Protein AF-0000000071215437 (afdb_homodimer)

pLDDT: mean 91.75, std 15.8, range [29.66, 98.94]

Radius of gyration: 30.82 Å; Cα contacts (8 Å, |Δi|>4): 1295; chains: 2; bounding box: 96×105×102 Å

Nearest PDB structures (foldseek):
  1rpt-assembly1_A-2  TM=9.192E-01  e=3.215E-30  Rattus norvegicus
  8xj4-assembly1_A  TM=9.158E-01  e=3.520E-28  Homo sapiens
  4e3w-assembly1_B  TM=8.543E-01  e=1.535E-22  Francisella tularensis subsp. holarctica LVS
  3it3-assembly1_A  TM=8.111E-01  e=3.400E-23  Francisella tularensis subsp. holarctica LVS
  3it0-assembly1_A  TM=8.070E-01  e=7.223E-23  Francisella tularensis subsp. holarctica LVS

InterPro domains:
  IPR000560 Histidine phosphatase superfamily, clade-2 [PF00328] (28-314)
  IPR000560 Histidine phosphatase superfamily, clade-2 [cd07061] (28-320)
  IPR029033 Histidine phosphatase superfamily [G3DSA:3.40.50.1240] (28-362)
  IPR029033 Histidine phosphatase superfamily [SSF53254] (28-362)
  IPR050645 Histidine Acid Phosphatase [PTHR11567] (21-362)

Sequence (730 aa):
MSVRVSIFILILTLSISFILLAPQNSARQVIFVFRHGDRTPTESYPNDPYRDYKWQGGWGALTKEGMIRMYNIGQWIRNEYGSIIGNKYESGLSLTQSTYADRCIMSAQVLLAALYPPNSEEIFVPGLMWHPVPVHSTPRHLDKTIVVKAPCPRLEEALKEAYANESKRPESPSAEYFQELSNYTAKNISTITDVEFLYNTLEIEERNGLKLPEWTNKYYNQHMREIAARSLAIFTSNTLQQRLRGGPLLKEILERLHAFNDGQDTRRTYLYSAHDITLVNLLRTMGFTNEYFKPDYGSTLIFELHVASNSADTELKLMYLNDTEKMTLYHMNIPKCGIPCRLKTLTKLWKDVLPENWDDECLLLMSVRVSIFILILTLSISFILLAPQNSARQVIFVFRHGDRTPTESYPNDPYRDYKWQGGWGALTKEGMIRMYNIGQWIRNEYGSIIGNKYESGLSLTQSTYADRCIMSAQVLLAALYPPNSEEIFVPGLMWHPVPVHSTPRHLDKTIVVKAPCPRLEEALKEAYANESKRPESPSAEYFQELSNYTAKNISTITDVEFLYNTLEIEERNGLKLPEWTNKYYNQHMREIAARSLAIFTSNTLQQRLRGGPLLKEILERLHAFNDGQDTRRTYLYSAHDITLVNLLRTMGFTNEYFKPDYGSTLIFELHVASNSADTELKLMYLNDTEKMTLYHMNIPKCGIPCRLKTLTKLWKDVLPENWDDECLLL

Secondary structure (DSSP, 8-state):
--------------------------EEEEEEEEE---B--S---TT-TTTT---TT-TTPBPHHHHHHHHHHHHHHHHHHHHHH-SS--TTTEEEEE-S-HHHHHHHHHHHHHHS---TTT--STT--------EE--GGG-SSSS--S--HHHHHHHHHHHHHHHTSTTSPPHHHHHHHHHHHTS---SHHHHHHHHHHHHHHHHTTPPPPTTHHHHSSHHHHHHHHHHHHGGGSSHHHIIIIIHHHHHHHHHHHHHHHTTS---SEEEEEE-HHHHHHHHHHTT--SS---PPTT-EEEEEEEE-SSSSPEEEEEEEEEETTTTEEEEEPPTTT-SS-BHHHHHHHTGGGS-S-HHHHHH--/--------------------------EEEEEEEEE---B--S---TT-TTTT---TT-TTPBPHHHHHHHHHHHHHHHHHHHHHH-SS--TTTEEEEE-S-HHHHHHHHHHHHHHS---TTT--STT--------EE--GGG-SSSS--S--HHHHHHHHHHHHHHHHSTTSPPHHHHHHHHHHHTS---SHHHHHHHHHHHHHHHHTTPPPPTTHHHHSSHHHHHHHHHHHHGGGSSHHHIIIIIHHHHHHHHHHHHHHHTTS---SEEEEEE-HHHHHHHHHHTT--SS---PPTT-EEEEEEEE-SSSS-EEEEEEEEEETTTTEEEEEPPTTT-SS-BHHHHHHHTGGGS-S-HHHHHH--

Structure (mmCIF, N/CA/C/O backbone):
data_AF-0000000071215437-model_v1
#
loop_
_entity.id
_entity.type
_entity.pdbx_description
1 polymer 'Lysosomal acid phosphatase isoform X3'
#
loop_
_atom_site.group_PDB
_atom_site.id
_atom_site.type_symbol
_atom_site.label_atom_id
_atom_site.label_alt_id
_atom_site.label_comp_id
_atom_site.label_asym_id
_atom_site.label_entity_id
_atom_site.label_seq_id
_atom_site.pdbx_PDB_ins_code
_atom_site.Cartn_x
_atom_site.Cartn_y
_atom_site.Cartn_z
_atom_site.occupancy
_atom_site.B_iso_or_equiv
_atom_site.auth_seq_id
_atom_site.auth_comp_id
_atom_site.auth_asym_id
_atom_site.auth_atom_id
_atom_site.pdbx_PDB_model_num
ATOM 1 N N . MET A 1 1 ? -61.312 -9.242 -69.625 1 29.66 1 MET A N 1
ATOM 2 C CA . MET A 1 1 ? -59.906 -9.023 -69.25 1 29.66 1 MET A CA 1
ATOM 3 C C . MET A 1 1 ? -59.781 -8.641 -67.812 1 29.66 1 MET A C 1
ATOM 5 O O . MET A 1 1 ? -60.094 -7.504 -67.438 1 29.66 1 MET A O 1
ATOM 9 N N . SER A 1 2 ? -60.188 -9.602 -66.875 1 34.72 2 SER A N 1
ATOM 10 C CA . SER A 1 2 ? -60.344 -9.602 -65.438 1 34.72 2 SER A CA 1
ATOM 11 C C . SER A 1 2 ? -58.969 -9.422 -64.75 1 34.72 2 SER A C 1
ATOM 13 O O . SER A 1 2 ? -58.062 -10.211 -64.938 1 34.72 2 SER A O 1
ATOM 15 N N . VAL A 1 3 ? -58.531 -8.156 -64.5 1 31.31 3 VAL A N 1
ATOM 16 C CA . VAL A 1 3 ? -57.312 -7.754 -63.812 1 31.31 3 VAL A CA 1
ATOM 17 C C . VAL A 1 3 ? -57.312 -8.242 -62.375 1 31.31 3 VAL A C 1
ATOM 19 O O . VAL A 1 3 ? -58.156 -7.832 -61.562 1 31.31 3 VAL A O 1
ATOM 22 N N . ARG A 1 4 ? -56.969 -9.523 -62.125 1 37.16 4 ARG A N 1
ATOM 23 C CA . ARG A 1 4 ? -56.781 -10.078 -60.781 1 37.16 4 ARG A CA 1
ATOM 24 C C . ARG A 1 4 ? -55.719 -9.328 -60.031 1 37.16 4 ARG A C 1
ATOM 26 O O . ARG A 1 4 ? -54.531 -9.32 -60.438 1 37.16 4 ARG A O 1
ATOM 33 N N . VAL A 1 5 ? -56.031 -8.148 -59.344 1 36.03 5 VAL A N 1
ATOM 34 C CA . VAL A 1 5 ? -55.125 -7.457 -58.438 1 36.03 5 VAL A CA 1
ATOM 35 C C . VAL A 1 5 ? -54.625 -8.414 -57.344 1 36.03 5 VAL A C 1
ATOM 37 O O . VAL A 1 5 ? -55.438 -8.992 -56.625 1 36.03 5 VAL A O 1
ATOM 40 N N . SER A 1 6 ? -53.5 -9.07 -57.531 1 35.22 6 SER A N 1
ATOM 41 C CA . SER A 1 6 ? -52.781 -9.875 -56.562 1 35.22 6 SER A CA 1
ATOM 42 C C . SER A 1 6 ? -52.375 -9.039 -55.344 1 35.22 6 SER A C 1
ATOM 44 O O . SER A 1 6 ? -51.656 -8.047 -55.5 1 35.22 6 SER A O 1
ATOM 46 N N . ILE A 1 7 ? -53.219 -8.898 -54.344 1 35.78 7 ILE A N 1
ATOM 47 C CA . ILE A 1 7 ? -52.906 -8.281 -53.031 1 35.78 7 ILE A CA 1
ATOM 48 C C . ILE A 1 7 ? -51.719 -9.023 -52.406 1 35.78 7 ILE A C 1
ATOM 50 O O . ILE A 1 7 ? -51.812 -10.219 -52.125 1 35.78 7 ILE A O 1
ATOM 54 N N . PHE A 1 8 ? -50.5 -8.594 -52.688 1 36 8 PHE A N 1
ATOM 55 C CA . PHE A 1 8 ? -49.312 -9.016 -51.938 1 36 8 PHE A CA 1
ATOM 56 C C . PHE A 1 8 ? -49.438 -8.664 -50.469 1 36 8 PHE A C 1
ATOM 58 O O . PHE A 1 8 ? -49.5 -7.488 -50.094 1 36 8 PHE A O 1
ATOM 65 N N . ILE A 1 9 ? -50.031 -9.508 -49.656 1 35.53 9 ILE A N 1
ATOM 66 C CA . ILE A 1 9 ? -49.969 -9.406 -48.219 1 35.53 9 ILE A CA 1
ATOM 67 C C . ILE A 1 9 ? -48.531 -9.453 -47.75 1 35.53 9 ILE A C 1
ATOM 69 O O . ILE A 1 9 ? -47.844 -10.445 -47.969 1 35.53 9 ILE A O 1
ATOM 73 N N . LEU A 1 10 ? -47.875 -8.297 -47.625 1 34.75 10 LEU A N 1
ATOM 74 C CA . LEU A 1 10 ? -46.625 -8.148 -46.938 1 34.75 10 LEU A CA 1
ATOM 75 C C . LEU A 1 10 ? -46.719 -8.625 -45.5 1 34.75 10 LEU A C 1
ATOM 77 O O . LEU A 1 10 ? -47.469 -8.031 -44.688 1 34.75 10 LEU A O 1
ATOM 81 N N . ILE A 1 11 ? -46.625 -9.914 -45.25 1 38.34 11 ILE A N 1
ATOM 82 C CA . ILE A 1 11 ? -46.438 -10.43 -43.906 1 38.34 11 ILE A CA 1
ATOM 83 C C . ILE A 1 11 ? -45.219 -9.797 -43.25 1 38.34 11 ILE A C 1
ATOM 85 O O . ILE A 1 11 ? -44.094 -10.031 -43.688 1 38.34 11 ILE A O 1
ATOM 89 N N . LEU A 1 12 ? -45.375 -8.633 -42.688 1 36.75 12 LEU A N 1
ATOM 90 C CA . LEU A 1 12 ? -44.375 -8.094 -41.75 1 36.75 12 LEU A CA 1
ATOM 91 C C . LEU A 1 12 ? -44.062 -9.094 -40.625 1 36.75 12 LEU A C 1
ATOM 93 O O . LEU A 1 12 ? -44.938 -9.367 -39.812 1 36.75 12 LEU A O 1
ATOM 97 N N . THR A 1 13 ? -43.281 -10.078 -40.938 1 36.59 13 THR A N 1
ATOM 98 C CA . THR A 1 13 ? -42.75 -10.875 -39.844 1 36.59 13 THR A CA 1
ATOM 99 C C . THR A 1 13 ? -42.062 -9.977 -38.812 1 36.59 13 THR A C 1
ATOM 101 O O . THR A 1 13 ? -41.031 -9.352 -39.125 1 36.59 13 THR A O 1
ATOM 104 N N . LEU A 1 14 ? -42.781 -9.336 -37.906 1 38.84 14 LEU A N 1
ATOM 105 C CA . LEU A 1 14 ? -42.188 -8.789 -36.688 1 38.84 14 LEU A CA 1
ATOM 106 C C . LEU A 1 14 ? -41.25 -9.805 -36.031 1 38.84 14 LEU A C 1
ATOM 108 O O . LEU A 1 14 ? -41.688 -10.828 -35.5 1 38.84 14 LEU A O 1
ATOM 112 N N . SER A 1 15 ? -40.125 -9.984 -36.625 1 38.03 15 SER A N 1
ATOM 113 C CA . SER A 1 15 ? -39.094 -10.695 -35.875 1 38.03 15 SER A CA 1
ATOM 114 C C . SER A 1 15 ? -38.906 -10.086 -34.469 1 38.03 15 SER A C 1
ATOM 116 O O . SER A 1 15 ? -38.469 -8.945 -34.344 1 38.03 15 SER A O 1
ATOM 118 N N . ILE A 1 16 ? -39.812 -10.359 -33.531 1 39 16 ILE A N 1
ATOM 119 C CA . ILE A 1 16 ? -39.5 -10.125 -32.156 1 39 16 ILE A CA 1
ATOM 120 C C . ILE A 1 16 ? -38.094 -10.648 -31.844 1 39 16 ILE A C 1
ATOM 122 O O . ILE A 1 16 ? -37.844 -11.859 -31.875 1 39 16 ILE A O 1
ATOM 126 N N . SER A 1 17 ? -37.125 -9.945 -32.219 1 37.5 17 SER A N 1
ATOM 127 C CA . SER A 1 17 ? -35.812 -10.211 -31.672 1 37.5 17 SER A CA 1
ATOM 128 C C . SER A 1 17 ? -35.875 -10.375 -30.156 1 37.5 17 SER A C 1
ATOM 130 O O . SER A 1 17 ? -36.125 -9.414 -29.438 1 37.5 17 SER A O 1
ATOM 132 N N . PHE A 1 18 ? -36.219 -11.516 -29.688 1 36.12 18 PHE A N 1
ATOM 133 C CA . PHE A 1 18 ? -35.906 -11.844 -28.297 1 36.12 18 PHE A CA 1
ATOM 134 C C . PHE A 1 18 ? -34.469 -11.469 -27.984 1 36.12 18 PHE A C 1
ATOM 136 O O . PHE A 1 18 ? -33.531 -12.109 -28.453 1 36.12 18 PHE A O 1
ATOM 143 N N . ILE A 1 19 ? -34.281 -10.242 -27.812 1 37.06 19 ILE A N 1
ATOM 144 C CA . ILE A 1 19 ? -33.031 -9.953 -27.109 1 37.06 19 ILE A CA 1
ATOM 145 C C . ILE A 1 19 ? -32.906 -10.883 -25.906 1 37.06 19 ILE A C 1
ATOM 147 O O . ILE A 1 19 ? -33.719 -10.836 -24.984 1 37.06 19 ILE A O 1
ATOM 151 N N . LEU A 1 20 ? -32.531 -12.102 -26.078 1 33.34 20 LEU A N 1
ATOM 152 C CA . LEU A 1 20 ? -32 -12.844 -24.922 1 33.34 20 LEU A CA 1
ATOM 153 C C . LEU A 1 20 ? -31.344 -11.906 -23.922 1 33.34 20 LEU A C 1
ATOM 155 O O . LEU A 1 20 ? -30.312 -11.297 -24.234 1 33.34 20 LEU A O 1
ATOM 159 N N . LEU A 1 21 ? -32.062 -11.195 -23.172 1 34.34 21 LEU A N 1
ATOM 160 C CA . LEU A 1 21 ? -31.422 -10.609 -22 1 34.34 21 LEU A CA 1
ATOM 161 C C . LEU A 1 21 ? -30.375 -11.562 -21.422 1 34.34 21 LEU A C 1
ATOM 163 O O . LEU A 1 21 ? -30.672 -12.719 -21.125 1 34.34 21 LEU A O 1
ATOM 167 N N . ALA A 1 22 ? -29.203 -11.484 -21.859 1 37.78 22 ALA A N 1
ATOM 168 C CA . ALA A 1 22 ? -28.125 -12.234 -21.219 1 37.78 22 ALA A CA 1
ATOM 169 C C . ALA A 1 22 ? -28.453 -12.5 -19.75 1 37.78 22 ALA A C 1
ATOM 171 O O . ALA A 1 22 ? -28.922 -11.609 -19.031 1 37.78 22 ALA A O 1
ATOM 172 N N . PRO A 1 23 ? -28.688 -13.734 -19.297 1 47.47 23 PRO A N 1
ATOM 173 C CA . PRO A 1 23 ? -28.938 -13.984 -17.875 1 47.47 23 PRO A CA 1
ATOM 174 C C . PRO A 1 23 ? -28.188 -13.031 -16.969 1 47.47 23 PRO A C 1
ATOM 176 O O . PRO A 1 23 ? -26.984 -12.797 -17.156 1 47.47 23 PRO A O 1
ATOM 179 N N . GLN A 1 24 ? -28.75 -11.945 -16.5 1 53.34 24 GLN A N 1
ATOM 180 C CA . GLN A 1 24 ? -28.219 -10.969 -15.555 1 53.34 24 GLN A CA 1
ATOM 181 C C . GLN A 1 24 ? -27.422 -11.648 -14.445 1 53.34 24 GLN A C 1
ATOM 183 O 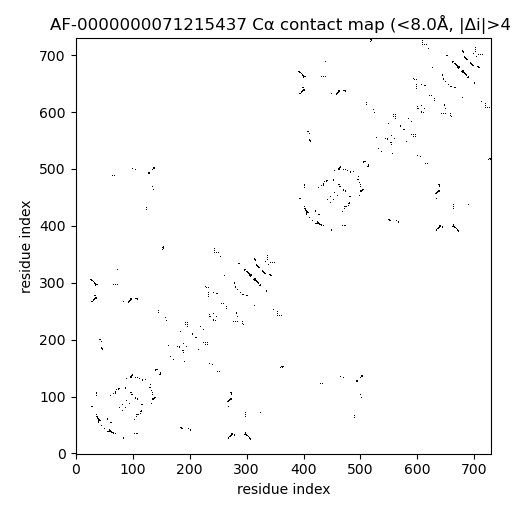O . GLN A 1 24 ? -27.906 -12.594 -13.82 1 53.34 24 GLN A O 1
ATOM 188 N N . ASN A 1 25 ? -26.047 -11.633 -14.414 1 63.69 25 ASN A N 1
ATOM 189 C CA . ASN A 1 25 ? -25.219 -12.086 -13.297 1 63.69 25 ASN A CA 1
ATOM 190 C C . ASN A 1 25 ? -25.891 -11.766 -11.953 1 63.69 25 ASN A C 1
ATOM 192 O O . ASN A 1 25 ? -26.156 -10.602 -11.656 1 63.69 25 ASN A O 1
ATOM 196 N N . SER A 1 26 ? -26.531 -12.742 -11.359 1 82.38 26 SER A N 1
ATOM 197 C CA . SER A 1 26 ? -27.25 -12.609 -10.094 1 82.38 26 SER A CA 1
ATOM 198 C C . SER A 1 26 ? -26.266 -12.469 -8.922 1 82.38 26 SER A C 1
ATOM 200 O O . SER A 1 26 ? -26.688 -12.453 -7.762 1 82.38 26 SER A O 1
ATOM 202 N N . ALA A 1 27 ? -24.969 -12.328 -9.297 1 91.94 27 ALA A N 1
ATOM 203 C CA . ALA A 1 27 ? -24 -12.156 -8.227 1 91.94 27 ALA A CA 1
ATOM 204 C C . ALA A 1 27 ? -24.203 -10.82 -7.512 1 91.94 27 ALA A C 1
ATOM 206 O O . ALA A 1 27 ? -24.469 -9.805 -8.156 1 91.94 27 ALA A O 1
ATOM 207 N N . ARG A 1 28 ? -24.031 -10.875 -6.203 1 94.56 28 ARG A N 1
ATOM 208 C CA . ARG A 1 28 ? -24.203 -9.656 -5.422 1 94.56 28 ARG A CA 1
ATOM 209 C C . ARG A 1 28 ? -22.859 -9.148 -4.902 1 94.56 28 ARG A C 1
ATOM 211 O O . ARG A 1 28 ? -22.703 -7.949 -4.66 1 94.56 28 ARG A O 1
ATOM 218 N N . GLN A 1 29 ? -21.938 -10.039 -4.691 1 97.19 29 GLN A N 1
ATOM 219 C CA . GLN A 1 29 ? -20.547 -9.719 -4.352 1 97.19 29 GLN A CA 1
ATOM 220 C C . GLN A 1 29 ? -19.578 -10.594 -5.133 1 97.19 29 GLN A C 1
ATOM 222 O O . GLN A 1 29 ? -19.828 -11.781 -5.355 1 97.19 29 GLN A O 1
ATOM 227 N N . VAL A 1 30 ? -18.547 -9.984 -5.52 1 98.44 30 VAL A N 1
ATOM 228 C CA . VAL A 1 30 ? -17.516 -10.727 -6.246 1 98.44 30 VAL A CA 1
ATOM 229 C C . VAL A 1 30 ? -16.141 -10.414 -5.664 1 98.44 30 VAL A C 1
ATOM 231 O O . VAL A 1 30 ? -15.797 -9.242 -5.465 1 98.44 30 VAL A O 1
ATOM 234 N N . ILE A 1 31 ? -15.367 -11.469 -5.348 1 98.81 31 ILE A N 1
ATOM 235 C CA . ILE A 1 31 ? -14.016 -11.336 -4.82 1 98.81 31 ILE A CA 1
ATOM 236 C C . ILE A 1 31 ? -13.016 -11.93 -5.809 1 98.81 31 ILE A C 1
ATOM 238 O O . ILE A 1 31 ? -13.18 -13.07 -6.258 1 98.81 31 ILE A O 1
ATOM 242 N N . PHE A 1 32 ? -12.039 -11.148 -6.188 1 98.88 32 PHE A N 1
ATOM 243 C CA . PHE A 1 32 ? -11.016 -11.57 -7.133 1 98.88 32 PHE A CA 1
ATOM 244 C C . PHE A 1 32 ? -9.672 -11.75 -6.43 1 98.88 32 PHE A C 1
ATOM 246 O O . PHE A 1 32 ? -9.227 -10.859 -5.707 1 98.88 32 PHE A O 1
ATOM 253 N N . VAL A 1 33 ? -9.031 -12.867 -6.594 1 98.88 33 VAL A N 1
ATOM 254 C CA . VAL A 1 33 ? -7.637 -13.086 -6.23 1 98.88 33 VAL A CA 1
ATOM 255 C C . VAL A 1 33 ? -6.82 -13.391 -7.484 1 98.88 33 VAL A C 1
ATOM 257 O O . VAL A 1 33 ? -7.059 -14.398 -8.156 1 98.88 33 VAL A O 1
ATOM 260 N N . PHE A 1 34 ? -5.871 -12.531 -7.801 1 98.75 34 PHE A N 1
ATOM 261 C CA . PHE A 1 34 ? -5.223 -12.727 -9.094 1 98.75 34 PHE A CA 1
ATOM 262 C C . PHE A 1 34 ? -3.709 -12.648 -8.953 1 98.75 34 PHE A C 1
ATOM 264 O O . PHE A 1 34 ? -3.191 -11.961 -8.07 1 98.75 34 PHE A O 1
ATOM 271 N N . ARG A 1 35 ? -3.039 -13.406 -9.82 1 98.62 35 ARG A N 1
ATOM 272 C CA . ARG A 1 35 ? -1.59 -13.344 -9.977 1 98.62 35 ARG A CA 1
ATOM 273 C C . ARG A 1 35 ? -1.177 -12.094 -10.75 1 98.62 35 ARG A C 1
ATOM 275 O O . ARG A 1 35 ? -1.888 -11.656 -11.656 1 98.62 35 ARG A O 1
ATOM 282 N N . HIS A 1 36 ? -0.108 -11.547 -10.422 1 98.69 36 HIS A N 1
ATOM 283 C CA . HIS A 1 36 ? 0.454 -10.414 -11.156 1 98.69 36 HIS A CA 1
ATOM 284 C C . HIS A 1 36 ? 0.682 -10.773 -12.625 1 98.69 36 HIS A C 1
ATOM 286 O O . HIS A 1 36 ? 0.617 -11.945 -13 1 98.69 36 HIS A O 1
ATOM 292 N N . GLY A 1 37 ? 0.949 -9.742 -13.438 1 98.19 37 GLY A N 1
ATOM 293 C CA . GLY A 1 37 ? 1.23 -9.914 -14.859 1 98.19 37 GLY A CA 1
ATOM 294 C C . GLY A 1 37 ? 2.65 -10.375 -15.133 1 98.19 37 GLY A C 1
ATOM 295 O O . GLY A 1 37 ? 3.41 -10.648 -14.203 1 98.19 37 GLY A O 1
ATOM 296 N N . ASP A 1 38 ? 2.949 -10.414 -16.422 1 97.81 38 ASP A N 1
ATOM 297 C CA . ASP A 1 38 ? 4.277 -10.828 -16.859 1 97.81 38 ASP A CA 1
ATOM 298 C C . ASP A 1 38 ? 5.367 -10.016 -16.156 1 97.81 38 ASP A C 1
ATOM 300 O O . ASP A 1 38 ? 5.23 -8.797 -16 1 97.81 38 ASP A O 1
ATOM 304 N N . ARG A 1 39 ? 6.41 -10.695 -15.82 1 98.19 39 ARG A N 1
ATOM 305 C CA . ARG A 1 39 ? 7.531 -10.039 -15.156 1 98.19 39 ARG A CA 1
ATOM 306 C C . ARG A 1 39 ? 8.859 -10.516 -15.727 1 98.19 39 ARG A C 1
ATOM 308 O O . ARG A 1 39 ? 8.914 -11.531 -16.422 1 98.19 39 ARG A O 1
ATOM 315 N N . THR A 1 40 ? 9.906 -9.789 -15.484 1 98 40 THR A N 1
ATOM 316 C CA . THR A 1 40 ? 11.273 -10.242 -15.742 1 98 40 THR A CA 1
ATOM 317 C C . THR A 1 40 ? 11.695 -11.281 -14.711 1 98 40 THR A C 1
ATOM 319 O O . THR A 1 40 ? 11.016 -11.484 -13.703 1 98 40 THR A O 1
ATOM 322 N N . PRO A 1 41 ? 12.789 -12.031 -15.008 1 98.06 41 PRO A N 1
ATOM 323 C CA . PRO A 1 41 ? 13.227 -13.031 -14.031 1 98.06 41 PRO A CA 1
ATOM 324 C C . PRO A 1 41 ? 13.594 -12.406 -12.688 1 98.06 41 PRO A C 1
ATOM 326 O O . PRO A 1 41 ? 14.055 -11.258 -12.633 1 98.06 41 PRO A O 1
ATOM 329 N N . THR A 1 42 ? 13.367 -13.172 -11.656 1 96.88 42 THR A N 1
ATOM 330 C CA . THR A 1 42 ? 13.742 -12.695 -10.328 1 96.88 42 THR A CA 1
ATOM 331 C C . THR A 1 42 ? 15.195 -13.047 -10.023 1 96.88 42 THR A C 1
ATOM 333 O O . THR A 1 42 ? 15.789 -12.5 -9.094 1 96.88 42 THR A O 1
ATOM 336 N N . GLU A 1 43 ? 15.719 -13.992 -10.758 1 95.81 43 GLU A N 1
ATOM 337 C CA . GLU A 1 43 ? 17.094 -14.438 -10.586 1 95.81 43 GLU A CA 1
ATOM 338 C C . GLU A 1 43 ? 17.625 -15.086 -11.859 1 95.81 43 GLU A C 1
ATOM 340 O O . GLU A 1 43 ? 16.875 -15.312 -12.812 1 95.81 43 GLU A O 1
ATOM 345 N N . SER A 1 44 ? 18.922 -15.25 -11.836 1 96.94 44 SER A N 1
ATOM 346 C CA . SER A 1 44 ? 19.641 -15.984 -12.883 1 96.94 44 SER A CA 1
ATOM 347 C C . SER A 1 44 ? 20.484 -17.094 -12.289 1 96.94 44 SER A C 1
ATOM 349 O O . SER A 1 44 ? 20.297 -17.484 -11.133 1 96.94 44 SER A O 1
ATOM 351 N N . TYR A 1 45 ? 21.172 -17.75 -13.141 1 98.25 45 TYR A N 1
ATOM 352 C CA . TYR A 1 45 ? 22.125 -18.766 -12.703 1 98.25 45 TYR A CA 1
ATOM 353 C C . TYR A 1 45 ? 23.516 -18.484 -13.266 1 98.25 45 TYR A C 1
ATOM 355 O O . TYR A 1 45 ? 23.656 -17.781 -14.273 1 98.25 45 TYR A O 1
ATOM 363 N N . PRO A 1 46 ? 24.516 -18.969 -12.672 1 98.38 46 PRO A N 1
ATOM 364 C CA . PRO A 1 46 ? 25.891 -18.562 -13 1 98.38 46 PRO A CA 1
ATOM 365 C C . PRO A 1 46 ? 26.25 -18.797 -14.469 1 98.38 46 PRO A C 1
ATOM 367 O O . PRO A 1 46 ? 26.875 -17.938 -15.094 1 98.38 46 PRO A O 1
ATOM 370 N N . ASN A 1 47 ? 25.875 -19.844 -15.133 1 98.5 47 ASN A N 1
ATOM 371 C CA . ASN A 1 47 ? 26.219 -20.141 -16.516 1 98.5 47 ASN A CA 1
ATOM 372 C C . ASN A 1 47 ? 25.172 -19.594 -17.484 1 98.5 47 ASN A C 1
ATOM 374 O O . ASN A 1 47 ? 25.188 -19.922 -18.672 1 98.5 47 ASN A O 1
ATOM 378 N N . ASP A 1 48 ? 24.297 -18.812 -16.969 1 98.5 48 ASP A N 1
ATOM 379 C CA . ASP A 1 48 ? 23.266 -18.203 -17.812 1 98.5 48 ASP A CA 1
ATOM 380 C C . ASP A 1 48 ? 23.875 -17.25 -18.828 1 98.5 48 ASP A C 1
ATOM 382 O O . ASP A 1 48 ? 24.516 -16.266 -18.453 1 98.5 48 ASP A O 1
ATOM 386 N N . PRO A 1 49 ? 23.719 -17.5 -20.125 1 98.38 49 PRO A N 1
ATOM 387 C CA . PRO A 1 49 ? 24.234 -16.547 -21.109 1 98.38 49 PRO A CA 1
ATOM 388 C C . PRO A 1 49 ? 23.641 -15.148 -20.953 1 98.38 49 PRO A C 1
ATOM 390 O O . PRO A 1 49 ? 24.188 -14.188 -21.5 1 98.38 49 PRO A O 1
ATOM 393 N N . TYR A 1 50 ? 22.594 -15.039 -20.25 1 98 50 TYR A N 1
ATOM 394 C CA . TYR A 1 50 ? 21.891 -13.766 -20.109 1 98 50 TYR A CA 1
ATOM 395 C C . TYR A 1 50 ? 22 -13.234 -18.688 1 98 50 TYR A C 1
ATOM 397 O O . TYR A 1 50 ? 21.156 -12.469 -18.234 1 98 50 TYR A O 1
ATOM 405 N N . ARG A 1 51 ? 22.922 -13.664 -17.891 1 96.81 51 ARG A N 1
ATOM 406 C CA . ARG A 1 51 ? 23.109 -13.25 -16.516 1 96.81 51 ARG A CA 1
ATOM 407 C C . ARG A 1 51 ? 23.281 -11.734 -16.406 1 96.81 51 ARG A C 1
ATOM 409 O O . ARG A 1 51 ? 22.891 -11.125 -15.414 1 96.81 51 ARG A O 1
ATOM 416 N N . ASP A 1 52 ? 23.812 -11.125 -17.516 1 95.62 52 ASP A N 1
ATOM 417 C CA . ASP A 1 52 ? 24.062 -9.688 -17.5 1 95.62 52 ASP A CA 1
ATOM 418 C C . ASP A 1 52 ? 23.109 -8.961 -18.453 1 95.62 52 ASP A C 1
ATOM 420 O O . ASP A 1 52 ? 23.359 -7.805 -18.828 1 95.62 52 ASP A O 1
ATOM 424 N N . TYR A 1 53 ? 22.125 -9.75 -18.875 1 95.88 53 TYR A N 1
ATOM 425 C CA . TYR A 1 53 ? 21.125 -9.133 -19.75 1 95.88 53 TYR A CA 1
ATOM 426 C C . TYR A 1 53 ? 20.453 -7.957 -19.047 1 95.88 53 TYR A C 1
ATOM 428 O O . TYR A 1 53 ? 20.125 -8.031 -17.859 1 95.88 53 TYR A O 1
ATOM 436 N N . LYS A 1 54 ? 20.25 -6.863 -19.703 1 94.12 54 LYS A N 1
ATOM 437 C CA . LYS A 1 54 ? 19.625 -5.68 -19.141 1 94.12 54 LYS A CA 1
ATOM 438 C C . LYS A 1 54 ? 18.109 -5.723 -19.297 1 94.12 54 LYS A C 1
ATOM 440 O O . LYS A 1 54 ? 17.562 -5.141 -20.25 1 94.12 54 LYS A O 1
ATOM 445 N N . TRP A 1 55 ? 17.516 -6.281 -18.344 1 94.94 55 TRP A N 1
ATOM 446 C CA . TRP A 1 55 ? 16.062 -6.363 -18.359 1 94.94 55 TRP A CA 1
ATOM 447 C C . TRP A 1 55 ? 15.43 -4.996 -18.094 1 94.94 55 TRP A C 1
ATOM 449 O O . TRP A 1 55 ? 15.828 -4.289 -17.172 1 94.94 55 TRP A O 1
ATOM 459 N N . GLN A 1 56 ? 14.469 -4.648 -18.906 1 90.19 56 GLN A N 1
ATOM 460 C CA . GLN A 1 56 ? 13.766 -3.396 -18.672 1 90.19 56 GLN A CA 1
ATOM 461 C C . GLN A 1 56 ? 13.062 -3.406 -17.312 1 90.19 56 GLN A C 1
ATOM 463 O O . GLN A 1 56 ? 12.32 -4.336 -17 1 90.19 56 GLN A O 1
ATOM 468 N N . GLY A 1 57 ? 13.375 -2.406 -16.516 1 90.38 57 GLY A N 1
ATOM 469 C CA . GLY A 1 57 ? 12.789 -2.303 -15.188 1 90.38 57 GLY A CA 1
ATOM 470 C C . GLY A 1 57 ? 13.562 -3.068 -14.125 1 90.38 57 GLY A C 1
ATOM 471 O O . GLY A 1 57 ? 13.297 -2.92 -12.93 1 90.38 57 GLY A O 1
ATOM 472 N N . GLY A 1 58 ? 14.453 -3.891 -14.586 1 93.12 58 GLY A N 1
ATOM 473 C CA . GLY A 1 58 ? 15.258 -4.641 -13.641 1 93.12 58 GLY A CA 1
ATOM 474 C C . GLY A 1 58 ? 14.734 -6.035 -13.375 1 93.12 58 GLY A C 1
ATOM 475 O O . GLY A 1 58 ? 13.812 -6.5 -14.055 1 93.12 58 GLY A O 1
ATOM 476 N N . TRP A 1 59 ? 15.297 -6.715 -12.367 1 94.62 59 TRP A N 1
ATOM 477 C CA . TRP A 1 59 ? 14.961 -8.086 -12.023 1 94.62 59 TRP A CA 1
ATOM 478 C C . TRP A 1 59 ? 13.609 -8.156 -11.32 1 94.62 59 TRP A C 1
ATOM 480 O O . TRP A 1 59 ? 13.367 -7.434 -10.352 1 94.62 59 TRP A O 1
ATOM 490 N N . GLY A 1 60 ? 12.727 -9.016 -11.789 1 96.69 60 GLY A N 1
ATOM 491 C CA . GLY A 1 60 ? 11.43 -9.242 -11.18 1 96.69 60 GLY A CA 1
ATOM 492 C C . GLY A 1 60 ? 10.43 -8.148 -11.484 1 96.69 60 GLY A C 1
ATOM 493 O O . GLY A 1 60 ? 9.359 -8.086 -10.875 1 96.69 60 GLY A O 1
ATOM 494 N N . ALA A 1 61 ? 10.711 -7.312 -12.453 1 97.44 61 ALA A N 1
ATOM 495 C CA . ALA A 1 61 ? 9.898 -6.137 -12.742 1 97.44 61 ALA A CA 1
ATOM 496 C C . ALA A 1 61 ? 8.703 -6.5 -13.625 1 97.44 61 ALA A C 1
ATOM 498 O O . ALA A 1 61 ? 8.828 -7.32 -14.531 1 97.44 61 ALA A O 1
ATOM 499 N N . LEU A 1 62 ? 7.559 -5.871 -13.305 1 98.19 62 LEU A N 1
ATOM 500 C CA . LEU A 1 62 ? 6.418 -5.992 -14.203 1 98.19 62 LEU A CA 1
ATOM 501 C C . LEU A 1 62 ? 6.758 -5.461 -15.594 1 98.19 62 LEU A C 1
ATOM 503 O O . LEU A 1 62 ? 7.27 -4.348 -15.727 1 98.19 62 LEU A O 1
ATOM 507 N N . THR A 1 63 ? 6.543 -6.219 -16.641 1 97.25 63 THR A N 1
ATOM 508 C CA . THR A 1 63 ? 6.859 -5.816 -18.016 1 97.25 63 THR A CA 1
ATOM 509 C C . THR A 1 63 ? 5.688 -5.066 -18.641 1 97.25 63 THR A C 1
ATOM 511 O O . THR A 1 63 ? 4.59 -5.039 -18.078 1 97.25 63 THR A O 1
ATOM 514 N N . LYS A 1 64 ? 5.945 -4.496 -19.781 1 96.62 64 LYS A N 1
ATOM 515 C CA . LYS A 1 64 ? 4.879 -3.855 -20.547 1 96.62 64 LYS A CA 1
ATOM 516 C C . LYS A 1 64 ? 3.793 -4.859 -20.922 1 96.62 64 LYS A C 1
ATOM 518 O O . LYS A 1 64 ? 2.602 -4.559 -20.828 1 96.62 64 LYS A O 1
ATOM 523 N N . GLU A 1 65 ? 4.234 -6.031 -21.312 1 96.38 65 GLU A N 1
ATOM 524 C CA . GLU A 1 65 ? 3.293 -7.102 -21.625 1 96.38 65 GLU A CA 1
ATOM 525 C C . GLU A 1 65 ? 2.438 -7.457 -20.422 1 96.38 65 GLU A C 1
ATOM 527 O O . GLU A 1 65 ? 1.248 -7.746 -20.547 1 96.38 65 GLU A O 1
ATOM 532 N N . GLY A 1 66 ? 3.094 -7.465 -19.25 1 97.69 66 GLY A N 1
ATOM 533 C CA . GLY A 1 66 ? 2.35 -7.703 -18.016 1 97.69 66 GLY A CA 1
ATOM 534 C C . GLY A 1 66 ? 1.31 -6.633 -17.734 1 97.69 66 GLY A C 1
ATOM 535 O O . GLY A 1 66 ? 0.204 -6.941 -17.281 1 97.69 66 GLY A O 1
ATOM 536 N N . MET A 1 67 ? 1.667 -5.402 -17.969 1 98.44 67 MET A N 1
ATOM 537 C CA . MET A 1 67 ? 0.725 -4.301 -17.797 1 98.44 67 MET A CA 1
ATOM 538 C C . MET A 1 67 ? -0.462 -4.438 -18.734 1 98.44 67 MET A C 1
ATOM 540 O O . MET A 1 67 ? -1.612 -4.281 -18.328 1 98.44 67 MET A O 1
ATOM 544 N N . ILE A 1 68 ? -0.171 -4.766 -19.984 1 97.88 68 ILE A N 1
ATOM 545 C CA . ILE A 1 68 ? -1.226 -4.938 -20.984 1 97.88 68 ILE A CA 1
ATOM 546 C C . ILE A 1 68 ? -2.154 -6.07 -20.562 1 97.88 68 ILE A C 1
ATOM 548 O O . ILE A 1 68 ? -3.379 -5.93 -20.609 1 97.88 68 ILE A O 1
ATOM 552 N N . ARG A 1 69 ? -1.573 -7.156 -20.141 1 97.44 69 ARG A N 1
ATOM 553 C CA . ARG A 1 69 ? -2.355 -8.305 -19.703 1 97.44 69 ARG A CA 1
ATOM 554 C C . ARG A 1 69 ? -3.293 -7.93 -18.562 1 97.44 69 ARG A C 1
ATOM 556 O O . ARG A 1 69 ? -4.484 -8.25 -18.594 1 97.44 69 ARG A O 1
ATOM 563 N N . MET A 1 70 ? -2.756 -7.254 -17.578 1 98.5 70 MET A N 1
ATOM 564 C CA . MET A 1 70 ? -3.559 -6.895 -16.422 1 98.5 70 MET A CA 1
ATOM 565 C C . MET A 1 70 ? -4.629 -5.871 -16.797 1 98.5 70 MET A C 1
ATOM 567 O O . MET A 1 70 ? -5.73 -5.895 -16.234 1 98.5 70 MET A O 1
ATOM 571 N N . TYR A 1 71 ? -4.305 -4.957 -17.672 1 98.25 71 TYR A N 1
ATOM 572 C CA . TYR A 1 71 ? -5.297 -4.016 -18.188 1 98.25 71 TYR A CA 1
ATOM 573 C C . TYR A 1 71 ? -6.449 -4.742 -18.859 1 98.25 71 TYR A C 1
ATOM 575 O O . TYR A 1 71 ? -7.617 -4.422 -18.625 1 98.25 71 TYR A O 1
ATOM 583 N N . ASN A 1 72 ? -6.109 -5.719 -19.656 1 97.5 72 ASN A N 1
ATOM 584 C CA . ASN A 1 72 ? -7.121 -6.516 -20.344 1 97.5 72 ASN A CA 1
ATOM 585 C C . ASN A 1 72 ? -8 -7.27 -19.359 1 97.5 72 ASN A C 1
ATOM 587 O O . ASN A 1 72 ? -9.211 -7.387 -19.562 1 97.5 72 ASN A O 1
ATOM 591 N N . ILE A 1 73 ? -7.41 -7.75 -18.344 1 97.94 73 ILE A N 1
ATOM 592 C CA . ILE A 1 73 ? -8.188 -8.438 -17.328 1 97.94 73 ILE A CA 1
ATOM 593 C C . ILE A 1 73 ? -9.117 -7.445 -16.641 1 97.94 73 ILE A C 1
ATOM 595 O O . ILE A 1 73 ? -10.281 -7.762 -16.375 1 97.94 73 ILE A O 1
ATOM 599 N N . GLY A 1 74 ? -8.602 -6.258 -16.344 1 97.88 74 GLY A N 1
ATOM 600 C CA . GLY A 1 74 ? -9.461 -5.223 -15.789 1 97.88 74 GLY A CA 1
ATOM 601 C C . GLY A 1 74 ? -10.641 -4.898 -16.688 1 97.88 74 GLY A C 1
ATOM 602 O O . GLY A 1 74 ? -11.766 -4.746 -16.203 1 97.88 74 GLY A O 1
ATOM 603 N N . GLN A 1 75 ? -10.414 -4.816 -17.953 1 96.88 75 GLN A N 1
ATOM 604 C CA . GLN A 1 75 ? -11.484 -4.566 -18.906 1 96.88 75 GLN A CA 1
ATOM 605 C C . GLN A 1 75 ? -12.492 -5.711 -18.922 1 96.88 75 GLN A C 1
ATOM 607 O O . GLN A 1 75 ? -13.703 -5.477 -18.984 1 96.88 75 GLN A O 1
ATOM 612 N N . TRP A 1 76 ? -11.969 -6.883 -18.922 1 96.69 76 TRP A N 1
ATOM 613 C CA . TRP A 1 76 ? -12.836 -8.055 -18.891 1 96.69 76 TRP A CA 1
ATOM 614 C C . TRP A 1 76 ? -13.734 -8.039 -17.656 1 96.69 76 TRP A C 1
ATOM 616 O O . TRP A 1 76 ? -14.938 -8.289 -17.766 1 96.69 76 TRP A O 1
ATOM 626 N N . ILE A 1 77 ? -13.156 -7.75 -16.5 1 97.12 77 ILE A N 1
ATOM 627 C CA . ILE A 1 77 ? -13.93 -7.664 -15.273 1 97.12 77 ILE A CA 1
ATOM 628 C C . ILE A 1 77 ? -15.016 -6.598 -15.414 1 97.12 77 ILE A C 1
ATOM 630 O O . ILE A 1 77 ? -16.156 -6.805 -15.016 1 97.12 77 ILE A O 1
ATOM 634 N N . ARG A 1 78 ? -14.656 -5.465 -15.938 1 96.75 78 ARG A N 1
ATOM 635 C CA . ARG A 1 78 ? -15.625 -4.398 -16.172 1 96.75 78 ARG A CA 1
ATOM 636 C C . ARG A 1 78 ? -16.781 -4.887 -17.031 1 96.75 78 ARG A C 1
ATOM 638 O O . ARG A 1 78 ? -17.953 -4.629 -16.719 1 96.75 78 ARG A O 1
ATOM 645 N N . ASN A 1 79 ? -16.5 -5.551 -18.031 1 94.94 79 ASN A N 1
ATOM 646 C CA . ASN A 1 79 ? -17.516 -6.027 -18.953 1 94.94 79 ASN A CA 1
ATOM 647 C C . ASN A 1 79 ? -18.422 -7.078 -18.312 1 94.94 79 ASN A C 1
ATOM 649 O O . ASN A 1 79 ? -19.641 -7.051 -18.484 1 94.94 79 ASN A O 1
ATOM 653 N N . GLU A 1 80 ? -17.828 -7.953 -17.562 1 94.19 80 GLU A N 1
ATOM 654 C CA . GLU A 1 80 ? -18.547 -9.102 -17.031 1 94.19 80 GLU A CA 1
ATOM 655 C C . GLU A 1 80 ? -19.266 -8.758 -15.727 1 94.19 80 GLU A C 1
ATOM 657 O O . GLU A 1 80 ? -20.328 -9.289 -15.438 1 94.19 80 GLU A O 1
ATOM 662 N N . TYR A 1 81 ? -18.641 -7.82 -14.953 1 95.75 81 TYR A N 1
ATOM 663 C CA . TYR A 1 81 ? -19.125 -7.629 -13.594 1 95.75 81 TYR A CA 1
ATOM 664 C C . TYR A 1 81 ? -19.422 -6.16 -13.32 1 95.75 81 TYR A C 1
ATOM 666 O O . TYR A 1 81 ? -19.734 -5.781 -12.188 1 95.75 81 TYR A O 1
ATOM 674 N N . GLY A 1 82 ? -19.312 -5.309 -14.273 1 94.44 82 GLY A N 1
ATOM 675 C CA . GLY A 1 82 ? -19.484 -3.875 -14.086 1 94.44 82 GLY A CA 1
ATOM 676 C C . GLY A 1 82 ? -20.797 -3.514 -13.438 1 94.44 82 GLY A C 1
ATOM 677 O O . GLY A 1 82 ? -20.859 -2.584 -12.633 1 94.44 82 GLY A O 1
ATOM 678 N N . SER A 1 83 ? -21.844 -4.227 -13.75 1 92.75 83 SER A N 1
ATOM 679 C CA . SER A 1 83 ? -23.172 -3.938 -13.219 1 92.75 83 SER A CA 1
ATOM 680 C C . SER A 1 83 ? -23.219 -4.164 -11.711 1 92.75 83 SER A C 1
ATOM 682 O O . SER A 1 83 ? -24 -3.518 -11.008 1 92.75 83 SER A O 1
ATOM 684 N N . ILE A 1 84 ? -22.359 -5.02 -11.227 1 93.12 84 ILE A N 1
ATOM 685 C CA . ILE A 1 84 ? -22.312 -5.34 -9.805 1 93.12 84 ILE A CA 1
ATOM 686 C C . ILE A 1 84 ? -21.359 -4.379 -9.094 1 93.12 84 ILE A C 1
ATOM 688 O O . ILE A 1 84 ? -21.703 -3.809 -8.055 1 93.12 84 ILE A O 1
ATOM 692 N N . ILE A 1 85 ? -20.281 -4.145 -9.711 1 95.12 85 ILE A N 1
ATOM 693 C CA . ILE A 1 85 ? -19.172 -3.422 -9.078 1 95.12 85 ILE A CA 1
ATOM 694 C C . ILE A 1 85 ? -19.469 -1.923 -9.102 1 95.12 85 ILE A C 1
ATOM 696 O O . ILE A 1 85 ? -19.141 -1.21 -8.148 1 95.12 85 ILE A O 1
ATOM 700 N N . GLY A 1 86 ? -20.125 -1.463 -10.086 1 91.12 86 GLY A N 1
ATOM 701 C CA . GLY A 1 86 ? -20.328 -0.037 -10.289 1 91.12 86 GLY A CA 1
ATOM 702 C C . GLY A 1 86 ? -19.281 0.587 -11.195 1 91.12 86 GLY A C 1
ATOM 703 O O . GLY A 1 86 ? -18.219 -0.01 -11.438 1 91.12 86 GLY A O 1
ATOM 704 N N . ASN A 1 87 ? -19.531 1.789 -11.586 1 88.94 87 ASN A N 1
ATOM 705 C CA . ASN A 1 87 ? -18.656 2.43 -12.57 1 88.94 87 ASN A CA 1
ATOM 706 C C . ASN A 1 87 ? -17.672 3.385 -11.906 1 88.94 87 ASN A C 1
ATOM 708 O O . ASN A 1 87 ? -16.641 3.732 -12.5 1 88.94 87 ASN A O 1
ATOM 712 N N . LYS A 1 88 ? -18.047 3.781 -10.742 1 92.5 88 LYS A N 1
ATOM 713 C CA . LYS A 1 88 ? -17.203 4.723 -10.016 1 92.5 88 LYS A CA 1
ATOM 714 C C . LYS A 1 88 ? -16.594 4.066 -8.773 1 92.5 88 LYS A C 1
ATOM 716 O O . LYS A 1 88 ? -17.266 3.316 -8.07 1 92.5 88 LYS A O 1
ATOM 721 N N . TYR A 1 89 ? -15.367 4.379 -8.625 1 94.81 89 TYR A N 1
ATOM 722 C CA . TYR A 1 89 ? -14.758 3.871 -7.398 1 94.81 89 TYR A CA 1
ATOM 723 C C . TYR A 1 89 ? -15.328 4.574 -6.172 1 94.81 89 TYR A C 1
ATOM 725 O O . TYR A 1 89 ? -15.406 5.805 -6.137 1 94.81 89 TYR A O 1
ATOM 733 N N . GLU A 1 90 ? -15.664 3.779 -5.281 1 92.88 90 GLU A N 1
ATOM 734 C CA . GLU A 1 90 ? -16.047 4.203 -3.932 1 92.88 90 GLU A CA 1
ATOM 735 C C . GLU A 1 90 ? -15.453 3.27 -2.879 1 92.88 90 GLU A C 1
ATOM 737 O O . GLU A 1 90 ? -15.562 2.047 -2.988 1 92.88 90 GLU A O 1
ATOM 742 N N . SER A 1 91 ? -14.891 3.895 -1.89 1 92.81 91 SER A N 1
ATOM 743 C CA . SER A 1 91 ? -14.227 3.096 -0.864 1 92.81 91 SER A CA 1
ATOM 744 C C . SER A 1 91 ? -15.219 2.182 -0.15 1 92.81 91 SER A C 1
ATOM 746 O O . SER A 1 91 ? -14.852 1.099 0.31 1 92.81 91 SER A O 1
ATOM 748 N N . GLY A 1 92 ? -16.453 2.557 -0.049 1 93.5 92 GLY A N 1
ATOM 749 C CA . GLY A 1 92 ? -17.469 1.76 0.616 1 93.5 92 GLY A CA 1
ATOM 750 C C . GLY A 1 92 ? -17.984 0.62 -0.24 1 93.5 92 GLY A C 1
ATOM 751 O O . GLY A 1 92 ? -18.734 -0.229 0.239 1 93.5 92 GLY A O 1
ATOM 752 N N . LEU A 1 93 ? -17.516 0.534 -1.493 1 95.38 93 LEU A N 1
ATOM 753 C CA . LEU A 1 93 ? -18.047 -0.465 -2.41 1 95.38 93 LEU A CA 1
ATOM 754 C C . LEU A 1 93 ? -16.953 -1.411 -2.887 1 95.38 93 LEU A C 1
ATOM 756 O O . LEU A 1 93 ? -17.234 -2.488 -3.41 1 95.38 93 LEU A O 1
ATOM 760 N N . SER A 1 94 ? -15.727 -0.989 -2.73 1 97 94 SER A N 1
ATOM 761 C CA . SER A 1 94 ? -14.625 -1.786 -3.252 1 97 94 SER A CA 1
ATOM 762 C C . SER A 1 94 ? -13.367 -1.607 -2.404 1 97 94 SER A C 1
ATOM 764 O O . SER A 1 94 ? -13.125 -0.525 -1.867 1 97 94 SER A O 1
ATOM 766 N N . LEU A 1 95 ? -12.609 -2.645 -2.234 1 98.12 95 LEU A N 1
ATOM 767 C CA . LEU A 1 95 ? -11.328 -2.617 -1.537 1 98.12 95 LEU A CA 1
ATOM 768 C C . LEU A 1 95 ? -10.305 -3.49 -2.252 1 98.12 95 LEU A C 1
ATOM 770 O O . LEU A 1 95 ? -10.609 -4.613 -2.654 1 98.12 95 LEU A O 1
ATOM 774 N N . THR A 1 96 ? -9.133 -2.943 -2.457 1 98.81 96 THR A N 1
ATOM 775 C CA . THR A 1 96 ? -8.055 -3.676 -3.117 1 98.81 96 THR A CA 1
ATOM 776 C C . THR A 1 96 ? -6.852 -3.82 -2.189 1 98.81 96 THR A C 1
ATOM 778 O O . THR A 1 96 ? -6.383 -2.836 -1.613 1 98.81 96 THR A O 1
ATOM 781 N N . GLN A 1 97 ? -6.391 -5.012 -2.064 1 98.75 97 GLN A N 1
ATOM 782 C CA . GLN A 1 97 ? -5.188 -5.32 -1.304 1 98.75 97 GLN A CA 1
ATOM 783 C C . GLN A 1 97 ? -4.168 -6.066 -2.162 1 98.75 97 GLN A C 1
ATOM 785 O O . GLN A 1 97 ? -4.543 -6.879 -3.012 1 98.75 97 GLN A O 1
ATOM 790 N N . SER A 1 98 ? -2.922 -5.77 -1.946 1 98.81 98 SER A N 1
ATOM 791 C CA . SER A 1 98 ? -1.833 -6.402 -2.688 1 98.81 98 SER A CA 1
ATOM 792 C C . SER A 1 98 ? -0.733 -6.887 -1.749 1 98.81 98 SER A C 1
ATOM 794 O O . SER A 1 98 ? -0.65 -6.445 -0.601 1 98.81 98 SER A O 1
ATOM 796 N N . THR A 1 99 ? -0.033 -7.875 -2.24 1 98.69 99 THR A N 1
ATOM 797 C CA . THR A 1 99 ? 1.245 -8.102 -1.576 1 98.69 99 THR A CA 1
ATOM 798 C C . THR A 1 99 ? 2.158 -6.891 -1.727 1 98.69 99 THR A C 1
ATOM 800 O O . THR A 1 99 ? 1.872 -5.988 -2.516 1 98.69 99 THR A O 1
ATOM 803 N N . TYR A 1 100 ? 3.232 -6.898 -1.034 1 98.19 100 TYR A N 1
ATOM 804 C CA . TYR A 1 100 ? 4.109 -5.738 -0.946 1 98.19 100 TYR A CA 1
ATOM 805 C C . TYR A 1 100 ? 5.035 -5.66 -2.156 1 98.19 100 TYR A C 1
ATOM 807 O O . TYR A 1 100 ? 5.789 -4.699 -2.309 1 98.19 100 TYR A O 1
ATOM 815 N N . ALA A 1 101 ? 5.012 -6.629 -3.074 1 98.19 101 ALA A N 1
ATOM 816 C CA . ALA A 1 101 ? 5.883 -6.645 -4.246 1 98.19 101 ALA A CA 1
ATOM 817 C C . ALA A 1 101 ? 5.453 -5.59 -5.262 1 98.19 101 ALA A C 1
ATOM 819 O O . ALA A 1 101 ? 4.262 -5.461 -5.566 1 98.19 101 ALA A O 1
ATOM 820 N N . ASP A 1 102 ? 6.402 -4.926 -5.879 1 98.25 102 ASP A N 1
ATOM 821 C CA . ASP A 1 102 ? 6.125 -3.867 -6.844 1 98.25 102 ASP A CA 1
ATOM 822 C C . ASP A 1 102 ? 5.246 -4.379 -7.984 1 98.25 102 ASP A C 1
ATOM 824 O O . ASP A 1 102 ? 4.262 -3.738 -8.352 1 98.25 102 ASP A O 1
ATOM 828 N N . ARG A 1 103 ? 5.645 -5.504 -8.484 1 98.5 103 ARG A N 1
ATOM 829 C CA . ARG A 1 103 ? 4.941 -6.027 -9.648 1 98.5 103 ARG A CA 1
ATOM 830 C C . ARG A 1 103 ? 3.486 -6.344 -9.312 1 98.5 103 ARG A C 1
ATOM 832 O O . ARG A 1 103 ? 2.607 -6.23 -10.172 1 98.5 103 ARG A O 1
ATOM 839 N N . CYS A 1 104 ? 3.197 -6.734 -8.086 1 98.88 104 CYS A N 1
ATOM 840 C CA . CYS A 1 104 ? 1.822 -7.008 -7.684 1 98.88 104 CYS A CA 1
ATOM 841 C C . CYS A 1 104 ? 1.04 -5.715 -7.5 1 98.88 104 CYS A C 1
ATOM 843 O O . CYS A 1 104 ? -0.097 -5.602 -7.961 1 98.88 104 CYS A O 1
ATOM 845 N N . ILE A 1 105 ? 1.628 -4.727 -6.836 1 98.94 105 ILE A N 1
ATOM 846 C CA . ILE A 1 105 ? 0.981 -3.43 -6.652 1 98.94 105 ILE A CA 1
ATOM 847 C C . ILE A 1 105 ? 0.69 -2.803 -8.016 1 98.94 105 ILE A C 1
ATOM 849 O O . ILE A 1 105 ? -0.431 -2.359 -8.273 1 98.94 105 ILE A O 1
ATOM 853 N N . MET A 1 106 ? 1.637 -2.83 -8.875 1 98.88 106 MET A N 1
ATOM 854 C CA . MET A 1 106 ? 1.495 -2.252 -10.203 1 98.88 106 MET A CA 1
ATOM 855 C C . MET A 1 106 ? 0.432 -2.992 -11.008 1 98.88 106 MET A C 1
ATOM 857 O O . MET A 1 106 ? -0.339 -2.373 -11.742 1 98.88 106 MET A O 1
ATOM 861 N N . SER A 1 107 ? 0.45 -4.305 -10.891 1 98.88 107 SER A N 1
ATOM 862 C CA . SER A 1 107 ? -0.569 -5.094 -11.57 1 98.88 107 SER A CA 1
ATOM 863 C C . SER A 1 107 ? -1.971 -4.695 -11.125 1 98.88 107 SER A C 1
ATOM 865 O O . SER A 1 107 ? -2.875 -4.555 -11.953 1 98.88 107 SER A O 1
ATOM 867 N N . ALA A 1 108 ? -2.123 -4.535 -9.836 1 98.94 108 ALA A N 1
ATOM 868 C CA . ALA A 1 108 ? -3.412 -4.082 -9.312 1 98.94 108 ALA A CA 1
ATOM 869 C C . ALA A 1 108 ? -3.76 -2.693 -9.844 1 98.94 108 ALA A C 1
ATOM 871 O O . ALA A 1 108 ? -4.898 -2.441 -10.242 1 98.94 108 ALA A O 1
ATOM 872 N N . GLN A 1 109 ? -2.801 -1.807 -9.812 1 98.94 109 GLN A N 1
ATOM 873 C CA . GLN A 1 109 ? -3.027 -0.442 -10.273 1 98.94 109 GLN A CA 1
ATOM 874 C C . GLN A 1 109 ? -3.486 -0.424 -11.727 1 98.94 109 GLN A C 1
ATOM 876 O O . GLN A 1 109 ? -4.422 0.3 -12.078 1 98.94 109 GLN A O 1
ATOM 881 N N . VAL A 1 110 ? -2.867 -1.239 -12.523 1 98.81 110 VAL A N 1
ATOM 882 C CA . VAL A 1 110 ? -3.184 -1.291 -13.945 1 98.81 110 VAL A CA 1
ATOM 883 C C . VAL A 1 110 ? -4.574 -1.889 -14.148 1 98.81 110 VAL A C 1
ATOM 885 O O . VAL A 1 110 ? -5.379 -1.362 -14.922 1 98.81 110 VAL A O 1
ATOM 888 N N . LEU A 1 111 ? -4.805 -2.961 -13.492 1 98.75 111 LEU A N 1
ATOM 889 C CA . LEU A 1 111 ? -6.129 -3.574 -13.562 1 98.75 111 LEU A CA 1
ATOM 890 C C . LEU A 1 111 ? -7.211 -2.574 -13.18 1 98.75 111 LEU A C 1
ATOM 892 O O . LEU A 1 111 ? -8.234 -2.461 -13.859 1 98.75 111 LEU A O 1
ATOM 896 N N . LEU A 1 112 ? -7.016 -1.822 -12.125 1 98.81 112 LEU A N 1
ATOM 897 C CA . LEU A 1 112 ? -7.988 -0.869 -11.609 1 98.81 112 LEU A CA 1
ATOM 898 C C . LEU A 1 112 ? -8.18 0.298 -12.57 1 98.81 112 LEU A C 1
ATOM 900 O O . LEU A 1 112 ? -9.273 0.857 -12.672 1 98.81 112 LEU A O 1
ATOM 904 N N . ALA A 1 113 ? -7.105 0.667 -13.25 1 98.38 113 ALA A N 1
ATOM 905 C CA . ALA A 1 113 ? -7.223 1.718 -14.266 1 98.38 113 ALA A CA 1
ATOM 906 C C . ALA A 1 113 ? -8.227 1.331 -15.344 1 98.38 113 ALA A C 1
ATOM 908 O O . ALA A 1 113 ? -8.945 2.186 -15.859 1 98.38 113 ALA A O 1
ATOM 909 N N . ALA A 1 114 ? -8.234 0.099 -15.664 1 98 114 ALA A N 1
ATOM 910 C CA . ALA A 1 114 ? -9.164 -0.398 -16.672 1 98 114 ALA A CA 1
ATOM 911 C C . ALA A 1 114 ? -10.555 -0.616 -16.078 1 98 114 ALA A C 1
ATOM 913 O O . ALA A 1 114 ? -11.562 -0.438 -16.766 1 98 114 ALA A O 1
ATOM 914 N N . LEU A 1 115 ? -10.602 -0.994 -14.852 1 98.12 115 LEU A N 1
ATOM 915 C CA . LEU A 1 115 ? -11.852 -1.303 -14.18 1 98.12 115 LEU A CA 1
ATOM 916 C C . LEU A 1 115 ? -12.648 -0.032 -13.898 1 98.12 115 LEU A C 1
ATOM 918 O O . LEU A 1 115 ? -13.883 -0.047 -13.93 1 98.12 115 LEU A O 1
ATOM 922 N N . TYR A 1 116 ? -11.914 1.066 -13.562 1 97.5 116 TYR A N 1
ATOM 923 C CA . TYR A 1 116 ? -12.562 2.311 -13.172 1 97.5 116 TYR A CA 1
ATOM 924 C C . TYR A 1 116 ? -12.102 3.469 -14.047 1 97.5 116 TYR A C 1
ATOM 926 O O . TYR A 1 116 ? -11.562 4.461 -13.547 1 97.5 116 TYR A O 1
ATOM 934 N N . PRO A 1 117 ? -12.359 3.422 -15.344 1 94.81 117 PRO A N 1
ATOM 935 C CA . PRO A 1 117 ? -12.086 4.621 -16.141 1 94.81 117 PRO A CA 1
ATOM 936 C C . PRO A 1 117 ? -12.914 5.824 -15.695 1 94.81 117 PRO A C 1
ATOM 938 O O . PRO A 1 117 ? -14.086 5.676 -15.328 1 94.81 117 PRO A O 1
ATOM 941 N N . PRO A 1 118 ? -12.25 6.98 -15.664 1 95.62 118 PRO A N 1
ATOM 942 C CA . PRO A 1 118 ? -12.992 8.148 -15.188 1 95.62 118 PRO A CA 1
ATOM 943 C C . PRO A 1 118 ? -14.078 8.594 -16.156 1 95.62 118 PRO A C 1
ATOM 945 O O . PRO A 1 118 ? -13.891 8.531 -17.375 1 95.62 118 PRO A O 1
ATOM 948 N N . ASN A 1 119 ? -15.234 8.953 -15.602 1 93.19 119 ASN A N 1
ATOM 949 C CA . ASN A 1 119 ? -16.219 9.664 -16.406 1 93.19 119 ASN A CA 1
ATOM 950 C C . ASN A 1 119 ? -15.891 11.141 -16.531 1 93.19 119 ASN A C 1
ATOM 952 O O . ASN A 1 119 ? -14.867 11.602 -16.016 1 93.19 119 ASN A O 1
ATOM 956 N N . SER A 1 120 ? -16.719 11.859 -17.203 1 92.62 120 SER A N 1
ATOM 957 C CA . SER A 1 120 ? -16.438 13.266 -17.5 1 92.62 120 SER A CA 1
ATOM 958 C C . SER A 1 120 ? -16.297 14.086 -16.219 1 92.62 120 SER A C 1
ATOM 960 O O . SER A 1 120 ? -15.469 14.992 -16.141 1 92.62 120 SER A O 1
ATOM 962 N N . GLU A 1 121 ? -17.016 13.719 -15.188 1 91.5 121 GLU A N 1
ATOM 963 C CA . GLU A 1 121 ? -16.984 14.469 -13.93 1 91.5 121 GLU A CA 1
ATOM 964 C C . GLU A 1 121 ? -15.758 14.117 -13.109 1 91.5 121 GLU A C 1
ATOM 966 O O . GLU A 1 121 ? -15.328 14.898 -12.258 1 91.5 121 GLU A O 1
ATOM 971 N N . GLU A 1 122 ? -15.164 13 -13.391 1 94.06 122 GLU A N 1
ATOM 972 C CA . GLU A 1 122 ? -14.062 12.492 -12.578 1 94.06 122 GLU A CA 1
ATOM 973 C C . GLU A 1 122 ? -12.711 12.898 -13.172 1 94.06 122 GLU A C 1
ATOM 975 O O . GLU A 1 122 ? -11.68 12.805 -12.5 1 94.06 122 GLU A O 1
ATOM 980 N N . ILE A 1 123 ? -12.758 13.32 -14.43 1 96.25 123 ILE A N 1
ATOM 981 C CA . ILE A 1 123 ? -11.523 13.773 -15.055 1 96.25 123 ILE A CA 1
ATOM 982 C C . ILE A 1 123 ? -11.016 15.031 -14.359 1 96.25 123 ILE A C 1
ATOM 984 O O . ILE A 1 123 ? -11.719 16.031 -14.297 1 96.25 123 ILE A O 1
ATOM 988 N N . PHE A 1 124 ? -9.805 15.039 -13.805 1 96.12 124 PHE A N 1
ATOM 989 C CA . PHE A 1 124 ? -9.32 16.172 -13.023 1 96.12 124 PHE A CA 1
ATOM 990 C C . PHE A 1 124 ? -8.164 16.859 -13.742 1 96.12 124 PHE A C 1
ATOM 992 O O . PHE A 1 124 ? -7.785 17.984 -13.383 1 96.12 124 PHE A O 1
ATOM 999 N N . VAL A 1 125 ? -7.566 16.219 -14.656 1 95.88 125 VAL A N 1
ATOM 1000 C CA . VAL A 1 125 ? -6.598 16.781 -15.586 1 95.88 125 VAL A CA 1
ATOM 1001 C C . VAL A 1 125 ? -7.031 16.484 -17.016 1 95.88 125 VAL A C 1
ATOM 1003 O O . VAL A 1 125 ? -7.215 15.32 -17.391 1 95.88 125 VAL A O 1
ATOM 1006 N N . PRO A 1 126 ? -7.176 17.531 -17.828 1 93.69 126 PRO A N 1
ATOM 1007 C CA . PRO A 1 126 ? -7.617 17.281 -19.203 1 93.69 126 PRO A CA 1
ATOM 1008 C C . PRO A 1 126 ? -6.719 16.297 -19.938 1 93.69 126 PRO A C 1
ATOM 1010 O O . PRO A 1 126 ? -5.492 16.422 -19.891 1 93.69 126 PRO A O 1
ATOM 1013 N N . GLY A 1 127 ? -7.363 15.305 -20.531 1 91.69 127 GLY A N 1
ATOM 1014 C CA . GLY A 1 127 ? -6.633 14.352 -21.344 1 91.69 127 GLY A CA 1
ATOM 1015 C C . GLY A 1 127 ? -6.152 13.141 -20.562 1 91.69 127 GLY A C 1
ATOM 1016 O O . GLY A 1 127 ? -5.777 12.125 -21.141 1 91.69 127 GLY A O 1
ATOM 1017 N N . LEU A 1 128 ? -6.18 13.219 -19.281 1 96.19 128 LEU A N 1
ATOM 1018 C CA . LEU A 1 128 ? -5.75 12.094 -18.469 1 96.19 128 LEU A CA 1
ATOM 1019 C C . LEU A 1 128 ? -6.926 11.172 -18.141 1 96.19 128 LEU A C 1
ATOM 1021 O O . LEU A 1 128 ? -7.707 11.453 -17.234 1 96.19 128 LEU A O 1
ATOM 1025 N N . MET A 1 129 ? -6.992 10.078 -18.859 1 95.75 129 MET A N 1
ATOM 1026 C CA . MET A 1 129 ? -8.086 9.125 -18.688 1 95.75 129 MET A CA 1
ATOM 1027 C C . MET A 1 129 ? -7.746 8.094 -17.609 1 95.75 129 MET A C 1
ATOM 1029 O O . MET A 1 129 ? -7.812 6.887 -17.859 1 95.75 129 MET A O 1
ATOM 1033 N N . TRP A 1 130 ? -7.43 8.578 -16.484 1 97.81 130 TRP A N 1
ATOM 1034 C CA . TRP A 1 130 ? -7.055 7.766 -15.328 1 97.81 130 TRP A CA 1
ATOM 1035 C C . TRP A 1 130 ? -7.523 8.406 -14.031 1 97.81 130 TRP A C 1
ATOM 1037 O O . TRP A 1 130 ? -7.496 9.633 -13.891 1 97.81 130 TRP A O 1
ATOM 1047 N N . HIS A 1 131 ? -7.992 7.621 -13.109 1 97.31 131 HIS A N 1
ATOM 1048 C CA . HIS A 1 131 ? -8.414 8 -11.766 1 97.31 131 HIS A CA 1
ATOM 1049 C C . HIS A 1 131 ? -7.727 7.137 -10.703 1 97.31 131 HIS A C 1
ATOM 1051 O O . HIS A 1 131 ? -7.609 5.922 -10.875 1 97.31 131 HIS A O 1
ATOM 1057 N N . PRO A 1 132 ? -7.195 7.797 -9.656 1 98.31 132 PRO A N 1
ATOM 1058 C CA . PRO A 1 132 ? -6.512 6.992 -8.641 1 98.31 132 PRO A CA 1
ATOM 1059 C C . PRO A 1 132 ? -7.465 6.09 -7.863 1 98.31 132 PRO A C 1
ATOM 1061 O O . PRO A 1 132 ? -8.555 6.523 -7.469 1 98.31 132 PRO A O 1
ATOM 1064 N N . VAL A 1 133 ? -7.129 4.859 -7.699 1 98.5 133 VAL A N 1
ATOM 1065 C CA . VAL A 1 133 ? -7.777 3.885 -6.828 1 98.5 133 VAL A CA 1
ATOM 1066 C C . VAL A 1 133 ? -6.75 3.285 -5.871 1 98.5 133 VAL A C 1
ATOM 1068 O O . VAL A 1 133 ? -5.719 2.762 -6.301 1 98.5 133 VAL A O 1
ATOM 1071 N N . PRO A 1 134 ? -7.012 3.416 -4.602 1 98.56 134 PRO A N 1
ATOM 1072 C CA . PRO A 1 134 ? -5.984 2.988 -3.65 1 98.56 134 PRO A CA 1
ATOM 1073 C C . PRO A 1 134 ? -5.746 1.479 -3.674 1 98.56 134 PRO A C 1
ATOM 1075 O O . PRO A 1 134 ? -6.699 0.703 -3.787 1 98.56 134 PRO A O 1
ATOM 1078 N N . VAL A 1 135 ? -4.523 1.077 -3.643 1 98.88 135 VAL A N 1
ATOM 1079 C CA . VAL A 1 135 ? -4.07 -0.297 -3.451 1 98.88 135 VAL A CA 1
ATOM 1080 C C . VAL A 1 135 ? -3.305 -0.409 -2.135 1 98.88 135 VAL A C 1
ATOM 1082 O O . VAL A 1 135 ? -2.205 0.132 -2 1 98.88 135 VAL A O 1
ATOM 1085 N N . HIS A 1 136 ? -3.875 -1.139 -1.2 1 98.69 136 HIS A N 1
ATOM 1086 C CA . HIS A 1 136 ? -3.256 -1.291 0.111 1 98.69 136 HIS A CA 1
ATOM 1087 C C . HIS A 1 136 ? -2.312 -2.488 0.138 1 98.69 136 HIS A C 1
ATOM 1089 O O . HIS A 1 136 ? -2.557 -3.492 -0.534 1 98.69 136 HIS A O 1
ATOM 1095 N N . SER A 1 137 ? -1.234 -2.346 0.855 1 98.38 137 SER A N 1
ATOM 1096 C CA . SER A 1 137 ? -0.317 -3.469 1.007 1 98.38 137 SER A CA 1
ATOM 1097 C C . SER A 1 137 ? 0.175 -3.592 2.445 1 98.38 137 SER A C 1
ATOM 1099 O O . SER A 1 137 ? -0.077 -2.711 3.27 1 98.38 137 SER A O 1
ATOM 1101 N N . THR A 1 138 ? 0.766 -4.688 2.742 1 98.06 138 THR A N 1
ATOM 1102 C CA . THR A 1 138 ? 1.406 -4.977 4.02 1 98.06 138 THR A CA 1
ATOM 1103 C C . THR A 1 138 ? 2.838 -5.457 3.812 1 98.06 138 THR A C 1
ATOM 1105 O O . THR A 1 138 ? 3.088 -6.344 2.992 1 98.06 138 THR A O 1
ATOM 1108 N N . PRO A 1 139 ? 3.768 -4.828 4.574 1 97.81 139 PRO A N 1
ATOM 1109 C CA . PRO A 1 139 ? 5.141 -5.324 4.441 1 97.81 139 PRO A CA 1
ATOM 1110 C C . PRO A 1 139 ? 5.234 -6.84 4.594 1 97.81 139 PRO A C 1
ATOM 1112 O O . PRO A 1 139 ? 4.555 -7.426 5.441 1 97.81 139 PRO A O 1
ATOM 1115 N N . ARG A 1 140 ? 6.098 -7.391 3.779 1 97.12 140 ARG A N 1
ATOM 1116 C CA . ARG A 1 140 ? 6.18 -8.836 3.617 1 97.12 140 ARG A CA 1
ATOM 1117 C C . ARG A 1 140 ? 6.379 -9.531 4.961 1 97.12 140 ARG A C 1
ATOM 1119 O O . ARG A 1 140 ? 5.699 -10.508 5.266 1 97.12 140 ARG A O 1
ATOM 1126 N N . HIS A 1 141 ? 7.23 -9.031 5.828 1 96.69 141 HIS A N 1
ATOM 1127 C CA . HIS A 1 141 ? 7.594 -9.68 7.086 1 96.69 141 HIS A CA 1
ATOM 1128 C C . HIS A 1 141 ? 6.488 -9.531 8.125 1 96.69 141 HIS A C 1
ATOM 1130 O O . HIS A 1 141 ? 6.535 -10.156 9.188 1 96.69 141 HIS A O 1
ATOM 1136 N N . LEU A 1 142 ? 5.488 -8.719 7.805 1 96.88 142 LEU A N 1
ATOM 1137 C CA . LEU A 1 142 ? 4.367 -8.5 8.711 1 96.88 142 LEU A CA 1
ATOM 1138 C C . LEU A 1 142 ? 3.102 -9.164 8.172 1 96.88 142 LEU A C 1
ATOM 1140 O O . LEU A 1 142 ? 2.072 -9.188 8.852 1 96.88 142 LEU A O 1
ATOM 1144 N N . ASP A 1 143 ? 3.117 -9.68 7.023 1 97.88 143 ASP A N 1
ATOM 1145 C CA . ASP A 1 143 ? 1.922 -10.156 6.336 1 97.88 143 ASP A CA 1
ATOM 1146 C C . ASP A 1 143 ? 1.562 -11.57 6.785 1 97.88 143 ASP A C 1
ATOM 1148 O O . ASP A 1 143 ? 2.299 -12.523 6.508 1 97.88 143 ASP A O 1
ATOM 1152 N N . LYS A 1 144 ? 0.401 -11.766 7.352 1 97.75 144 LYS A N 1
ATOM 1153 C CA . LYS A 1 144 ? -0.111 -13.055 7.809 1 97.75 144 LYS A CA 1
ATOM 1154 C C . LYS A 1 144 ? -1.255 -13.531 6.918 1 97.75 144 LYS A C 1
ATOM 1156 O O . LYS A 1 144 ? -1.886 -14.555 7.207 1 97.75 144 LYS A O 1
ATOM 1161 N N . THR A 1 145 ? -1.525 -12.773 5.887 1 98.19 145 THR A N 1
ATOM 1162 C CA . THR A 1 145 ? -2.785 -13.039 5.195 1 98.19 145 THR A CA 1
ATOM 1163 C C . THR A 1 145 ? -2.533 -13.438 3.746 1 98.19 145 THR A C 1
ATOM 1165 O O . THR A 1 145 ? -2.906 -14.539 3.33 1 98.19 145 THR A O 1
ATOM 1168 N N . ILE A 1 146 ? -1.818 -12.602 2.986 1 98.38 146 ILE A N 1
ATOM 1169 C CA . ILE A 1 146 ? -1.729 -12.875 1.555 1 98.38 146 ILE A CA 1
ATOM 1170 C C . ILE A 1 146 ? -0.479 -13.695 1.262 1 98.38 146 ILE A C 1
ATOM 1172 O O . ILE A 1 146 ? -0.575 -14.836 0.8 1 98.38 146 ILE A O 1
ATOM 1176 N N . VAL A 1 147 ? 0.706 -13.188 1.69 1 97.31 147 VAL A N 1
ATOM 1177 C CA . VAL A 1 147 ? 1.935 -13.914 1.389 1 97.31 147 VAL A CA 1
ATOM 1178 C C . VAL A 1 147 ? 2.307 -14.812 2.566 1 97.31 147 VAL A C 1
ATOM 1180 O O . VAL A 1 147 ? 3.064 -15.766 2.408 1 97.31 147 VAL A O 1
ATOM 1183 N N . VAL A 1 148 ? 1.846 -14.469 3.781 1 96.94 148 VAL A N 1
ATOM 1184 C CA . VAL A 1 148 ? 2.064 -15.219 5.016 1 96.94 148 VAL A CA 1
ATOM 1185 C C . VAL A 1 148 ? 3.561 -15.422 5.234 1 96.94 148 VAL A C 1
ATOM 1187 O O . VAL A 1 148 ? 4.02 -16.562 5.402 1 96.94 148 VAL A O 1
ATOM 1190 N N . LYS A 1 149 ? 4.266 -14.32 5.328 1 96.75 149 LYS A N 1
ATOM 1191 C CA . LYS A 1 149 ? 5.707 -14.383 5.559 1 96.75 149 LYS A CA 1
ATOM 1192 C C . LYS A 1 149 ? 6.062 -13.859 6.949 1 96.75 149 LYS A C 1
ATOM 1194 O O . LYS A 1 149 ? 7.242 -13.734 7.285 1 96.75 149 LYS A O 1
ATOM 1199 N N . ALA A 1 150 ? 5.043 -13.484 7.715 1 96.5 150 ALA A N 1
ATOM 1200 C CA . ALA A 1 150 ? 5.305 -13.297 9.141 1 96.5 150 ALA A CA 1
ATOM 1201 C C . ALA A 1 150 ? 5.914 -14.547 9.758 1 96.5 150 ALA A C 1
ATOM 1203 O O . ALA A 1 150 ? 5.559 -15.672 9.383 1 96.5 150 ALA A O 1
ATOM 1204 N N . PRO A 1 151 ? 6.793 -14.391 10.711 1 95.69 151 PRO A N 1
ATOM 1205 C CA . PRO A 1 151 ? 7.461 -15.562 11.289 1 95.69 151 PRO A CA 1
ATOM 1206 C C . PRO A 1 151 ? 6.477 -16.547 11.906 1 95.69 151 PRO A C 1
ATOM 1208 O O . PRO A 1 151 ? 5.578 -16.156 12.648 1 95.69 151 PRO A O 1
ATOM 1211 N N . CYS A 1 152 ? 6.695 -17.812 11.531 1 97.81 152 CYS A N 1
ATOM 1212 C CA . CYS A 1 152 ? 5.902 -18.922 12.055 1 97.81 152 CYS A CA 1
ATOM 1213 C C . CYS A 1 152 ? 6.73 -20.203 12.141 1 97.81 152 CYS A C 1
ATOM 1215 O O . CYS A 1 152 ? 6.836 -20.938 11.156 1 97.81 152 CYS A O 1
ATOM 1217 N N . PRO A 1 153 ? 7.25 -20.453 13.336 1 96.75 153 PRO A N 1
ATOM 1218 C CA . PRO A 1 153 ? 8.117 -21.625 13.508 1 96.75 153 PRO A CA 1
ATOM 1219 C C . PRO A 1 153 ? 7.426 -22.938 13.109 1 96.75 153 PRO A C 1
ATOM 1221 O O . PRO A 1 153 ? 8.062 -23.828 12.547 1 96.75 153 PRO A O 1
ATOM 1224 N N . ARG A 1 154 ? 6.215 -23.047 13.391 1 97.06 154 ARG A N 1
ATOM 1225 C CA . ARG A 1 154 ? 5.492 -24.281 13.07 1 97.06 154 ARG A CA 1
ATOM 1226 C C . ARG A 1 154 ? 5.426 -24.5 11.562 1 97.06 154 ARG A C 1
ATOM 1228 O O . ARG A 1 154 ? 5.547 -25.641 11.094 1 97.06 154 ARG A O 1
ATOM 1235 N N . LEU A 1 155 ? 5.238 -23.453 10.82 1 97.5 155 LEU A N 1
ATOM 1236 C CA . LEU A 1 155 ? 5.234 -23.562 9.367 1 97.5 155 LEU A CA 1
ATOM 1237 C C . LEU A 1 155 ? 6.621 -23.922 8.844 1 97.5 155 LEU A C 1
ATOM 1239 O O . LEU A 1 155 ? 6.742 -24.672 7.867 1 97.5 155 LEU A O 1
ATOM 1243 N N . GLU A 1 156 ? 7.609 -23.375 9.469 1 96.56 156 GLU A N 1
ATOM 1244 C CA . GLU A 1 156 ? 8.977 -23.688 9.055 1 96.56 156 GLU A CA 1
ATOM 1245 C C . GLU A 1 156 ? 9.281 -25.172 9.242 1 96.56 156 GLU A C 1
ATOM 1247 O O . GLU A 1 156 ? 9.859 -25.812 8.352 1 96.56 156 GLU A O 1
ATOM 1252 N N . GLU A 1 157 ? 8.859 -25.656 10.352 1 96.88 157 GLU A N 1
ATOM 1253 C CA . GLU A 1 157 ? 9.062 -27.078 10.633 1 96.88 157 GLU A CA 1
ATOM 1254 C C . GLU A 1 157 ? 8.258 -27.953 9.672 1 96.88 157 GLU A C 1
ATOM 1256 O O . GLU A 1 157 ? 8.766 -28.953 9.156 1 96.88 157 GLU A O 1
ATOM 1261 N N . ALA A 1 158 ? 7.047 -27.578 9.477 1 97.56 158 ALA A N 1
ATOM 1262 C CA . ALA A 1 158 ? 6.184 -28.344 8.57 1 97.56 158 ALA A CA 1
ATOM 1263 C C . ALA A 1 158 ? 6.758 -28.359 7.152 1 97.56 158 ALA A C 1
ATOM 1265 O O . ALA A 1 158 ? 6.629 -29.344 6.434 1 97.56 158 ALA A O 1
ATOM 1266 N N . LEU A 1 159 ? 7.336 -27.266 6.77 1 97.38 159 LEU A N 1
ATOM 1267 C CA . LEU A 1 159 ? 7.906 -27.188 5.43 1 97.38 159 LEU A CA 1
ATOM 1268 C C . LEU A 1 159 ? 9.117 -28.109 5.297 1 97.38 159 LEU A C 1
ATOM 1270 O O . LEU A 1 159 ? 9.297 -28.766 4.27 1 97.38 159 LEU A O 1
ATOM 1274 N N . LYS A 1 160 ? 9.914 -28.125 6.32 1 96.88 160 LYS A N 1
ATOM 1275 C CA . LYS A 1 160 ? 11.047 -29.047 6.32 1 96.88 160 LYS A CA 1
ATOM 1276 C C . LYS A 1 160 ? 10.586 -30.484 6.148 1 96.88 160 LYS A C 1
ATOM 1278 O O . LYS A 1 160 ? 11.172 -31.25 5.371 1 96.88 160 LYS A O 1
ATOM 1283 N N . GLU A 1 161 ? 9.602 -30.781 6.855 1 97.19 161 GLU A N 1
ATOM 1284 C CA . GLU A 1 161 ? 9.03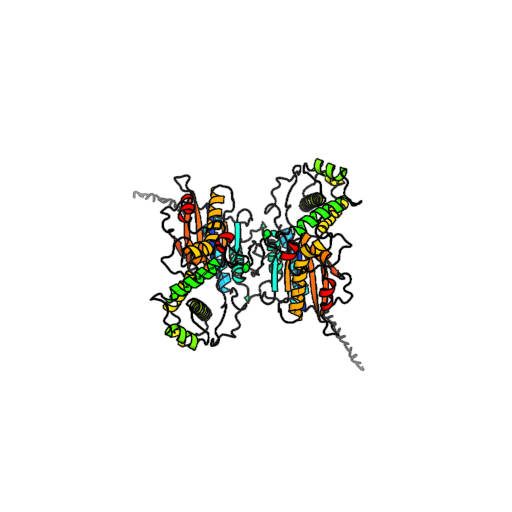9 -32.125 6.758 1 97.19 161 GLU A CA 1
ATOM 1285 C C . GLU A 1 161 ? 8.477 -32.375 5.359 1 97.19 161 GLU A C 1
ATOM 1287 O O . GLU A 1 161 ? 8.625 -33.5 4.824 1 97.19 161 GLU A O 1
ATOM 1292 N N . ALA A 1 162 ? 7.867 -31.438 4.82 1 97.38 162 ALA A N 1
ATOM 1293 C CA . ALA A 1 162 ? 7.293 -31.562 3.484 1 97.38 162 ALA A CA 1
ATOM 1294 C C . ALA A 1 162 ? 8.383 -31.844 2.447 1 97.38 162 ALA A C 1
ATOM 1296 O O . ALA A 1 162 ? 8.195 -32.656 1.556 1 97.38 162 ALA A O 1
ATOM 1297 N N . TYR A 1 163 ? 9.453 -31.188 2.582 1 96.69 163 TYR A N 1
ATOM 1298 C CA . TYR A 1 163 ? 10.562 -31.422 1.669 1 96.69 163 TYR A CA 1
ATOM 1299 C C . TYR A 1 163 ? 11.117 -32.812 1.837 1 96.69 163 TYR A C 1
ATOM 1301 O O . TYR A 1 163 ? 11.445 -33.5 0.852 1 96.69 163 TYR A O 1
ATOM 1309 N N . ALA A 1 164 ? 11.25 -33.219 3.09 1 96.06 164 ALA A N 1
ATOM 1310 C CA . ALA A 1 164 ? 11.727 -34.562 3.363 1 96.06 164 ALA A CA 1
ATOM 1311 C C . ALA A 1 164 ? 10.805 -35.594 2.74 1 96.06 164 ALA A C 1
ATOM 1313 O O . ALA A 1 164 ? 11.273 -36.562 2.125 1 96.06 164 ALA A O 1
ATOM 1314 N N . ASN A 1 165 ? 9.539 -35.406 2.889 1 96.12 165 ASN A N 1
ATOM 1315 C CA . ASN A 1 165 ? 8.562 -36.312 2.314 1 96.12 165 ASN A CA 1
ATOM 1316 C C . ASN A 1 165 ? 8.602 -36.281 0.79 1 96.12 165 ASN A C 1
ATOM 1318 O O . ASN A 1 165 ? 8.484 -37.344 0.147 1 96.12 165 ASN A O 1
ATOM 1322 N N . GLU A 1 166 ? 8.727 -35.094 0.259 1 93.88 166 GLU A N 1
ATOM 1323 C CA . GLU A 1 166 ? 8.789 -34.938 -1.19 1 93.88 166 GLU A CA 1
ATOM 1324 C C . GLU A 1 166 ? 9.984 -35.688 -1.774 1 93.88 166 GLU A C 1
ATOM 1326 O O . GLU A 1 166 ? 9.891 -36.281 -2.846 1 93.88 166 GLU A O 1
ATOM 1331 N N . SER A 1 167 ? 11.062 -35.688 -1.108 1 92.25 167 SER A N 1
ATOM 1332 C CA . SER A 1 167 ? 12.289 -36.312 -1.594 1 92.25 167 SER A CA 1
ATOM 1333 C C . SER A 1 167 ? 12.156 -37.812 -1.631 1 92.25 167 SER A C 1
ATOM 1335 O O . SER A 1 167 ? 12.914 -38.5 -2.336 1 92.25 167 SER A O 1
ATOM 1337 N N . LYS A 1 168 ? 11.227 -38.344 -0.904 1 93.38 168 LYS A N 1
ATOM 1338 C CA . LYS A 1 168 ? 11.047 -39.781 -0.812 1 93.38 168 LYS A CA 1
ATOM 1339 C C . LYS A 1 168 ? 10.008 -40.281 -1.811 1 93.38 168 LYS A C 1
ATOM 1341 O O . LYS A 1 168 ? 9.828 -41.5 -1.99 1 93.38 168 LYS A O 1
ATOM 1346 N N . ARG A 1 169 ? 9.391 -39.375 -2.445 1 92.06 169 ARG A N 1
ATOM 1347 C CA . ARG A 1 169 ? 8.367 -39.75 -3.41 1 92.06 169 ARG A CA 1
ATOM 1348 C C . ARG A 1 169 ? 8.992 -40.438 -4.629 1 92.06 169 ARG A C 1
ATOM 1350 O O . ARG A 1 169 ? 10.055 -40 -5.098 1 92.06 169 ARG A O 1
ATOM 1357 N N . PRO A 1 170 ? 8.297 -41.375 -5.207 1 90.44 170 PRO A N 1
ATOM 1358 C CA . PRO A 1 170 ? 8.828 -42.062 -6.383 1 90.44 170 PRO A CA 1
ATOM 1359 C C . PRO A 1 170 ? 8.992 -41.156 -7.59 1 90.44 170 PRO A C 1
ATOM 1361 O O . PRO A 1 170 ? 9.898 -41.344 -8.406 1 90.44 170 PRO A O 1
ATOM 1364 N N . GLU A 1 171 ? 8.133 -40.188 -7.691 1 89.44 171 GLU A N 1
ATOM 1365 C CA . GLU A 1 171 ? 8.133 -39.281 -8.852 1 89.44 171 GLU A CA 1
ATOM 1366 C C . GLU A 1 171 ? 9.133 -38.156 -8.672 1 89.44 171 GLU A C 1
ATOM 1368 O O . GLU A 1 171 ? 9.281 -37.312 -9.555 1 89.44 171 GLU A O 1
ATOM 1373 N N . SER A 1 172 ? 9.789 -38.188 -7.492 1 92.25 172 SER A N 1
ATOM 1374 C CA . SER A 1 172 ? 10.773 -37.156 -7.258 1 92.25 172 SER A CA 1
ATOM 1375 C C . SER A 1 172 ? 11.938 -37.25 -8.242 1 92.25 172 SER A C 1
ATOM 1377 O O . SER A 1 172 ? 12.352 -38.344 -8.617 1 92.25 172 SER A O 1
ATOM 1379 N N . PRO A 1 173 ? 12.453 -36.094 -8.648 1 95.06 173 PRO A N 1
ATOM 1380 C CA . PRO A 1 173 ? 13.609 -36.125 -9.547 1 95.06 173 PRO A CA 1
ATOM 1381 C C . PRO A 1 173 ? 14.781 -36.906 -8.945 1 95.06 173 PRO A C 1
ATOM 1383 O O . PRO A 1 173 ? 15.016 -36.844 -7.734 1 95.06 173 PRO A O 1
ATOM 1386 N N . SER A 1 174 ? 15.508 -37.625 -9.828 1 94.31 174 SER A N 1
ATOM 1387 C CA . SER A 1 174 ? 16.641 -38.406 -9.383 1 94.31 174 SER A CA 1
ATOM 1388 C C . SER A 1 174 ? 17.812 -37.531 -8.984 1 94.31 174 SER A C 1
ATOM 1390 O O . SER A 1 174 ? 17.891 -36.375 -9.375 1 94.31 174 SER A O 1
ATOM 1392 N N . ALA A 1 175 ? 18.703 -38.125 -8.227 1 95.38 175 ALA A N 1
ATOM 1393 C CA . ALA A 1 175 ? 19.938 -37.438 -7.883 1 95.38 175 ALA A CA 1
ATOM 1394 C C . ALA A 1 175 ? 20.703 -37.031 -9.141 1 95.38 175 ALA A C 1
ATOM 1396 O O . ALA A 1 175 ? 21.312 -35.969 -9.18 1 95.38 175 ALA A O 1
ATOM 1397 N N . GLU A 1 176 ? 20.641 -37.844 -10.102 1 97 176 GLU A N 1
ATOM 1398 C CA . GLU A 1 176 ? 21.312 -37.531 -11.375 1 97 176 GLU A CA 1
ATOM 1399 C C . GLU A 1 176 ? 20.688 -36.344 -12.055 1 97 176 GLU A C 1
ATOM 1401 O O . GLU A 1 176 ? 21.391 -35.5 -12.641 1 97 176 GLU A O 1
ATOM 1406 N N . TYR A 1 177 ? 19.375 -36.25 -12.016 1 97.75 177 TYR A N 1
ATOM 1407 C CA . TYR A 1 177 ? 18.656 -35.094 -12.594 1 97.75 177 TYR A CA 1
ATOM 1408 C C . TYR A 1 177 ? 19.125 -33.781 -11.961 1 97.75 177 TYR A C 1
ATOM 1410 O O . TYR A 1 177 ? 19.469 -32.844 -12.672 1 97.75 177 TYR A O 1
ATOM 1418 N N . PHE A 1 178 ? 19.234 -33.75 -10.648 1 98.12 178 PHE A N 1
ATOM 1419 C CA . PHE A 1 178 ? 19.672 -32.562 -9.914 1 98.12 178 PHE A CA 1
ATOM 1420 C C . PHE A 1 178 ? 21.125 -32.25 -10.227 1 98.12 178 PHE A C 1
ATOM 1422 O O . PHE A 1 178 ? 21.484 -31.094 -10.445 1 98.12 178 PHE A O 1
ATOM 1429 N N . GLN A 1 179 ? 21.938 -33.281 -10.242 1 98.25 179 GLN A N 1
ATOM 1430 C CA . GLN A 1 179 ? 23.375 -33.094 -10.5 1 98.25 179 GLN A CA 1
ATOM 1431 C C . GLN A 1 179 ? 23.609 -32.531 -11.898 1 98.25 179 GLN A C 1
ATOM 1433 O O . GLN A 1 179 ? 24.453 -31.656 -12.07 1 98.25 179 GLN A O 1
ATOM 1438 N N . GLU A 1 180 ? 22.938 -33.062 -12.859 1 98.25 180 GLU A N 1
ATOM 1439 C CA . GLU A 1 180 ? 23.094 -32.562 -14.227 1 98.25 180 GLU A CA 1
ATOM 1440 C C . GLU A 1 180 ? 22.688 -31.109 -14.352 1 98.25 180 GLU A C 1
ATOM 1442 O O . GLU A 1 180 ? 23.406 -30.297 -14.945 1 98.25 180 GLU A O 1
ATOM 1447 N N . LEU A 1 181 ? 21.516 -30.781 -13.797 1 98.69 181 LEU A N 1
ATOM 1448 C CA . LEU A 1 181 ? 21.078 -29.375 -13.828 1 98.69 181 LEU A CA 1
ATOM 1449 C C . LEU A 1 181 ? 22.094 -28.484 -13.125 1 98.69 181 LEU A C 1
ATOM 1451 O O . LEU A 1 181 ? 22.359 -27.375 -13.578 1 98.69 181 LEU A O 1
ATOM 1455 N N . SER A 1 182 ? 22.594 -28.953 -11.969 1 98.81 182 SER A N 1
ATOM 1456 C CA . SER A 1 182 ? 23.609 -28.203 -11.25 1 98.81 182 SER A CA 1
ATOM 1457 C C . SER A 1 182 ? 24.844 -27.969 -12.117 1 98.81 182 SER A C 1
ATOM 1459 O O . SER A 1 182 ? 25.391 -26.875 -12.133 1 98.81 182 SER A O 1
ATOM 1461 N N . ASN A 1 183 ? 25.25 -28.984 -12.82 1 98.62 183 ASN A N 1
ATOM 1462 C CA . ASN A 1 183 ? 26.422 -28.891 -13.688 1 98.62 183 ASN A CA 1
ATOM 1463 C C . ASN A 1 183 ? 26.203 -27.891 -14.82 1 98.62 183 ASN A C 1
ATOM 1465 O O . ASN A 1 183 ? 27.062 -27.062 -15.094 1 98.62 183 ASN A O 1
ATOM 1469 N N . TYR A 1 184 ? 25.062 -27.984 -15.469 1 98.62 184 TYR A N 1
ATOM 1470 C CA . TYR A 1 184 ? 24.781 -27.125 -16.609 1 98.62 184 TYR A CA 1
ATOM 1471 C C . TYR A 1 184 ? 24.656 -25.672 -16.172 1 98.62 184 TYR A C 1
ATOM 1473 O O . TYR A 1 184 ? 25.047 -24.766 -16.906 1 98.62 184 TYR A O 1
ATOM 1481 N N . THR A 1 185 ? 24.109 -25.438 -14.977 1 98.69 185 THR A N 1
ATOM 1482 C CA . THR A 1 185 ? 23.781 -24.078 -14.531 1 98.69 185 THR A CA 1
ATOM 1483 C C . THR A 1 185 ? 24.906 -23.516 -13.656 1 98.69 185 THR A C 1
ATOM 1485 O O . THR A 1 185 ? 24.969 -22.312 -13.414 1 98.69 185 THR A O 1
ATOM 1488 N N . ALA A 1 186 ? 25.75 -24.344 -13.133 1 98.69 186 ALA A N 1
ATOM 1489 C CA . ALA A 1 186 ? 26.766 -24.031 -12.133 1 98.69 186 ALA A CA 1
ATOM 1490 C C . ALA A 1 186 ? 26.141 -23.484 -10.852 1 98.69 186 ALA A C 1
ATOM 1492 O O . ALA A 1 186 ? 26.766 -22.75 -10.102 1 98.69 186 ALA A O 1
ATOM 1493 N N . LYS A 1 187 ? 24.906 -23.719 -10.711 1 98.19 187 LYS A N 1
ATOM 1494 C CA . LYS A 1 187 ? 24.141 -23.438 -9.492 1 98.19 187 LYS A CA 1
ATOM 1495 C C . LYS A 1 187 ? 23.797 -24.719 -8.75 1 98.19 187 LYS A C 1
ATOM 1497 O O . LYS A 1 187 ? 23.5 -25.734 -9.375 1 98.19 187 LYS A O 1
ATOM 1502 N N . ASN A 1 188 ? 23.844 -24.656 -7.438 1 98 188 ASN A N 1
ATOM 1503 C CA . ASN A 1 188 ? 23.438 -25.828 -6.672 1 98 188 ASN A CA 1
ATOM 1504 C C . ASN A 1 188 ? 21.938 -26.062 -6.766 1 98 188 ASN A C 1
ATOM 1506 O O . ASN A 1 188 ? 21.141 -25.328 -6.152 1 98 188 ASN A O 1
ATOM 1510 N N . ILE A 1 189 ? 21.531 -27 -7.559 1 98.25 189 ILE A N 1
ATOM 1511 C CA . ILE A 1 189 ? 20.141 -27.422 -7.688 1 98.25 189 ILE A CA 1
ATOM 1512 C C . ILE A 1 189 ? 19.922 -28.719 -6.902 1 98.25 189 ILE A C 1
ATOM 1514 O O . ILE A 1 189 ? 20.422 -29.766 -7.289 1 98.25 189 ILE A O 1
ATOM 1518 N N . SER A 1 190 ? 19.109 -28.609 -5.773 1 96.5 190 SER A N 1
ATOM 1519 C CA . SER A 1 190 ? 19.016 -29.781 -4.914 1 96.5 190 SER A CA 1
ATOM 1520 C C . SER A 1 190 ? 17.594 -30.031 -4.465 1 96.5 190 SER A C 1
ATOM 1522 O O . SER A 1 190 ? 17.281 -31.078 -3.885 1 96.5 190 SER A O 1
ATOM 1524 N N . THR A 1 191 ? 16.656 -29.125 -4.711 1 96.81 191 THR A N 1
ATOM 1525 C CA . THR A 1 191 ? 15.25 -29.266 -4.348 1 96.81 191 THR A CA 1
ATOM 1526 C C . THR A 1 191 ? 14.352 -29 -5.551 1 96.81 191 THR A C 1
ATOM 1528 O O . THR A 1 191 ? 14.797 -28.422 -6.547 1 96.81 191 THR A O 1
ATOM 1531 N N . ILE A 1 192 ? 13.141 -29.359 -5.441 1 97.62 192 ILE A N 1
ATOM 1532 C CA . ILE A 1 192 ? 12.195 -29.094 -6.52 1 97.62 192 ILE A CA 1
ATOM 1533 C C . ILE A 1 192 ? 11.938 -27.594 -6.629 1 97.62 192 ILE A C 1
ATOM 1535 O O . ILE A 1 192 ? 11.609 -27.094 -7.707 1 97.62 192 ILE A O 1
ATOM 1539 N N . THR A 1 193 ? 12.109 -26.844 -5.562 1 98.06 193 THR A N 1
ATOM 1540 C CA . THR A 1 193 ? 11.969 -25.406 -5.598 1 98.06 193 THR A CA 1
ATOM 1541 C C . THR A 1 193 ? 13.07 -24.766 -6.445 1 98.06 193 THR A C 1
ATOM 1543 O O . THR A 1 193 ? 12.812 -23.828 -7.203 1 98.06 193 THR A O 1
ATOM 1546 N N . ASP A 1 194 ? 14.258 -25.328 -6.301 1 98.12 194 ASP A N 1
ATOM 1547 C CA . ASP A 1 194 ? 15.336 -24.875 -7.172 1 98.12 194 ASP A CA 1
ATOM 1548 C C . ASP A 1 194 ? 14.984 -25.078 -8.641 1 98.12 194 ASP A C 1
ATOM 1550 O O . ASP A 1 194 ? 15.289 -24.234 -9.484 1 98.12 194 ASP A O 1
ATOM 1554 N N . VAL A 1 195 ? 14.398 -26.219 -8.891 1 98.44 195 VAL A N 1
ATOM 1555 C CA . VAL A 1 195 ? 14.008 -26.547 -10.258 1 98.44 195 VAL A CA 1
ATOM 1556 C C . VAL A 1 195 ? 12.922 -25.578 -10.734 1 98.44 195 VAL A C 1
ATOM 1558 O O . VAL A 1 195 ? 12.953 -25.125 -11.875 1 98.44 195 VAL A O 1
ATOM 1561 N N . GLU A 1 196 ? 11.992 -25.266 -9.891 1 98.38 196 GLU A N 1
ATOM 1562 C CA . GLU A 1 196 ? 10.961 -24.297 -10.234 1 98.38 196 GLU A CA 1
ATOM 1563 C C . GLU A 1 196 ? 11.57 -22.953 -10.641 1 98.38 196 GLU A C 1
ATOM 1565 O O . GLU A 1 196 ? 11.172 -22.359 -11.641 1 98.38 196 GLU A O 1
ATOM 1570 N N . PHE A 1 197 ? 12.492 -22.469 -9.844 1 98.25 197 PHE A N 1
ATOM 1571 C CA . PHE A 1 197 ? 13.109 -21.172 -10.117 1 98.25 197 PHE A CA 1
ATOM 1572 C C . PHE A 1 197 ? 13.828 -21.188 -11.461 1 98.25 197 PHE A C 1
ATOM 1574 O O . PHE A 1 197 ? 13.758 -20.219 -12.219 1 98.25 197 PHE A O 1
ATOM 1581 N N . LEU A 1 198 ? 14.492 -22.297 -11.695 1 98.69 198 LEU A N 1
ATOM 1582 C CA . LEU A 1 198 ? 15.164 -22.438 -12.984 1 98.69 198 LEU A CA 1
ATOM 1583 C C . LEU A 1 198 ? 14.148 -22.469 -14.117 1 98.69 198 LEU A C 1
ATOM 1585 O O . LEU A 1 198 ? 14.336 -21.781 -15.133 1 98.69 198 LEU A O 1
ATOM 1589 N N . TYR A 1 199 ? 13.125 -23.234 -13.945 1 98.56 199 TYR A N 1
ATOM 1590 C CA . TYR A 1 199 ? 12.07 -23.297 -14.953 1 98.56 199 TYR A CA 1
ATOM 1591 C C . TYR A 1 199 ? 11.531 -21.906 -15.266 1 98.56 199 TYR A C 1
ATOM 1593 O O . TYR A 1 199 ? 11.383 -21.547 -16.438 1 98.56 199 TYR A O 1
ATOM 1601 N N . ASN A 1 200 ? 11.219 -21.188 -14.234 1 98.25 200 ASN A N 1
ATOM 1602 C CA . ASN A 1 200 ? 10.68 -19.844 -14.398 1 98.25 200 ASN A CA 1
ATOM 1603 C C . ASN A 1 200 ? 11.633 -18.953 -15.188 1 98.25 200 ASN A C 1
ATOM 1605 O O . ASN A 1 200 ? 11.203 -18.203 -16.062 1 98.25 200 ASN A O 1
ATOM 1609 N N . THR A 1 201 ? 12.891 -19.016 -14.844 1 98.56 201 THR A N 1
ATOM 1610 C CA . THR A 1 201 ? 13.891 -18.203 -15.539 1 98.56 201 THR A CA 1
ATOM 1611 C C . THR A 1 201 ? 13.938 -18.562 -17.016 1 98.56 201 THR A C 1
ATOM 1613 O O . THR A 1 201 ? 13.875 -17.672 -17.875 1 98.56 201 THR A O 1
ATOM 1616 N N . LEU A 1 202 ? 13.992 -19.859 -17.312 1 98.69 202 LEU A N 1
ATOM 1617 C CA . LEU A 1 202 ? 14.047 -20.312 -18.703 1 98.69 202 LEU A CA 1
ATOM 1618 C C . LEU A 1 202 ? 12.789 -19.922 -19.453 1 98.69 202 LEU A C 1
ATOM 1620 O O . LEU A 1 202 ? 12.859 -19.469 -20.609 1 98.69 202 LEU A O 1
ATOM 1624 N N . GLU A 1 203 ? 11.656 -20.062 -18.828 1 98.06 203 GLU A N 1
ATOM 1625 C CA . GLU A 1 203 ? 10.383 -19.734 -19.453 1 98.06 203 GLU A CA 1
ATOM 1626 C C . GLU A 1 203 ? 10.336 -18.25 -19.828 1 98.06 203 GLU A C 1
ATOM 1628 O O . GLU A 1 203 ? 9.906 -17.906 -20.938 1 98.06 203 GLU A O 1
ATOM 1633 N N . ILE A 1 204 ? 10.727 -17.391 -18.953 1 98.31 204 ILE A N 1
ATOM 1634 C CA . ILE A 1 204 ? 10.695 -15.945 -19.188 1 98.31 204 ILE A CA 1
ATOM 1635 C C . ILE A 1 204 ? 11.68 -15.586 -20.297 1 98.31 204 ILE A C 1
ATOM 1637 O O . ILE A 1 204 ? 11.352 -14.781 -21.172 1 98.31 204 ILE A O 1
ATOM 1641 N N . GLU A 1 205 ? 12.898 -16.172 -20.25 1 98.44 205 GLU A N 1
ATOM 1642 C CA . GLU A 1 205 ? 13.883 -15.922 -21.297 1 98.44 205 GLU A CA 1
ATOM 1643 C C . GLU A 1 205 ? 13.344 -16.328 -22.672 1 98.44 205 GLU A C 1
ATOM 1645 O O . GLU A 1 205 ? 13.43 -15.562 -23.625 1 98.44 205 GLU A O 1
ATOM 1650 N N . GLU A 1 206 ? 12.766 -17.484 -22.703 1 97.75 206 GLU A N 1
ATOM 1651 C CA . GLU A 1 206 ? 12.188 -17.953 -23.953 1 97.75 206 GLU A CA 1
ATOM 1652 C C . GLU A 1 206 ? 11.078 -17.031 -24.438 1 97.75 206 GLU A C 1
ATOM 1654 O O . GLU A 1 206 ? 11.031 -16.656 -25.609 1 97.75 206 GLU A O 1
ATOM 1659 N N . ARG A 1 207 ? 10.203 -16.672 -23.547 1 95.38 207 ARG A N 1
ATOM 1660 C CA . ARG A 1 207 ? 9.062 -15.82 -23.891 1 95.38 207 ARG A CA 1
ATOM 1661 C C . ARG A 1 207 ? 9.516 -14.445 -24.359 1 95.38 207 ARG A C 1
ATOM 1663 O O . ARG A 1 207 ? 8.781 -13.758 -25.078 1 95.38 207 ARG A O 1
ATOM 1670 N N . ASN A 1 208 ? 10.68 -14.086 -23.969 1 95.94 208 ASN A N 1
ATOM 1671 C CA . ASN A 1 208 ? 11.211 -12.789 -24.375 1 95.94 208 ASN A CA 1
ATOM 1672 C C . ASN A 1 208 ? 12.133 -12.914 -25.594 1 95.94 208 ASN A C 1
ATOM 1674 O O . ASN A 1 208 ? 12.922 -12.008 -25.859 1 95.94 208 ASN A O 1
ATOM 1678 N N . GLY A 1 209 ? 12.148 -14.047 -26.234 1 96.25 209 GLY A N 1
ATOM 1679 C CA . GLY A 1 209 ? 12.812 -14.242 -27.516 1 96.25 209 GLY A CA 1
ATOM 1680 C C . GLY A 1 209 ? 14.289 -14.57 -27.375 1 96.25 209 GLY A C 1
ATOM 1681 O O . GLY A 1 209 ? 15.039 -14.508 -28.344 1 96.25 209 GLY A O 1
ATOM 1682 N N . LEU A 1 210 ? 14.672 -14.836 -26.219 1 97.94 210 LEU A N 1
ATOM 1683 C CA . LEU A 1 210 ? 16.078 -15.188 -26.016 1 97.94 210 LEU A CA 1
ATOM 1684 C C . LEU A 1 210 ? 16.312 -16.656 -26.312 1 97.94 210 LEU A C 1
ATOM 1686 O O . LEU A 1 210 ? 15.523 -17.516 -25.922 1 97.94 210 LEU A O 1
ATOM 1690 N N . LYS A 1 211 ? 17.391 -16.969 -27.047 1 98.25 211 LYS A N 1
ATOM 1691 C CA . LYS A 1 211 ? 17.734 -18.359 -27.375 1 98.25 211 LYS A CA 1
ATOM 1692 C C . LYS A 1 211 ? 18.281 -19.078 -26.156 1 98.25 211 LYS A C 1
ATOM 1694 O O . LYS A 1 211 ? 19.312 -18.672 -25.594 1 98.25 211 LYS A O 1
ATOM 1699 N N . LEU A 1 212 ? 17.734 -20.141 -25.828 1 98.5 212 LEU A N 1
ATOM 1700 C CA . LEU A 1 212 ? 18.156 -20.891 -24.641 1 98.5 212 LEU A CA 1
ATOM 1701 C C . LEU A 1 212 ? 19.359 -21.781 -24.969 1 98.5 212 LEU A C 1
ATOM 1703 O O . LEU A 1 212 ? 19.562 -22.156 -26.125 1 98.5 212 LEU A O 1
ATOM 1707 N N . PRO A 1 213 ? 20.141 -22.109 -23.984 1 98.38 213 PRO A N 1
ATOM 1708 C CA . PRO A 1 213 ? 21.266 -23.016 -24.203 1 98.38 213 PRO A CA 1
ATOM 1709 C C . PRO A 1 213 ? 20.812 -24.391 -24.703 1 98.38 213 PRO A C 1
ATOM 1711 O O . PRO A 1 213 ? 19.688 -24.828 -24.391 1 98.38 213 PRO A O 1
ATOM 1714 N N . GLU A 1 214 ? 21.672 -25.141 -25.266 1 98.12 214 GLU A N 1
ATOM 1715 C CA . GLU A 1 214 ? 21.359 -26.422 -25.922 1 98.12 214 GLU A CA 1
ATOM 1716 C C . GLU A 1 214 ? 20.875 -27.453 -24.906 1 98.12 214 GLU A C 1
ATOM 1718 O O . GLU A 1 214 ? 20 -28.266 -25.203 1 98.12 214 GLU A O 1
ATOM 1723 N N . TRP A 1 215 ? 21.469 -27.406 -23.734 1 98.06 215 TRP A N 1
ATOM 1724 C CA . TRP A 1 215 ? 21.125 -28.406 -22.734 1 98.06 215 TRP A CA 1
ATOM 1725 C C . TRP A 1 215 ? 19.641 -28.328 -22.375 1 98.06 215 TRP A C 1
ATOM 1727 O O . TRP A 1 215 ? 19.062 -29.312 -21.906 1 98.06 215 TRP A O 1
ATOM 1737 N N . THR A 1 216 ? 19.016 -27.188 -22.562 1 98.56 216 THR A N 1
ATOM 1738 C CA . THR A 1 216 ? 17.609 -27 -22.203 1 98.56 216 THR A CA 1
ATOM 1739 C C . THR A 1 216 ? 16.703 -27.844 -23.094 1 98.56 216 THR A C 1
ATOM 1741 O O . THR A 1 216 ? 15.555 -28.109 -22.734 1 98.56 216 THR A O 1
ATOM 1744 N N . ASN A 1 217 ? 17.156 -28.219 -24.234 1 98 217 ASN A N 1
ATOM 1745 C CA . ASN A 1 217 ? 16.359 -29.078 -25.109 1 98 217 ASN A CA 1
ATOM 1746 C C . ASN A 1 217 ? 15.969 -30.375 -24.406 1 98 217 ASN A C 1
ATOM 1748 O O . ASN A 1 217 ? 14.898 -30.922 -24.672 1 98 217 ASN A O 1
ATOM 1752 N N . LYS A 1 218 ? 16.781 -30.781 -23.594 1 97.5 218 LYS A N 1
ATOM 1753 C CA . LYS A 1 218 ? 16.562 -32.031 -22.875 1 97.5 218 LYS A CA 1
ATOM 1754 C C . LYS A 1 218 ? 15.766 -31.812 -21.594 1 97.5 218 LYS A C 1
ATOM 1756 O O . LYS A 1 218 ? 14.953 -32.656 -21.203 1 97.5 218 LYS A O 1
ATOM 1761 N N . TYR A 1 219 ? 15.93 -30.672 -20.984 1 98.12 219 TYR A N 1
ATOM 1762 C CA . TYR A 1 219 ? 15.477 -30.578 -19.609 1 98.12 219 TYR A CA 1
ATOM 1763 C C . TYR A 1 219 ? 14.328 -29.578 -19.484 1 98.12 219 TYR A C 1
ATOM 1765 O O . TYR A 1 219 ? 13.477 -29.719 -18.594 1 98.12 219 TYR A O 1
ATOM 1773 N N . TYR A 1 220 ? 14.336 -28.531 -20.25 1 98.25 220 TYR A N 1
ATOM 1774 C CA . TYR A 1 220 ? 13.234 -27.578 -20.234 1 98.25 220 TYR A CA 1
ATOM 1775 C C . TYR A 1 220 ? 12.047 -28.109 -21.031 1 98.25 220 TYR A C 1
ATOM 1777 O O . TYR A 1 220 ? 11.938 -27.859 -22.234 1 98.25 220 TYR A O 1
ATOM 1785 N N . ASN A 1 221 ? 11.156 -28.828 -20.375 1 97.88 221 ASN A N 1
ATOM 1786 C CA . ASN A 1 221 ? 10.031 -29.531 -20.969 1 97.88 221 ASN A CA 1
ATOM 1787 C C . ASN A 1 221 ? 8.859 -29.672 -20.016 1 97.88 221 ASN A C 1
ATOM 1789 O O . ASN A 1 221 ? 8.828 -29 -18.969 1 97.88 221 ASN A O 1
ATOM 1793 N N . GLN A 1 222 ? 7.938 -30.484 -20.391 1 97 222 GLN A N 1
ATOM 1794 C CA . GLN A 1 222 ? 6.734 -30.672 -19.594 1 97 222 GLN A CA 1
ATOM 1795 C C . GLN A 1 222 ? 7.062 -31.297 -18.25 1 97 222 GLN A C 1
ATOM 1797 O O . GLN A 1 222 ? 6.422 -30.984 -17.234 1 97 222 GLN A O 1
ATOM 1802 N N . HIS A 1 223 ? 7.98 -32.156 -18.25 1 96.88 223 HIS A N 1
ATOM 1803 C CA . HIS A 1 223 ? 8.383 -32.781 -17 1 96.88 223 HIS A CA 1
ATOM 1804 C C . HIS A 1 223 ? 8.883 -31.75 -15.992 1 96.88 223 HIS A C 1
ATOM 1806 O O . HIS A 1 223 ? 8.508 -31.781 -14.82 1 96.88 223 HIS A O 1
ATOM 1812 N N . MET A 1 224 ? 9.742 -30.875 -16.406 1 98.31 224 MET A N 1
ATOM 1813 C CA . MET A 1 224 ? 10.234 -29.797 -15.555 1 98.31 224 MET A CA 1
ATOM 1814 C C . MET A 1 224 ? 9.086 -28.906 -15.078 1 98.31 224 MET A C 1
ATOM 1816 O O . MET A 1 224 ? 9.07 -28.469 -13.922 1 98.31 224 MET A O 1
ATOM 1820 N N . ARG A 1 225 ? 8.195 -28.609 -15.953 1 97.88 225 ARG A N 1
ATOM 1821 C CA . ARG A 1 225 ? 7.031 -27.812 -15.586 1 97.88 225 ARG A CA 1
ATOM 1822 C C . ARG A 1 225 ? 6.223 -28.484 -14.484 1 97.88 225 ARG A C 1
ATOM 1824 O O . ARG A 1 225 ? 5.719 -27.828 -13.578 1 97.88 225 ARG A O 1
ATOM 1831 N N . GLU A 1 226 ? 6.066 -29.781 -14.594 1 96.94 226 GLU A N 1
ATOM 1832 C CA . GLU A 1 226 ? 5.34 -30.531 -13.578 1 96.94 226 GLU A CA 1
ATOM 1833 C C . GLU A 1 226 ? 6.055 -30.484 -12.234 1 96.94 226 GLU A C 1
ATOM 1835 O O . GLU A 1 226 ? 5.414 -30.406 -11.188 1 96.94 226 GLU A O 1
ATOM 1840 N N . ILE A 1 227 ? 7.371 -30.547 -12.266 1 97.81 227 ILE A N 1
ATOM 1841 C CA . ILE A 1 227 ? 8.148 -30.406 -11.039 1 97.81 227 ILE A CA 1
ATOM 1842 C C . ILE A 1 227 ? 7.922 -29.031 -10.43 1 97.81 227 ILE A C 1
ATOM 1844 O O . ILE A 1 227 ? 7.75 -28.906 -9.219 1 97.81 227 ILE A O 1
ATOM 1848 N N . ALA A 1 228 ? 7.859 -28.047 -11.312 1 98.19 228 ALA A N 1
ATOM 1849 C CA . ALA A 1 228 ? 7.602 -26.688 -10.852 1 98.19 228 ALA A CA 1
ATOM 1850 C C . ALA A 1 228 ? 6.227 -26.578 -10.195 1 98.19 228 ALA A C 1
ATOM 1852 O O . ALA A 1 228 ? 6.074 -25.938 -9.156 1 98.19 228 ALA A O 1
ATOM 1853 N N . ALA A 1 229 ? 5.27 -27.172 -10.789 1 97.94 229 ALA A N 1
ATOM 1854 C CA . ALA A 1 229 ? 3.922 -27.172 -10.219 1 97.94 229 ALA A CA 1
ATOM 1855 C C . ALA A 1 229 ? 3.902 -27.859 -8.859 1 97.94 229 ALA A C 1
ATOM 1857 O O . ALA A 1 229 ? 3.246 -27.375 -7.926 1 97.94 229 ALA A O 1
ATOM 1858 N N . ARG A 1 230 ? 4.59 -28.938 -8.742 1 97.25 230 ARG A N 1
ATOM 1859 C CA . ARG A 1 230 ? 4.68 -29.656 -7.477 1 97.25 230 ARG A CA 1
ATOM 1860 C C . ARG A 1 230 ? 5.387 -28.812 -6.422 1 97.25 230 ARG A C 1
ATOM 1862 O O . ARG A 1 230 ? 5.043 -28.875 -5.238 1 97.25 230 ARG A O 1
ATOM 1869 N N . SER A 1 231 ? 6.387 -28.109 -6.871 1 98.06 231 SER A N 1
ATOM 1870 C CA . SER A 1 231 ? 7.09 -27.203 -5.969 1 98.06 231 SER A CA 1
ATOM 1871 C C . SER A 1 231 ? 6.133 -26.219 -5.316 1 98.06 231 SER A C 1
ATOM 1873 O O . SER A 1 231 ? 6.191 -25.984 -4.105 1 98.06 231 SER A O 1
ATOM 1875 N N . LEU A 1 232 ? 5.227 -25.656 -6.09 1 98.19 232 LEU A N 1
ATOM 1876 C CA . LEU A 1 232 ? 4.246 -24.719 -5.559 1 98.19 232 LEU A CA 1
ATOM 1877 C C . LEU A 1 232 ? 3.344 -25.391 -4.531 1 98.19 232 LEU A C 1
ATOM 1879 O O . LEU A 1 232 ? 2.93 -24.766 -3.553 1 98.19 232 LEU A O 1
ATOM 1883 N N . ALA A 1 233 ? 3.119 -26.625 -4.73 1 97.94 233 ALA A N 1
ATOM 1884 C CA . ALA A 1 233 ? 2.168 -27.359 -3.896 1 97.94 233 ALA A CA 1
ATOM 1885 C C . ALA A 1 233 ? 2.805 -27.766 -2.572 1 97.94 233 ALA A C 1
ATOM 1887 O O . ALA A 1 233 ? 2.1 -28.094 -1.613 1 97.94 233 ALA A O 1
ATOM 1888 N N . ILE A 1 234 ? 4.129 -27.75 -2.443 1 97.44 234 ILE A N 1
ATOM 1889 C CA . ILE A 1 234 ? 4.816 -28.297 -1.278 1 97.44 234 ILE A CA 1
ATOM 1890 C C . ILE A 1 234 ? 4.488 -27.453 -0.045 1 97.44 234 ILE A C 1
ATOM 1892 O O . ILE A 1 234 ? 4.551 -27.953 1.083 1 97.44 234 ILE A O 1
ATOM 1896 N N . PHE A 1 235 ? 4.02 -26.25 -0.224 1 97.75 235 PHE A N 1
ATOM 1897 C CA . PHE A 1 235 ? 3.775 -25.312 0.867 1 97.75 235 PHE A CA 1
ATOM 1898 C C . PHE A 1 235 ? 2.418 -25.578 1.51 1 97.75 235 PHE A C 1
ATOM 1900 O O . PHE A 1 235 ? 2.076 -24.969 2.523 1 97.75 235 PHE A O 1
ATOM 1907 N N . THR A 1 236 ? 1.67 -26.469 0.938 1 98.19 236 THR A N 1
ATOM 1908 C CA . THR A 1 236 ? 0.368 -26.859 1.462 1 98.19 236 THR A CA 1
ATOM 1909 C C . THR A 1 236 ? 0.197 -28.375 1.395 1 98.19 236 THR A C 1
ATOM 1911 O O . THR A 1 236 ? -0.876 -28.875 1.041 1 98.19 236 THR A O 1
ATOM 1914 N N . SER A 1 237 ? 1.239 -29.062 1.782 1 96.19 237 SER A N 1
ATOM 1915 C CA . SER A 1 237 ? 1.289 -30.516 1.604 1 96.19 237 SER A CA 1
ATOM 1916 C C . SER A 1 237 ? 0.496 -31.234 2.691 1 96.19 237 SER A C 1
ATOM 1918 O O . SER A 1 237 ? 0.178 -32.406 2.555 1 96.19 237 SER A O 1
ATOM 1920 N N . ASN A 1 238 ? 0.237 -30.578 3.777 1 96.75 238 ASN A N 1
ATOM 1921 C CA . ASN A 1 238 ? -0.546 -31.172 4.855 1 96.75 238 ASN A CA 1
ATOM 1922 C C . ASN A 1 238 ? -1.542 -30.172 5.441 1 96.75 238 ASN A C 1
ATOM 1924 O O . ASN A 1 238 ? -1.552 -29 5.055 1 96.75 238 ASN A O 1
ATOM 1928 N N . THR A 1 239 ? -2.322 -30.641 6.301 1 97.5 239 THR A N 1
ATOM 1929 C CA . THR A 1 239 ? -3.422 -29.844 6.824 1 97.5 239 THR A CA 1
ATOM 1930 C C . THR A 1 239 ? -2.893 -28.641 7.613 1 97.5 239 THR A C 1
ATOM 1932 O O . THR A 1 239 ? -3.459 -27.547 7.547 1 97.5 239 THR A O 1
ATOM 1935 N N . LEU A 1 240 ? -1.827 -28.875 8.336 1 97.69 240 LEU A N 1
ATOM 1936 C CA . LEU A 1 240 ? -1.234 -27.781 9.117 1 97.69 240 LEU A CA 1
ATOM 1937 C C . LEU A 1 240 ? -0.787 -26.641 8.203 1 97.69 240 LEU A C 1
ATOM 1939 O O . LEU A 1 240 ? -1.068 -25.484 8.477 1 97.69 240 LEU A O 1
ATOM 1943 N N . GLN A 1 241 ? -0.1 -26.969 7.156 1 98.5 241 GLN A N 1
ATOM 1944 C CA . GLN A 1 241 ? 0.35 -25.969 6.199 1 98.5 241 GLN A CA 1
ATOM 1945 C C . GLN A 1 241 ? -0.835 -25.281 5.527 1 98.5 241 GLN A C 1
ATOM 1947 O O . GLN A 1 241 ? -0.828 -24.062 5.348 1 98.5 241 GLN A O 1
ATOM 1952 N N . GLN A 1 242 ? -1.813 -26.109 5.129 1 98.75 242 GLN A N 1
ATOM 1953 C CA . GLN A 1 242 ? -3.012 -25.516 4.543 1 98.75 242 GLN A CA 1
ATOM 1954 C C . GLN A 1 242 ? -3.656 -24.516 5.5 1 98.75 242 GLN A C 1
ATOM 1956 O O . GLN A 1 242 ? -3.988 -23.391 5.102 1 98.75 242 GLN A O 1
ATOM 1961 N N . ARG A 1 243 ? -3.758 -24.828 6.742 1 98.62 243 ARG A N 1
ATOM 1962 C CA . ARG A 1 243 ? -4.406 -24.047 7.785 1 98.62 243 ARG A CA 1
ATOM 1963 C C . ARG A 1 243 ? -3.65 -22.75 8.039 1 98.62 243 ARG A C 1
ATOM 1965 O O . ARG A 1 243 ? -4.258 -21.688 8.141 1 98.62 243 ARG A O 1
ATOM 1972 N N . LEU A 1 244 ? -2.344 -22.812 8.047 1 98.5 244 LEU A N 1
ATOM 1973 C CA . LEU A 1 244 ? -1.584 -21.641 8.5 1 98.5 244 LEU A CA 1
ATOM 1974 C C . LEU A 1 244 ? -1.039 -20.859 7.316 1 98.5 244 LEU A C 1
ATOM 1976 O O . LEU A 1 244 ? -0.68 -19.688 7.461 1 98.5 244 LEU A O 1
ATOM 1980 N N . ARG A 1 245 ? -0.968 -21.438 6.121 1 98.19 245 ARG A N 1
ATOM 1981 C CA . ARG A 1 245 ? -0.44 -20.75 4.945 1 98.19 245 ARG A CA 1
ATOM 1982 C C . ARG A 1 245 ? -1.569 -20.234 4.059 1 98.19 245 ARG A C 1
ATOM 1984 O O . ARG A 1 245 ? -1.572 -19.062 3.67 1 98.19 245 ARG A O 1
ATOM 1991 N N . GLY A 1 246 ? -2.477 -21.094 3.732 1 98.5 246 GLY A N 1
ATOM 1992 C CA . GLY A 1 246 ? -3.596 -20.719 2.883 1 98.5 246 GLY A CA 1
ATOM 1993 C C . GLY A 1 246 ? -4.824 -20.297 3.666 1 98.5 246 GLY A C 1
ATOM 1994 O O . GLY A 1 246 ? -5.664 -19.562 3.156 1 98.5 246 GLY A O 1
ATOM 1995 N N . GLY A 1 247 ? -4.93 -20.688 4.902 1 98.75 247 GLY A N 1
ATOM 1996 C CA . GLY A 1 247 ? -6.102 -20.516 5.746 1 98.75 247 GLY A CA 1
ATOM 1997 C C . GLY A 1 247 ? -6.43 -19.062 6.016 1 98.75 247 GLY A C 1
ATOM 1998 O O . GLY A 1 247 ? -7.59 -18.656 5.949 1 98.75 247 GLY A O 1
ATOM 1999 N N . PRO A 1 248 ? -5.418 -18.281 6.312 1 98.81 248 PRO A N 1
ATOM 2000 C CA . PRO A 1 248 ? -5.707 -16.891 6.66 1 98.81 248 PRO A CA 1
ATOM 2001 C C . PRO A 1 248 ? -6.438 -16.141 5.543 1 98.81 248 PRO A C 1
ATOM 2003 O O . PRO A 1 248 ? -7.434 -15.453 5.801 1 98.81 248 PRO A O 1
ATOM 2006 N N . LEU A 1 249 ? -6.012 -16.234 4.312 1 98.88 249 LEU A N 1
ATOM 2007 C CA . LEU A 1 249 ? -6.68 -15.555 3.209 1 98.88 249 LEU A CA 1
ATOM 2008 C C . LEU A 1 249 ? -8.062 -16.141 2.961 1 98.88 249 LEU A C 1
ATOM 2010 O O . LEU A 1 249 ? -9.023 -15.406 2.721 1 98.88 249 LEU A O 1
ATOM 2014 N N . LEU A 1 250 ? -8.156 -17.469 3.016 1 98.88 250 LEU A N 1
ATOM 2015 C CA . LEU A 1 250 ? -9.453 -18.109 2.857 1 98.88 250 LEU A CA 1
ATOM 2016 C C . LEU A 1 250 ? -10.43 -17.625 3.924 1 98.88 250 LEU A C 1
ATOM 2018 O O . LEU A 1 250 ? -11.594 -17.344 3.627 1 98.88 250 LEU A O 1
ATOM 2022 N N . LYS A 1 251 ? -9.938 -17.578 5.121 1 98.75 251 LYS A N 1
ATOM 2023 C CA . LYS A 1 251 ? -10.758 -17.094 6.227 1 98.75 251 LYS A CA 1
ATOM 2024 C C . LYS A 1 251 ? -11.25 -15.672 5.969 1 98.75 251 LYS A C 1
ATOM 2026 O O . LYS A 1 251 ? -12.422 -15.359 6.188 1 98.75 251 LYS A O 1
ATOM 2031 N N . GLU A 1 252 ? -10.352 -14.844 5.578 1 98.69 252 GLU A N 1
ATOM 2032 C CA . GLU A 1 252 ? -10.727 -13.461 5.293 1 98.69 252 GLU A CA 1
ATOM 2033 C C . GLU A 1 252 ? -11.789 -13.391 4.199 1 98.69 252 GLU A C 1
ATOM 2035 O O . GLU A 1 252 ? -12.758 -12.641 4.32 1 98.69 252 GLU A O 1
ATOM 2040 N N . ILE A 1 253 ? -11.617 -14.133 3.137 1 98.81 253 ILE A N 1
ATOM 2041 C CA . ILE A 1 253 ? -12.578 -14.164 2.043 1 98.81 253 ILE A CA 1
ATOM 2042 C C . ILE A 1 253 ? -13.938 -14.633 2.564 1 98.81 253 ILE A C 1
ATOM 2044 O O . ILE A 1 253 ? -14.961 -14 2.299 1 98.81 253 ILE A O 1
ATOM 2048 N N . LEU A 1 254 ? -13.914 -15.688 3.32 1 98.69 254 LEU A N 1
ATOM 2049 C CA . LEU A 1 254 ? -15.148 -16.234 3.873 1 98.69 254 LEU A CA 1
ATOM 2050 C C . LEU A 1 254 ? -15.836 -15.227 4.781 1 98.69 254 LEU A C 1
ATOM 2052 O O . LEU A 1 254 ? -17.062 -15.055 4.727 1 98.69 254 LEU A O 1
ATOM 2056 N N . GLU A 1 255 ? -15.062 -14.57 5.598 1 98.38 255 GLU A N 1
ATOM 2057 C CA . GLU A 1 255 ? -15.602 -13.555 6.5 1 98.38 255 GLU A CA 1
ATOM 2058 C C . GLU A 1 255 ? -16.219 -12.398 5.727 1 98.38 255 GLU A C 1
ATOM 2060 O O . GLU A 1 255 ? -17.266 -11.867 6.121 1 98.38 255 GLU A O 1
ATOM 2065 N N . ARG A 1 256 ? -15.586 -12.008 4.664 1 98.56 256 ARG A N 1
ATOM 2066 C CA . ARG A 1 256 ? -16.125 -10.938 3.832 1 98.56 256 ARG A CA 1
ATOM 2067 C C . ARG A 1 256 ? -17.438 -11.352 3.182 1 98.56 256 ARG A C 1
ATOM 2069 O O . ARG A 1 256 ? -18.391 -10.562 3.113 1 98.56 256 ARG A O 1
ATOM 2076 N N . LEU A 1 257 ? -17.531 -12.547 2.738 1 98.12 257 LEU A N 1
ATOM 2077 C CA . LEU A 1 257 ? -18.766 -13.07 2.148 1 98.12 257 LEU A CA 1
ATOM 2078 C C . LEU A 1 257 ? -19.891 -13.094 3.174 1 98.12 257 LEU A C 1
ATOM 2080 O O . LEU A 1 257 ? -21 -12.656 2.887 1 98.12 257 LEU A O 1
ATOM 2084 N N . HIS A 1 258 ? -19.578 -13.578 4.344 1 97.44 258 HIS A N 1
ATOM 2085 C CA . HIS A 1 258 ? -20.594 -13.633 5.402 1 97.44 258 HIS A CA 1
ATOM 2086 C C . HIS A 1 258 ? -21.016 -12.227 5.82 1 97.44 258 HIS A C 1
ATOM 2088 O O . HIS A 1 258 ? -22.203 -11.977 6.035 1 97.44 258 HIS A O 1
ATOM 2094 N N . ALA A 1 259 ? -20.047 -11.344 5.973 1 97.69 259 ALA A N 1
ATOM 2095 C CA . ALA A 1 259 ? -20.359 -9.977 6.387 1 97.69 259 ALA A CA 1
ATOM 2096 C C . ALA A 1 259 ? -21.297 -9.305 5.387 1 97.69 259 ALA A C 1
ATOM 2098 O O . ALA A 1 259 ? -22.234 -8.602 5.777 1 97.69 259 ALA A O 1
ATOM 2099 N N . PHE A 1 260 ? -21.062 -9.508 4.141 1 97.06 260 PHE A N 1
ATOM 2100 C CA . PHE A 1 260 ? -21.938 -8.953 3.105 1 97.06 260 PHE A CA 1
ATOM 2101 C C . PHE A 1 260 ? -23.312 -9.594 3.152 1 97.06 260 PHE A C 1
ATOM 2103 O O . PHE A 1 260 ? -24.328 -8.898 3.113 1 97.06 260 PHE A O 1
ATOM 2110 N N . ASN A 1 261 ? -23.281 -10.875 3.238 1 94.62 261 ASN A N 1
ATOM 2111 C CA . ASN A 1 261 ? -24.531 -11.625 3.299 1 94.62 261 ASN A CA 1
ATOM 2112 C C . ASN A 1 261 ? -25.391 -11.188 4.477 1 94.62 261 ASN A C 1
ATOM 2114 O O . ASN A 1 261 ? -26.625 -11.18 4.387 1 94.62 261 ASN A O 1
ATOM 2118 N N . ASP A 1 262 ? -24.781 -10.828 5.543 1 94.25 262 ASP A N 1
ATOM 2119 C CA . ASP A 1 262 ? -25.484 -10.461 6.77 1 94.25 262 ASP A CA 1
ATOM 2120 C C . ASP A 1 262 ? -25.75 -8.961 6.816 1 94.25 262 ASP A C 1
ATOM 2122 O O . ASP A 1 262 ? -26.297 -8.453 7.797 1 94.25 262 ASP A O 1
ATOM 2126 N N . GLY A 1 263 ? -25.297 -8.25 5.879 1 94.81 263 GLY A N 1
ATOM 2127 C CA . GLY A 1 263 ? -25.547 -6.82 5.809 1 94.81 263 GLY A CA 1
ATOM 2128 C C . GLY A 1 263 ? -24.578 -6 6.633 1 94.81 263 GLY A C 1
ATOM 2129 O O . GLY A 1 263 ? -24.812 -4.816 6.895 1 94.81 263 GLY A O 1
ATOM 2130 N N . GLN A 1 264 ? -23.469 -6.625 7 1 96.62 264 GLN A N 1
ATOM 2131 C CA . GLN A 1 264 ? -22.469 -5.945 7.828 1 96.62 264 GLN A CA 1
ATOM 2132 C C . GLN A 1 264 ? -21.391 -5.301 6.969 1 96.62 264 GLN A C 1
ATOM 2134 O O . GLN A 1 264 ? -20.562 -4.539 7.473 1 96.62 264 GLN A O 1
ATOM 2139 N N . ASP A 1 265 ? -21.328 -5.652 5.754 1 95.31 265 ASP A N 1
ATOM 2140 C CA . ASP A 1 265 ? -20.406 -5.125 4.758 1 95.31 265 ASP A CA 1
ATOM 2141 C C . ASP A 1 265 ? -21.125 -4.77 3.463 1 95.31 265 ASP A C 1
ATOM 2143 O O . ASP A 1 265 ? -21.984 -5.523 3.002 1 95.31 265 ASP A O 1
ATOM 2147 N N . THR A 1 266 ? -20.844 -3.58 2.934 1 94.56 266 THR A N 1
ATOM 2148 C CA . THR A 1 266 ? -21.547 -3.107 1.749 1 94.56 266 THR A CA 1
ATOM 2149 C C . THR A 1 266 ? -20.688 -3.26 0.504 1 94.56 266 THR A C 1
ATOM 2151 O O . THR A 1 266 ? -21.125 -2.982 -0.61 1 94.56 266 THR A O 1
ATOM 2154 N N . ARG A 1 267 ? -19.453 -3.658 0.694 1 97 267 ARG A N 1
ATOM 2155 C CA . ARG A 1 267 ? -18.531 -3.719 -0.441 1 97 267 ARG A CA 1
ATOM 2156 C C . ARG A 1 267 ? -18.938 -4.816 -1.416 1 97 267 ARG A C 1
ATOM 2158 O O . ARG A 1 267 ? -19.078 -5.977 -1.026 1 97 267 ARG A O 1
ATOM 2165 N N . ARG A 1 268 ? -19.047 -4.445 -2.646 1 97.44 268 ARG A N 1
ATOM 2166 C CA . ARG A 1 268 ? -19.484 -5.348 -3.705 1 97.44 268 ARG A CA 1
ATOM 2167 C C . ARG A 1 268 ? -18.312 -6.129 -4.285 1 97.44 268 ARG A C 1
ATOM 2169 O O . ARG A 1 268 ? -18.5 -7.148 -4.945 1 97.44 268 ARG A O 1
ATOM 2176 N N . THR A 1 269 ? -17.125 -5.578 -4.027 1 98.38 269 THR A N 1
ATOM 2177 C CA . THR A 1 269 ? -15.984 -6.254 -4.629 1 98.38 269 THR A CA 1
ATOM 2178 C C . THR A 1 269 ? -14.734 -6.098 -3.758 1 98.38 269 THR A C 1
ATOM 2180 O O . THR A 1 269 ? -14.539 -5.051 -3.137 1 98.38 269 THR A O 1
ATOM 2183 N N . TYR A 1 270 ? -14.031 -7.172 -3.654 1 98.75 270 TYR A N 1
ATOM 2184 C CA . TYR A 1 270 ? -12.68 -7.203 -3.111 1 98.75 270 TYR A CA 1
ATOM 2185 C C . TYR A 1 270 ? -11.688 -7.719 -4.148 1 98.75 270 TYR A C 1
ATOM 2187 O O . TYR A 1 270 ? -11.984 -8.656 -4.895 1 98.75 270 TYR A O 1
ATOM 2195 N N . LEU A 1 271 ? -10.562 -7.082 -4.254 1 98.88 271 LEU A N 1
ATOM 2196 C CA . LEU A 1 271 ? -9.508 -7.516 -5.164 1 98.88 271 LEU A CA 1
ATOM 2197 C C . LEU A 1 271 ? -8.211 -7.77 -4.406 1 98.88 271 LEU A C 1
ATOM 2199 O O . LEU A 1 271 ? -7.766 -6.926 -3.623 1 98.88 271 LEU A O 1
ATOM 2203 N N . TYR A 1 272 ? -7.652 -8.938 -4.609 1 98.94 272 TYR A N 1
ATOM 2204 C CA . TYR A 1 272 ? -6.355 -9.297 -4.043 1 98.94 272 TYR A CA 1
ATOM 2205 C C . TYR A 1 272 ? -5.324 -9.531 -5.141 1 98.94 272 TYR A C 1
ATOM 2207 O O . TYR A 1 272 ? -5.469 -10.445 -5.957 1 98.94 272 TYR A O 1
ATOM 2215 N N . SER A 1 273 ? -4.305 -8.688 -5.203 1 98.94 273 SER A N 1
ATOM 2216 C CA . SER A 1 273 ? -3.18 -8.859 -6.117 1 98.94 273 SER A CA 1
ATOM 2217 C C . SER A 1 273 ? -2.061 -9.672 -5.469 1 98.94 273 SER A C 1
ATOM 2219 O O . SER A 1 273 ? -1.498 -9.258 -4.453 1 98.94 273 SER A O 1
ATOM 2221 N N . ALA A 1 274 ? -1.752 -10.766 -6.09 1 98.75 274 ALA A N 1
ATOM 2222 C CA . ALA A 1 274 ? -0.878 -11.703 -5.391 1 98.75 274 ALA A CA 1
ATOM 2223 C C . ALA A 1 274 ? -0.002 -12.469 -6.379 1 98.75 274 ALA A C 1
ATOM 2225 O O . ALA A 1 274 ? 0.466 -11.906 -7.371 1 98.75 274 ALA A O 1
ATOM 2226 N N . HIS A 1 275 ? 0.454 -13.656 -5.957 1 98.5 275 HIS A N 1
ATOM 2227 C CA . HIS A 1 275 ? 1.399 -14.477 -6.703 1 98.5 275 HIS A CA 1
ATOM 2228 C C . HIS A 1 275 ? 0.779 -15.812 -7.094 1 98.5 275 HIS A C 1
ATOM 2230 O O . HIS A 1 275 ? -0.326 -16.141 -6.652 1 98.5 275 HIS A O 1
ATOM 2236 N N . ASP A 1 276 ? 1.451 -16.547 -7.961 1 97.62 276 ASP A N 1
ATOM 2237 C CA . ASP A 1 276 ? 1.014 -17.891 -8.328 1 97.62 276 ASP A CA 1
ATOM 2238 C C . ASP A 1 276 ? 0.88 -18.781 -7.094 1 97.62 276 ASP A C 1
ATOM 2240 O O . ASP A 1 276 ? -0.123 -19.484 -6.93 1 97.62 276 ASP A O 1
ATOM 2244 N N . ILE A 1 277 ? 1.852 -18.672 -6.223 1 98.19 277 ILE A N 1
ATOM 2245 C CA . ILE A 1 277 ? 1.869 -19.531 -5.035 1 98.19 277 ILE A CA 1
ATOM 2246 C C . ILE A 1 277 ? 0.654 -19.219 -4.164 1 98.19 277 ILE A C 1
ATOM 2248 O O . ILE A 1 277 ? 0.11 -20.109 -3.508 1 98.19 277 ILE A O 1
ATOM 2252 N N . THR A 1 278 ? 0.17 -17.969 -4.113 1 98.62 278 THR A N 1
ATOM 2253 C CA . THR A 1 278 ? -1.018 -17.609 -3.35 1 98.62 278 THR A CA 1
ATOM 2254 C C . THR A 1 278 ? -2.254 -18.312 -3.896 1 98.62 278 THR A C 1
ATOM 2256 O O . THR A 1 278 ? -3.066 -18.828 -3.131 1 98.62 278 THR A O 1
ATOM 2259 N N . LEU A 1 279 ? -2.363 -18.344 -5.203 1 98.5 279 LEU A N 1
ATOM 2260 C CA . LEU A 1 279 ? -3.488 -19.031 -5.828 1 98.5 279 LEU A CA 1
ATOM 2261 C C . LEU A 1 279 ? -3.459 -20.531 -5.52 1 98.5 279 LEU A C 1
ATOM 2263 O O . LEU A 1 279 ? -4.488 -21.109 -5.188 1 98.5 279 LEU A O 1
ATOM 2267 N N . VAL A 1 280 ? -2.293 -21.094 -5.633 1 98.56 280 VAL A N 1
ATOM 2268 C CA . VAL A 1 280 ? -2.141 -22.531 -5.383 1 98.56 280 VAL A CA 1
ATOM 2269 C C . VAL A 1 280 ? -2.469 -22.844 -3.924 1 98.56 280 VAL A C 1
ATOM 2271 O O . VAL A 1 280 ? -3.207 -23.781 -3.635 1 98.56 280 VAL A O 1
ATOM 2274 N N . ASN A 1 281 ? -1.934 -22.016 -3.006 1 98.56 281 ASN A N 1
ATOM 2275 C CA . ASN A 1 281 ? -2.23 -22.203 -1.589 1 98.56 281 ASN A CA 1
ATOM 2276 C C . ASN A 1 281 ? -3.73 -22.141 -1.318 1 98.56 281 ASN A C 1
ATOM 2278 O O . ASN A 1 281 ? -4.262 -22.969 -0.566 1 98.56 281 ASN A O 1
ATOM 2282 N N . LEU A 1 282 ? -4.398 -21.234 -1.921 1 98.62 282 LEU A N 1
ATOM 2283 C CA . LEU A 1 282 ? -5.832 -21.062 -1.724 1 98.62 282 LEU A CA 1
ATOM 2284 C C . LEU A 1 282 ? -6.602 -22.266 -2.264 1 98.62 282 LEU A C 1
ATOM 2286 O O . LEU A 1 282 ? -7.457 -22.828 -1.572 1 98.62 282 LEU A O 1
ATOM 2290 N N . LEU A 1 283 ? -6.281 -22.656 -3.48 1 98.5 283 LEU A N 1
ATOM 2291 C CA . LEU A 1 283 ? -6.953 -23.781 -4.109 1 98.5 283 LEU A CA 1
ATOM 2292 C C . LEU A 1 283 ? -6.789 -25.047 -3.271 1 98.5 283 LEU A C 1
ATOM 2294 O O . LEU A 1 283 ? -7.77 -25.734 -2.965 1 98.5 283 LEU A O 1
ATOM 2298 N N . ARG A 1 284 ? -5.609 -25.281 -2.9 1 98.69 284 ARG A N 1
ATOM 2299 C CA . ARG A 1 284 ? -5.332 -26.5 -2.16 1 98.69 284 ARG A CA 1
ATOM 2300 C C . ARG A 1 284 ? -5.941 -26.453 -0.763 1 98.69 284 ARG A C 1
ATOM 2302 O O . ARG A 1 284 ? -6.387 -27.469 -0.233 1 98.69 284 ARG A O 1
ATOM 2309 N N . THR A 1 285 ? -5.965 -25.281 -0.153 1 98.75 285 THR A N 1
ATOM 2310 C CA . THR A 1 285 ? -6.602 -25.109 1.146 1 98.75 285 THR A CA 1
ATOM 2311 C C . THR A 1 285 ? -8.109 -25.328 1.042 1 98.75 285 THR A C 1
ATOM 2313 O O . THR A 1 285 ? -8.734 -25.844 1.975 1 98.75 285 THR A O 1
ATOM 2316 N N . MET A 1 286 ? -8.703 -25.047 -0.1 1 98.69 286 MET A N 1
ATOM 2317 C CA . MET A 1 286 ? -10.133 -25.25 -0.328 1 98.69 286 MET A CA 1
ATOM 2318 C C . MET A 1 286 ? -10.422 -26.703 -0.67 1 98.69 286 MET A C 1
ATOM 2320 O O . MET A 1 286 ? -11.578 -27.078 -0.871 1 98.69 286 MET A O 1
ATOM 2324 N N . GLY A 1 287 ? -9.391 -27.5 -0.879 1 98.19 287 GLY A N 1
ATOM 2325 C CA . GLY A 1 287 ? -9.594 -28.938 -1.081 1 98.19 287 GLY A CA 1
ATOM 2326 C C . GLY A 1 287 ? -9.148 -29.406 -2.451 1 98.19 287 GLY A C 1
ATOM 2327 O O . GLY A 1 287 ? -9.211 -30.609 -2.744 1 98.19 287 GLY A O 1
ATOM 2328 N N . PHE A 1 288 ? -8.711 -28.531 -3.297 1 97.88 288 PHE A N 1
ATOM 2329 C CA . PHE A 1 288 ? -8.242 -28.922 -4.625 1 97.88 288 PHE A CA 1
ATOM 2330 C C . PHE A 1 288 ? -6.832 -29.484 -4.562 1 97.88 288 PHE A C 1
ATOM 2332 O O . PHE A 1 288 ? -5.895 -28.906 -5.102 1 97.88 288 PHE A O 1
ATOM 2339 N N . THR A 1 289 ? -6.73 -30.688 -4 1 96.62 289 THR A N 1
ATOM 2340 C CA . THR A 1 289 ? -5.414 -31.234 -3.701 1 96.62 289 THR A CA 1
ATOM 2341 C C . THR A 1 289 ? -5.047 -32.344 -4.695 1 96.62 289 THR A C 1
ATOM 2343 O O . THR A 1 289 ? -3.93 -32.844 -4.672 1 96.62 289 THR A O 1
ATOM 2346 N N . ASN A 1 290 ? -5.961 -32.625 -5.621 1 92.88 290 ASN A N 1
ATOM 2347 C CA . ASN A 1 290 ? -5.746 -33.75 -6.516 1 92.88 290 ASN A CA 1
ATOM 2348 C C . ASN A 1 290 ? -4.902 -33.344 -7.727 1 92.88 290 ASN A C 1
ATOM 2350 O O . ASN A 1 290 ? -4.375 -34.219 -8.43 1 92.88 290 ASN A O 1
ATOM 2354 N N . GLU A 1 291 ? -4.797 -32.094 -7.922 1 92.12 291 GLU A N 1
ATOM 2355 C CA . GLU A 1 291 ? -4.039 -31.625 -9.078 1 92.12 291 GLU A CA 1
ATOM 2356 C C . GLU A 1 291 ? -2.984 -30.594 -8.672 1 92.12 291 GLU A C 1
ATOM 2358 O O . GLU A 1 291 ? -3.139 -29.906 -7.656 1 92.12 291 GLU A O 1
ATOM 2363 N N . TYR A 1 292 ? -1.909 -30.688 -9.5 1 94.88 292 TYR A N 1
ATOM 2364 C CA . TYR A 1 292 ? -0.892 -29.656 -9.328 1 94.88 292 TYR A CA 1
ATOM 2365 C C . TYR A 1 292 ? -1.111 -28.5 -10.305 1 94.88 292 TYR A C 1
ATOM 2367 O O . TYR A 1 292 ? -1.227 -28.734 -11.516 1 94.88 292 TYR A O 1
ATOM 2375 N N . PHE A 1 293 ? -1.179 -27.312 -9.734 1 93.12 293 PHE A N 1
ATOM 2376 C CA . PHE A 1 293 ? -1.44 -26.125 -10.539 1 93.12 293 PHE A CA 1
ATOM 2377 C C . PHE A 1 293 ? -0.161 -25.328 -10.758 1 93.12 293 PHE A C 1
ATOM 2379 O O . PHE A 1 293 ? 0.666 -25.203 -9.852 1 93.12 293 PHE A O 1
ATOM 2386 N N . LYS A 1 294 ? 0.035 -24.844 -11.922 1 95.94 294 LYS A N 1
ATOM 2387 C CA . LYS A 1 294 ? 1.009 -23.797 -12.25 1 95.94 294 LYS A CA 1
ATOM 2388 C C . LYS A 1 294 ? 0.338 -22.609 -12.938 1 95.94 294 LYS A C 1
ATOM 2390 O O . LYS A 1 294 ? 0.41 -22.469 -14.156 1 95.94 294 LYS A O 1
ATOM 2395 N N . PRO A 1 295 ? -0.256 -21.719 -12.148 1 96.12 295 PRO A N 1
ATOM 2396 C CA . PRO A 1 295 ? -1.041 -20.625 -12.711 1 96.12 295 PRO A CA 1
ATOM 2397 C C . PRO A 1 295 ? -0.224 -19.719 -13.641 1 96.12 295 PRO A C 1
ATOM 2399 O O . PRO A 1 295 ? 0.924 -19.391 -13.336 1 96.12 295 PRO A O 1
ATOM 2402 N N . ASP A 1 296 ? -0.824 -19.328 -14.727 1 94.75 296 ASP A N 1
ATOM 2403 C CA . ASP A 1 296 ? -0.2 -18.391 -15.648 1 94.75 296 ASP A CA 1
ATOM 2404 C C . ASP A 1 296 ? -0.28 -16.953 -15.102 1 94.75 296 ASP A C 1
ATOM 2406 O O . ASP A 1 296 ? -0.956 -16.703 -14.102 1 94.75 296 ASP A O 1
ATOM 2410 N N . TYR A 1 297 ? 0.444 -16.125 -15.789 1 96.75 297 TYR A N 1
ATOM 2411 C CA . TYR A 1 297 ? 0.361 -14.719 -15.414 1 96.75 297 TYR A CA 1
ATOM 2412 C C . TYR A 1 297 ? -1.064 -14.195 -15.562 1 96.75 297 TYR A C 1
ATOM 2414 O O . TYR A 1 297 ? -1.762 -14.539 -16.516 1 96.75 297 TYR A O 1
ATOM 2422 N N . GLY A 1 298 ? -1.487 -13.414 -14.57 1 97.44 298 GLY A N 1
ATOM 2423 C CA . GLY A 1 298 ? -2.797 -12.781 -14.617 1 97.44 298 GLY A CA 1
ATOM 2424 C C . GLY A 1 298 ? -3.926 -13.727 -14.25 1 97.44 298 GLY A C 1
ATOM 2425 O O . GLY A 1 298 ? -5.09 -13.328 -14.195 1 97.44 298 GLY A O 1
ATOM 2426 N N . SER A 1 299 ? -3.58 -15.023 -14.008 1 97.62 299 SER A N 1
ATOM 2427 C CA . SER A 1 299 ? -4.633 -15.945 -13.602 1 97.62 299 SER A CA 1
ATOM 2428 C C . SER A 1 299 ? -5.406 -15.406 -12.398 1 97.62 299 SER A C 1
ATOM 2430 O O . SER A 1 299 ? -4.828 -14.758 -11.523 1 97.62 299 SER A O 1
ATOM 2432 N N . THR A 1 300 ? -6.746 -15.711 -12.375 1 98.31 300 THR A N 1
ATOM 2433 C CA . THR A 1 300 ? -7.621 -15.094 -11.383 1 98.31 300 THR A CA 1
ATOM 2434 C C . THR A 1 300 ? -8.609 -16.109 -10.828 1 98.31 300 THR A C 1
ATOM 2436 O O . THR A 1 300 ? -9.289 -16.812 -11.586 1 98.31 300 THR A O 1
ATOM 2439 N N . LEU A 1 301 ? -8.625 -16.25 -9.516 1 98.56 301 LEU A N 1
ATOM 2440 C CA . LEU A 1 301 ? -9.734 -16.906 -8.828 1 98.56 301 LEU A CA 1
ATOM 2441 C C . LEU A 1 301 ? -10.867 -15.922 -8.547 1 98.56 301 LEU A C 1
ATOM 2443 O O . LEU A 1 301 ? -10.625 -14.82 -8.062 1 98.56 301 LEU A O 1
ATOM 2447 N N . ILE A 1 302 ? -12.078 -16.344 -8.867 1 98.5 302 ILE A N 1
ATOM 2448 C CA . ILE A 1 302 ? -13.242 -15.477 -8.719 1 98.5 302 ILE A CA 1
ATOM 2449 C C . ILE A 1 302 ? -14.273 -16.141 -7.816 1 98.5 302 ILE A C 1
ATOM 2451 O O . ILE A 1 302 ? -14.75 -17.25 -8.117 1 98.5 302 ILE A O 1
ATOM 2455 N N . PHE A 1 303 ? -14.617 -15.516 -6.727 1 98.62 303 PHE A N 1
ATOM 2456 C CA . PHE A 1 303 ? -15.68 -15.938 -5.816 1 98.62 303 PHE A CA 1
ATOM 2457 C C . PHE A 1 303 ? -16.938 -15.094 -6.027 1 98.62 303 PHE A C 1
ATOM 2459 O O . PHE A 1 303 ? -16.906 -13.883 -5.816 1 98.62 303 PHE A O 1
ATOM 2466 N N . GLU A 1 304 ? -18 -15.711 -6.434 1 97.62 304 GLU A N 1
ATOM 2467 C CA . GLU A 1 304 ? -19.266 -15.023 -6.633 1 97.62 304 GLU A CA 1
ATOM 2468 C C . GLU A 1 304 ? -20.297 -15.43 -5.582 1 97.62 304 GLU A C 1
ATOM 2470 O O . GLU A 1 304 ? -20.562 -16.625 -5.41 1 97.62 304 GLU A O 1
ATOM 2475 N N . LEU A 1 305 ? -20.812 -14.469 -4.977 1 97.12 305 LEU A N 1
ATOM 2476 C CA . LEU A 1 305 ? -21.906 -14.711 -4.043 1 97.12 305 LEU A CA 1
ATOM 2477 C C . LEU A 1 305 ? -23.25 -14.445 -4.699 1 97.12 305 LEU A C 1
ATOM 2479 O O . LEU A 1 305 ? -23.531 -13.32 -5.117 1 97.12 305 LEU A O 1
ATOM 2483 N N . HIS A 1 306 ? -24.094 -15.5 -4.766 1 94.06 306 HIS A N 1
ATOM 2484 C CA . HIS A 1 306 ? -25.406 -15.414 -5.418 1 94.06 306 HIS A CA 1
ATOM 2485 C C . HIS A 1 306 ? -26.531 -15.641 -4.422 1 94.06 306 HIS A C 1
ATOM 2487 O O . HIS A 1 306 ? -26.406 -16.453 -3.504 1 94.06 306 HIS A O 1
ATOM 2493 N N . VAL A 1 307 ? -27.609 -14.789 -4.605 1 82.25 307 VAL A N 1
ATOM 2494 C CA . VAL A 1 307 ? -28.828 -15.109 -3.867 1 82.25 307 VAL A CA 1
ATOM 2495 C C . VAL A 1 307 ? -29.578 -16.219 -4.582 1 82.25 307 VAL A C 1
ATOM 2497 O O . VAL A 1 307 ? -29.734 -16.188 -5.809 1 82.25 307 VAL A O 1
ATOM 2500 N N . ALA A 1 308 ? -29.859 -17.25 -3.859 1 65.19 308 ALA A N 1
ATOM 2501 C CA . ALA A 1 308 ? -30.547 -18.391 -4.465 1 65.19 308 ALA A CA 1
ATOM 2502 C C . ALA A 1 308 ? -32 -18.062 -4.797 1 65.19 308 ALA A C 1
ATOM 2504 O O . ALA A 1 308 ? -32.625 -17.281 -4.094 1 65.19 308 ALA A O 1
ATOM 2505 N N . SER A 1 309 ? -32.438 -18.406 -6.078 1 58.47 309 SER A N 1
ATOM 2506 C CA . SER A 1 309 ? -33.781 -18.125 -6.59 1 58.47 309 SER A CA 1
ATOM 2507 C C . SER A 1 309 ? -34.844 -18.531 -5.582 1 58.47 309 SER A C 1
ATOM 2509 O O . SER A 1 309 ? -35.844 -17.828 -5.41 1 58.47 309 SER A O 1
ATOM 2511 N N . ASN A 1 310 ? -34.844 -19.766 -5.246 1 54 310 ASN A N 1
ATOM 2512 C CA . ASN A 1 310 ? -36 -20.312 -4.551 1 54 310 ASN A CA 1
ATOM 2513 C C . ASN A 1 310 ? -35.812 -20.297 -3.039 1 54 310 ASN A C 1
ATOM 2515 O O . ASN A 1 310 ? -36.656 -20.828 -2.297 1 54 310 ASN A O 1
ATOM 2519 N N . SER A 1 311 ? -34.75 -19.812 -2.527 1 55.41 311 SER A N 1
ATOM 2520 C CA . SER A 1 311 ? -34.531 -19.859 -1.082 1 55.41 311 SER A CA 1
ATOM 2521 C C . SER A 1 311 ? -33.625 -18.734 -0.605 1 55.41 311 SER A C 1
ATOM 2523 O O . SER A 1 311 ? -32.938 -18.109 -1.41 1 55.41 311 SER A O 1
ATOM 2525 N N . ALA A 1 312 ? -33.938 -18.328 0.571 1 59.97 312 ALA A N 1
ATOM 2526 C CA . ALA A 1 312 ? -33.188 -17.328 1.322 1 59.97 312 ALA A CA 1
ATOM 2527 C C . ALA A 1 312 ? -31.734 -17.734 1.484 1 59.97 312 ALA A C 1
ATOM 2529 O O . ALA A 1 312 ? -30.953 -17 2.092 1 59.97 312 ALA A O 1
ATOM 2530 N N . ASP A 1 313 ? -31.328 -18.844 0.61 1 82.62 313 ASP A N 1
ATOM 2531 C CA . ASP A 1 313 ? -29.969 -19.297 0.871 1 82.62 313 ASP A CA 1
ATOM 2532 C C . ASP A 1 313 ? -28.984 -18.75 -0.169 1 82.62 313 ASP A C 1
ATOM 2534 O O . ASP A 1 313 ? -29.297 -18.719 -1.362 1 82.62 313 ASP A O 1
ATOM 2538 N N . THR A 1 314 ? -27.859 -18.344 0.277 1 92.62 314 THR A N 1
ATOM 2539 C CA . THR A 1 314 ? -26.828 -17.766 -0.568 1 92.62 314 THR A CA 1
ATOM 2540 C C . THR A 1 314 ? -25.859 -18.828 -1.075 1 92.62 314 THR A C 1
ATOM 2542 O O . THR A 1 314 ? -25.516 -19.766 -0.343 1 92.62 314 THR A O 1
ATOM 2545 N N . GLU A 1 315 ? -25.625 -18.781 -2.402 1 94.88 315 GLU A N 1
ATOM 2546 C CA . GLU A 1 315 ? -24.734 -19.719 -3.076 1 94.88 315 GLU A CA 1
ATOM 2547 C C . GLU A 1 315 ? -23.391 -19.078 -3.412 1 94.88 315 GLU A C 1
ATOM 2549 O O . GLU A 1 315 ? -23.344 -17.906 -3.793 1 94.88 315 GLU A O 1
ATOM 2554 N N . LEU A 1 316 ? -22.328 -19.922 -3.215 1 97.06 316 LEU A N 1
ATOM 2555 C CA . LEU A 1 316 ? -21 -19.5 -3.652 1 97.06 316 LEU A CA 1
ATOM 2556 C C . LEU A 1 316 ? -20.578 -20.219 -4.922 1 97.06 316 LEU A C 1
ATOM 2558 O O . LEU A 1 316 ? -20.641 -21.453 -4.984 1 97.06 316 LEU A O 1
ATOM 2562 N N . LYS A 1 317 ? -20.219 -19.453 -5.938 1 97 317 LYS A N 1
ATOM 2563 C CA . LYS A 1 317 ? -19.609 -20.016 -7.145 1 97 317 LYS A CA 1
ATOM 2564 C C . LYS A 1 317 ? -18.141 -19.625 -7.258 1 97 317 LYS A C 1
ATOM 2566 O O . LYS A 1 317 ? -17.766 -18.484 -6.992 1 97 317 LYS A O 1
ATOM 2571 N N . LEU A 1 318 ? -17.344 -20.625 -7.555 1 98 318 LEU A N 1
ATOM 2572 C CA . LEU A 1 318 ? -15.922 -20.406 -7.758 1 98 318 LEU A CA 1
ATOM 2573 C C . LEU A 1 318 ? -15.539 -20.594 -9.227 1 98 318 LEU A C 1
ATOM 2575 O O . LEU A 1 318 ? -15.891 -21.594 -9.836 1 98 318 LEU A O 1
ATOM 2579 N N . MET A 1 319 ? -14.914 -19.578 -9.781 1 97.38 319 MET A N 1
ATOM 2580 C CA . MET A 1 319 ? -14.398 -19.656 -11.148 1 97.38 319 MET A CA 1
ATOM 2581 C C . MET A 1 319 ? -12.891 -19.422 -11.172 1 97.38 319 MET A C 1
ATOM 2583 O O . MET A 1 319 ? -12.336 -18.812 -10.258 1 97.38 319 MET A O 1
ATOM 2587 N N . TYR A 1 320 ? -12.297 -19.938 -12.219 1 96.69 320 TYR A N 1
ATOM 2588 C CA . TYR A 1 320 ? -10.859 -19.812 -12.43 1 96.69 320 TYR A CA 1
ATOM 2589 C C . TYR A 1 320 ? -10.555 -19.328 -13.844 1 96.69 320 TYR A C 1
ATOM 2591 O O . TYR A 1 320 ? -10.852 -20.031 -14.82 1 96.69 320 TYR A O 1
ATOM 2599 N N . LEU A 1 321 ? -10.055 -18.062 -13.883 1 94.62 321 LEU A N 1
ATOM 2600 C CA . LEU A 1 321 ? -9.523 -17.531 -15.133 1 94.62 321 LEU A CA 1
ATOM 2601 C C . LEU A 1 321 ? -8.055 -17.906 -15.305 1 94.62 321 LEU A C 1
ATOM 2603 O O . LEU A 1 321 ? -7.172 -17.203 -14.805 1 94.62 321 LEU A O 1
ATOM 2607 N N . ASN A 1 322 ? -7.738 -18.922 -16.016 1 83.62 322 ASN A N 1
ATOM 2608 C CA . ASN A 1 322 ? -6.387 -19.469 -16.094 1 83.62 322 ASN A CA 1
ATOM 2609 C C . ASN A 1 322 ? -5.648 -18.953 -17.328 1 83.62 322 ASN A C 1
ATOM 2611 O O . ASN A 1 322 ? -4.484 -18.547 -17.234 1 83.62 322 ASN A O 1
ATOM 2615 N N . ASP A 1 323 ? -6.309 -18.969 -18.453 1 74.56 323 ASP A N 1
ATOM 2616 C CA . ASP A 1 323 ? -5.734 -18.438 -19.688 1 74.56 323 ASP A CA 1
ATOM 2617 C C . ASP A 1 323 ? -6.141 -16.984 -19.906 1 74.56 323 ASP A C 1
ATOM 2619 O O . ASP A 1 323 ? -7.277 -16.703 -20.297 1 74.56 323 ASP A O 1
ATOM 2623 N N . THR A 1 324 ? -5.246 -16.125 -19.828 1 79.5 324 THR A N 1
ATOM 2624 C CA . THR A 1 324 ? -5.578 -14.711 -19.828 1 79.5 324 THR A CA 1
ATOM 2625 C C . THR A 1 324 ? -5.367 -14.102 -21.203 1 79.5 324 THR A C 1
ATOM 2627 O O . THR A 1 324 ? -5.652 -12.922 -21.422 1 79.5 324 THR A O 1
ATOM 2630 N N . GLU A 1 325 ? -4.875 -14.953 -22.031 1 77.62 325 GLU A N 1
ATOM 2631 C CA . GLU A 1 325 ? -4.848 -14.531 -23.422 1 77.62 325 GLU A CA 1
ATOM 2632 C C . GLU A 1 325 ? -6.211 -14.727 -24.094 1 77.62 325 GLU A C 1
ATOM 2634 O O . GLU A 1 325 ? -6.715 -13.828 -24.766 1 77.62 325 GLU A O 1
ATOM 2639 N N . LYS A 1 326 ? -6.871 -15.844 -23.781 1 81.38 326 LYS A N 1
ATOM 2640 C CA . LYS A 1 326 ? -8.172 -16.172 -24.359 1 81.38 326 LYS A CA 1
ATOM 2641 C C . LYS A 1 326 ? -9.305 -15.859 -23.375 1 81.38 326 LYS A C 1
ATOM 2643 O O . LYS A 1 326 ? -10.477 -15.914 -23.75 1 81.38 326 LYS A O 1
ATOM 2648 N N . MET A 1 327 ? -9.023 -15.469 -22.234 1 86.69 327 MET A N 1
ATOM 2649 C CA . MET A 1 327 ? -9.984 -15.188 -21.172 1 86.69 327 MET A CA 1
ATOM 2650 C C . MET A 1 327 ? -10.93 -16.359 -20.969 1 86.69 327 MET A C 1
ATOM 2652 O O . MET A 1 327 ? -12.148 -16.172 -20.938 1 86.69 327 MET A O 1
ATOM 2656 N N . THR A 1 328 ? -10.383 -17.531 -20.844 1 85.5 328 THR A N 1
ATOM 2657 C CA . THR A 1 328 ? -11.164 -18.734 -20.641 1 85.5 328 THR A CA 1
ATOM 2658 C C . THR A 1 328 ? -11.531 -18.891 -19.156 1 85.5 328 THR A C 1
ATOM 2660 O O . THR A 1 328 ? -10.648 -18.969 -18.297 1 85.5 328 THR A O 1
ATOM 2663 N N . LEU A 1 329 ? -12.766 -18.953 -18.906 1 91.06 329 LEU A N 1
ATOM 2664 C CA . LEU A 1 329 ? -13.281 -19.062 -17.547 1 91.06 329 LEU A CA 1
ATOM 2665 C C . LEU A 1 329 ? -13.734 -20.484 -17.25 1 91.06 329 LEU A C 1
ATOM 2667 O O . LEU A 1 329 ? -14.492 -21.078 -18.016 1 91.06 329 LEU A O 1
ATOM 2671 N N . TYR A 1 330 ? -13.211 -21.047 -16.188 1 92.94 330 TYR A N 1
ATOM 2672 C CA . TYR A 1 330 ? -13.594 -22.391 -15.773 1 92.94 330 TYR A CA 1
ATOM 2673 C C . TYR A 1 330 ? -14.391 -22.359 -14.477 1 92.94 330 TYR A C 1
ATOM 2675 O O . TYR A 1 330 ? -13.969 -21.734 -13.5 1 92.94 330 TYR A O 1
ATOM 2683 N N . HIS A 1 331 ? -15.508 -23.047 -14.492 1 95.06 331 HIS A N 1
ATOM 2684 C CA . HIS A 1 331 ? -16.25 -23.25 -13.25 1 95.06 331 HIS A CA 1
ATOM 2685 C C . HIS A 1 331 ? -15.617 -24.328 -12.391 1 95.06 331 HIS A C 1
ATOM 2687 O O . HIS A 1 331 ? -15.273 -25.406 -12.898 1 95.06 331 HIS A O 1
ATOM 2693 N N . MET A 1 332 ? -15.461 -24.016 -11.125 1 96.38 332 MET A N 1
ATOM 2694 C CA . MET A 1 332 ? -14.828 -24.984 -10.219 1 96.38 332 MET A CA 1
ATOM 2695 C C . MET A 1 332 ? -15.805 -25.438 -9.148 1 96.38 332 MET A C 1
ATOM 2697 O O . MET A 1 332 ? -16.359 -24.609 -8.414 1 96.38 332 MET A O 1
ATOM 2701 N N . ASN A 1 333 ? -15.984 -26.75 -9.07 1 96.81 333 ASN A N 1
ATOM 2702 C CA . ASN A 1 333 ? -16.781 -27.297 -7.965 1 96.81 333 ASN A CA 1
ATOM 2703 C C . ASN A 1 333 ? -15.93 -27.469 -6.707 1 96.81 333 ASN A C 1
ATOM 2705 O O . ASN A 1 333 ? -14.992 -28.266 -6.691 1 96.81 333 ASN A O 1
ATOM 2709 N N . ILE A 1 334 ? -16.281 -26.766 -5.703 1 97.94 334 ILE A N 1
ATOM 2710 C CA . ILE A 1 334 ? -15.547 -26.891 -4.445 1 97.94 334 ILE A CA 1
ATOM 2711 C C . ILE A 1 334 ? -15.711 -28.297 -3.879 1 97.94 334 ILE A C 1
ATOM 2713 O O . ILE A 1 334 ? -16.828 -28.75 -3.664 1 97.94 334 ILE A O 1
ATOM 2717 N N . PRO A 1 335 ? -14.578 -28.906 -3.594 1 97.94 335 PRO A N 1
ATOM 2718 C CA . PRO A 1 335 ? -14.648 -30.281 -3.131 1 97.94 335 PRO A CA 1
ATOM 2719 C C . PRO A 1 335 ? -15.492 -30.438 -1.863 1 97.94 335 PRO A C 1
ATOM 2721 O O . PRO A 1 335 ? -15.297 -29.703 -0.896 1 97.94 335 PRO A O 1
ATOM 2724 N N . LYS A 1 336 ? -16.5 -31.359 -1.915 1 97.06 336 LYS A N 1
ATOM 2725 C CA . LYS A 1 336 ? -17.312 -31.781 -0.785 1 97.06 336 LYS A CA 1
ATOM 2726 C C . LYS A 1 336 ? -18.328 -30.719 -0.397 1 97.06 336 LYS A C 1
ATOM 2728 O O . LYS A 1 336 ? -18.969 -30.812 0.651 1 97.06 336 LYS A O 1
ATOM 2733 N N . CYS A 1 337 ? -18.5 -29.719 -1.181 1 96.44 337 CYS A N 1
ATOM 2734 C CA . CYS A 1 337 ? -19.438 -28.656 -0.819 1 96.44 337 CYS A CA 1
ATOM 2735 C C . CYS A 1 337 ? -20.828 -28.953 -1.353 1 96.44 337 CYS A C 1
ATOM 2737 O O . CYS A 1 337 ? -21.828 -28.469 -0.809 1 96.44 337 CYS A O 1
ATOM 2739 N N . GLY A 1 338 ? -20.953 -29.688 -2.412 1 92.31 338 GLY A N 1
ATOM 2740 C CA . GLY A 1 338 ? -22.234 -29.922 -3.059 1 92.31 338 GLY A CA 1
ATOM 2741 C C . GLY A 1 338 ? -22.578 -28.906 -4.125 1 92.31 338 GLY A C 1
ATOM 2742 O O . GLY A 1 338 ? -21.859 -27.906 -4.285 1 92.31 338 GLY A O 1
ATOM 2743 N N . ILE A 1 339 ? -23.625 -29.156 -4.879 1 90.12 339 ILE A N 1
ATOM 2744 C CA . ILE A 1 339 ? -24.125 -28.266 -5.926 1 90.12 339 ILE A CA 1
ATOM 2745 C C . ILE A 1 339 ? -25.609 -28 -5.715 1 9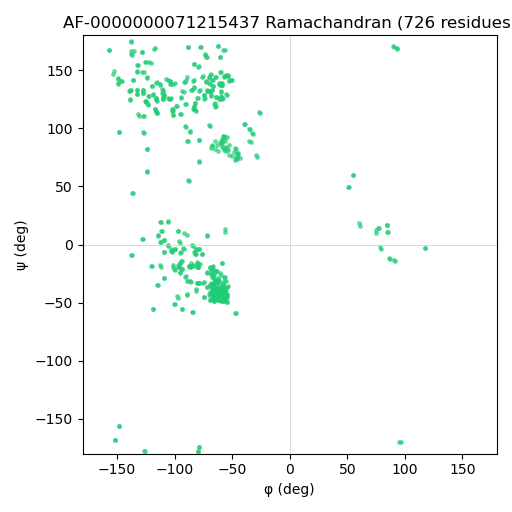0.12 339 ILE A C 1
ATOM 2747 O O . ILE A 1 339 ? -26.438 -28.906 -5.789 1 90.12 339 ILE A O 1
ATOM 2751 N N . PRO A 1 340 ? -26.016 -26.875 -5.371 1 92.06 340 PRO A N 1
ATOM 2752 C CA . PRO A 1 340 ? -25.156 -25.688 -5.238 1 92.06 340 PRO A CA 1
ATOM 2753 C C . PRO A 1 340 ? -24.359 -25.688 -3.932 1 92.06 340 PRO A C 1
ATOM 2755 O O . PRO A 1 340 ? -24.781 -26.312 -2.949 1 92.06 340 PRO A O 1
ATOM 2758 N N . CYS A 1 341 ? -23.266 -25.031 -4.012 1 95.81 341 CYS A N 1
ATOM 2759 C CA . CYS A 1 341 ? -22.469 -24.828 -2.811 1 95.81 341 CYS A CA 1
ATOM 2760 C C . CYS A 1 341 ? -23 -23.656 -1.989 1 95.81 341 CYS A C 1
ATOM 2762 O O . CYS A 1 341 ? -22.953 -22.516 -2.432 1 95.81 341 CYS A O 1
ATOM 2764 N N . ARG A 1 342 ? -23.469 -23.953 -0.807 1 95.25 342 ARG A N 1
ATOM 2765 C CA . ARG A 1 342 ? -24.094 -22.938 0.029 1 95.25 342 ARG A CA 1
ATOM 2766 C C . ARG A 1 342 ? -23.078 -22.281 0.95 1 95.25 342 ARG A C 1
ATOM 2768 O O . ARG A 1 342 ? -22.203 -22.938 1.505 1 95.25 342 ARG A O 1
ATOM 2775 N N . LEU A 1 343 ? -23.188 -20.969 1.124 1 95.88 343 LEU A N 1
ATOM 2776 C CA . LEU A 1 343 ? -22.281 -20.203 1.957 1 95.88 343 LEU A CA 1
ATOM 2777 C C . LEU A 1 343 ? -22.25 -20.734 3.385 1 95.88 343 LEU A C 1
ATOM 2779 O O . LEU A 1 343 ? -21.188 -20.859 3.994 1 95.88 343 LEU A O 1
ATOM 2783 N N . LYS A 1 344 ? -23.422 -21.125 3.934 1 93.12 344 LYS A N 1
ATOM 2784 C CA . LYS A 1 344 ? -23.562 -21.531 5.324 1 93.12 344 LYS A CA 1
ATOM 2785 C C . LYS A 1 344 ? -22.797 -22.828 5.594 1 93.12 344 LYS A C 1
ATOM 2787 O O . LYS A 1 344 ? -22.438 -23.125 6.734 1 93.12 344 LYS A O 1
ATOM 2792 N N . THR A 1 345 ? -22.531 -23.609 4.543 1 95.25 345 THR A N 1
ATOM 2793 C CA . THR A 1 345 ? -21.875 -24.906 4.703 1 95.25 345 THR A CA 1
ATOM 2794 C C . THR A 1 345 ? -20.359 -24.75 4.738 1 95.25 345 THR A C 1
ATOM 2796 O O . THR A 1 345 ? -19.656 -25.641 5.234 1 95.25 345 THR A O 1
ATOM 2799 N N . LEU A 1 346 ? -19.859 -23.688 4.297 1 97.44 346 LEU A N 1
ATOM 2800 C CA . LEU A 1 346 ? -18.438 -23.547 4.027 1 97.44 346 LEU A CA 1
ATOM 2801 C C . LEU A 1 346 ? -17.641 -23.406 5.324 1 97.44 346 LEU A C 1
ATOM 2803 O O . LEU A 1 346 ? -16.5 -23.859 5.414 1 97.44 346 LEU A O 1
ATOM 2807 N N . THR A 1 347 ? -18.266 -22.781 6.316 1 96.19 347 THR A N 1
ATOM 2808 C CA . THR A 1 347 ? -17.562 -22.625 7.594 1 96.19 347 THR A CA 1
ATOM 2809 C C . THR A 1 347 ? -17.266 -24 8.203 1 96.19 347 THR A C 1
ATOM 2811 O O . THR A 1 347 ? -16.156 -24.219 8.688 1 96.19 347 THR A O 1
ATOM 2814 N N . LYS A 1 348 ? -18.266 -24.828 8.148 1 97.19 348 LYS A N 1
ATOM 2815 C CA . LYS A 1 348 ? -18.062 -26.172 8.664 1 97.19 348 LYS A CA 1
ATOM 2816 C C . LYS A 1 348 ? -17.125 -26.984 7.766 1 97.19 348 LYS A C 1
ATOM 2818 O O . LYS A 1 348 ? -16.25 -27.703 8.258 1 97.19 348 LYS A O 1
ATOM 2823 N N . LEU A 1 349 ? -17.328 -26.859 6.5 1 98.19 349 LEU A N 1
ATOM 2824 C CA . LEU A 1 349 ? -16.531 -27.594 5.527 1 98.19 349 LEU A CA 1
ATOM 2825 C C . LEU A 1 349 ? -15.055 -27.312 5.703 1 98.19 349 LEU A C 1
ATOM 2827 O O . LEU A 1 349 ? -14.219 -28.219 5.598 1 98.19 349 LEU A O 1
ATOM 2831 N N . TRP A 1 350 ? -14.688 -25.984 6.016 1 98.56 350 TRP A N 1
ATOM 2832 C CA . TRP A 1 350 ? -13.289 -25.562 6.047 1 98.56 350 TRP A CA 1
ATOM 2833 C C . TRP A 1 350 ? -12.812 -25.375 7.48 1 98.56 350 TRP A C 1
ATOM 2835 O O . TRP A 1 350 ? -11.789 -24.734 7.719 1 98.56 350 TRP A O 1
ATOM 2845 N N . LYS A 1 351 ? -13.453 -25.922 8.414 1 98.12 351 LYS A N 1
ATOM 2846 C CA . LYS A 1 351 ? -13.164 -25.703 9.828 1 98.12 351 LYS A CA 1
ATOM 2847 C C . LYS A 1 351 ? -11.719 -26.062 10.156 1 98.12 351 LYS A C 1
ATOM 2849 O O . LYS A 1 351 ? -11.055 -25.359 10.914 1 98.12 351 LYS A O 1
ATOM 2854 N N . ASP A 1 352 ? -11.211 -27.078 9.555 1 98.25 352 ASP A N 1
ATOM 2855 C CA . ASP A 1 352 ? -9.898 -27.609 9.922 1 98.25 352 ASP A CA 1
ATOM 2856 C C . ASP A 1 352 ? -8.781 -26.766 9.305 1 98.25 352 ASP A C 1
ATOM 2858 O O . ASP A 1 352 ? -7.633 -26.844 9.742 1 98.25 352 ASP A O 1
ATOM 2862 N N . VAL A 1 353 ? -9.125 -25.938 8.297 1 98.69 353 VAL A N 1
ATOM 2863 C CA . VAL A 1 353 ? -8.07 -25.188 7.625 1 98.69 353 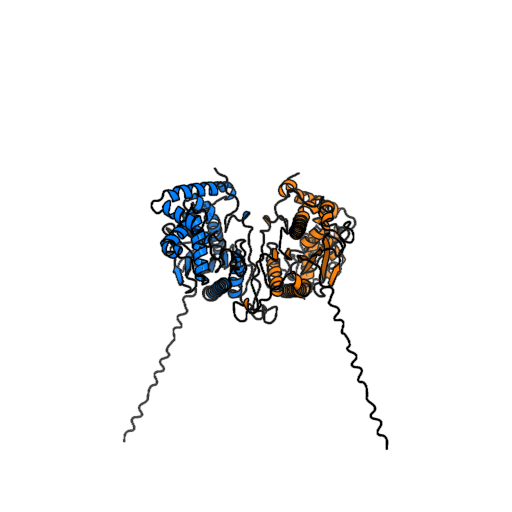VAL A CA 1
ATOM 2864 C C . VAL A 1 353 ? -8.25 -23.688 7.879 1 98.69 353 VAL A C 1
ATOM 2866 O O . VAL A 1 353 ? -7.555 -22.859 7.285 1 98.69 353 VAL A O 1
ATOM 2869 N N . LEU A 1 354 ? -9.148 -23.312 8.727 1 98.56 354 LEU A N 1
ATOM 2870 C CA . LEU A 1 354 ? -9.312 -21.922 9.133 1 98.56 354 LEU A CA 1
ATOM 2871 C C . LEU A 1 354 ? -8.711 -21.672 10.508 1 98.56 354 LEU A C 1
ATOM 2873 O O . LEU A 1 354 ? -9.211 -22.188 11.508 1 98.56 354 LEU A O 1
ATOM 2877 N N . PRO A 1 355 ? -7.699 -20.859 10.516 1 98.12 355 PRO A N 1
ATOM 2878 C CA . PRO A 1 355 ? -7.098 -20.625 11.836 1 98.12 355 PRO A CA 1
ATOM 2879 C C . PRO A 1 355 ? -7.996 -19.812 12.758 1 98.12 355 PRO A C 1
ATOM 2881 O O . PRO A 1 355 ? -8.688 -18.891 12.305 1 98.12 355 PRO A O 1
ATOM 2884 N N . GLU A 1 356 ? -8 -20.125 14.016 1 96.56 356 GLU A N 1
ATOM 2885 C CA . GLU A 1 356 ? -8.695 -19.312 15.016 1 96.56 356 GLU A CA 1
ATOM 2886 C C . GLU A 1 356 ? -7.824 -18.156 15.484 1 96.56 356 GLU A C 1
ATOM 2888 O O . GLU A 1 356 ? -8.203 -16.984 15.336 1 96.56 356 GLU A O 1
ATOM 2893 N N . ASN A 1 357 ? -6.664 -18.5 16 1 96.69 357 ASN A N 1
ATOM 2894 C CA . ASN A 1 357 ? -5.629 -17.531 16.359 1 96.69 357 ASN A CA 1
ATOM 2895 C C . ASN A 1 357 ? -4.289 -17.875 15.727 1 96.69 357 ASN A C 1
ATOM 2897 O O . ASN A 1 357 ? -3.502 -18.641 16.297 1 96.69 357 ASN A O 1
ATOM 2901 N N . TRP A 1 358 ? -4.023 -17.25 14.617 1 97.69 358 TRP A N 1
ATOM 2902 C CA . TRP A 1 358 ? -2.863 -17.594 13.805 1 97.69 358 TRP A CA 1
ATOM 2903 C C . TRP A 1 358 ? -1.577 -17.484 14.617 1 97.69 358 TRP A C 1
ATOM 2905 O O . TRP A 1 358 ? -0.713 -18.359 14.539 1 97.69 358 TRP A O 1
ATOM 2915 N N . ASP A 1 359 ? -1.457 -16.422 15.438 1 96.31 359 ASP A N 1
ATOM 2916 C CA . ASP A 1 359 ? -0.244 -16.203 16.219 1 96.31 359 ASP A CA 1
ATOM 2917 C C . ASP A 1 359 ? -0.016 -17.344 17.219 1 96.31 359 ASP A C 1
ATOM 2919 O O . ASP A 1 359 ? 1.104 -17.844 17.344 1 96.31 359 ASP A O 1
ATOM 2923 N N . ASP A 1 360 ? -1.025 -17.719 17.875 1 96.5 360 ASP A N 1
ATOM 2924 C CA . ASP A 1 360 ? -0.925 -18.812 18.844 1 96.5 360 ASP A CA 1
ATOM 2925 C C . ASP A 1 360 ? -0.603 -20.141 18.156 1 96.5 360 ASP A C 1
ATOM 2927 O O . ASP A 1 360 ? 0.23 -20.906 18.641 1 96.5 360 ASP A O 1
ATOM 2931 N N . GLU A 1 361 ? -1.294 -20.375 17.062 1 96.75 361 GLU A N 1
ATOM 2932 C CA . GLU A 1 361 ? -1.122 -21.625 16.344 1 96.75 361 GLU A CA 1
ATOM 2933 C C . GLU A 1 361 ? 0.271 -21.734 15.727 1 96.75 361 GLU A C 1
ATOM 2935 O O . GLU A 1 361 ? 0.792 -22.828 15.531 1 96.75 361 GLU A O 1
ATOM 2940 N N . CYS A 1 362 ? 0.81 -20.594 15.438 1 95.88 362 CYS A N 1
ATOM 2941 C CA . CYS A 1 362 ? 2.145 -20.547 14.852 1 95.88 362 CYS A CA 1
ATOM 2942 C C . CYS A 1 362 ? 3.207 -20.922 15.875 1 95.88 362 CYS A C 1
ATOM 2944 O O . CYS A 1 362 ? 4.316 -21.312 15.516 1 95.88 362 CYS A O 1
ATOM 2946 N N . LEU A 1 363 ? 2.928 -20.75 17.203 1 90.38 363 LEU A N 1
ATOM 2947 C CA . LEU A 1 363 ? 3.912 -20.984 18.25 1 90.38 363 LEU A CA 1
ATOM 2948 C C . LEU A 1 363 ? 3.76 -22.375 18.844 1 90.38 363 LEU A C 1
ATOM 2950 O O . LEU A 1 363 ? 4.652 -22.859 19.547 1 90.38 363 LEU A O 1
ATOM 2954 N N . LEU A 1 364 ? 2.645 -22.969 18.672 1 74.62 364 LEU A N 1
ATOM 2955 C CA . LEU A 1 364 ? 2.35 -24.234 19.328 1 74.62 364 LEU A CA 1
ATOM 2956 C C . LEU A 1 364 ? 3.23 -25.359 18.781 1 74.62 364 LEU A C 1
ATOM 2958 O O . LEU A 1 364 ? 3.193 -25.656 17.578 1 74.62 364 LEU A O 1
ATOM 2962 N N . LEU A 1 365 ? 4.504 -25.531 19.344 1 58.62 365 LEU A N 1
ATOM 2963 C CA . LEU A 1 365 ? 5.328 -26.672 19 1 58.62 365 LEU A CA 1
ATOM 2964 C C . LEU A 1 365 ? 4.766 -27.953 19.594 1 58.62 365 LEU A C 1
ATOM 2966 O O . LEU A 1 365 ? 4.152 -27.938 20.672 1 58.62 365 LEU A O 1
ATOM 2970 N N . MET B 1 1 ? 33.406 62.781 -60.188 1 30.41 1 MET B N 1
ATOM 2971 C CA . MET B 1 1 ? 32.312 62.531 -59.25 1 30.41 1 MET B CA 1
ATOM 2972 C C . MET B 1 1 ? 32.594 61.219 -58.469 1 30.41 1 MET B C 1
ATOM 2974 O O . MET B 1 1 ? 32.594 60.156 -59.031 1 30.41 1 MET B O 1
ATOM 2978 N N . SER B 1 2 ? 33.469 61.312 -57.375 1 33.66 2 SER B N 1
ATOM 2979 C CA . SER B 1 2 ? 34.094 60.344 -56.438 1 33.66 2 SER B CA 1
ATOM 2980 C C . SER B 1 2 ? 33.031 59.719 -55.531 1 33.66 2 SER B C 1
ATOM 2982 O O . SER B 1 2 ? 32.375 60.438 -54.781 1 33.66 2 SER B O 1
ATOM 2984 N N . VAL B 1 3 ? 32.281 58.656 -55.938 1 32.06 3 VAL B N 1
ATOM 2985 C CA . VAL B 1 3 ? 31.25 57.938 -55.188 1 32.06 3 VAL B CA 1
ATOM 2986 C C . VAL B 1 3 ? 31.891 57.25 -54 1 32.06 3 VAL B C 1
ATOM 2988 O O . VAL B 1 3 ? 32.75 56.375 -54.156 1 32.06 3 VAL B O 1
ATOM 2991 N N . ARG B 1 4 ? 32.094 58.031 -52.906 1 37.19 4 ARG B N 1
ATOM 2992 C CA . ARG B 1 4 ? 32.531 57.469 -51.625 1 37.19 4 ARG B CA 1
ATOM 2993 C C . ARG B 1 4 ? 31.562 56.406 -51.125 1 37.19 4 ARG B C 1
ATOM 2995 O O . ARG B 1 4 ? 30.406 56.719 -50.844 1 37.19 4 ARG B O 1
ATOM 3002 N N . VAL B 1 5 ? 31.734 55.031 -51.438 1 35.78 5 VAL B N 1
ATOM 3003 C CA . VAL B 1 5 ? 30.984 53.906 -50.906 1 35.78 5 VAL B CA 1
ATOM 3004 C C . VAL B 1 5 ? 31.156 53.844 -49.406 1 35.78 5 VAL B C 1
ATOM 3006 O O . VAL B 1 5 ? 32.281 53.75 -48.906 1 35.78 5 VAL B O 1
ATOM 3009 N N . SER B 1 6 ? 30.312 54.531 -48.625 1 34.69 6 SER B N 1
ATOM 3010 C CA . SER B 1 6 ? 30.25 54.406 -47.188 1 34.69 6 SER B CA 1
ATOM 3011 C C . SER B 1 6 ? 29.953 52.969 -46.781 1 34.69 6 SER B C 1
ATOM 3013 O O . SER B 1 6 ? 28.938 52.406 -47.156 1 34.69 6 SER B O 1
ATOM 3015 N N . ILE B 1 7 ? 30.953 52.125 -46.5 1 36.47 7 ILE B N 1
ATOM 3016 C CA . ILE B 1 7 ? 30.859 50.781 -45.938 1 36.47 7 ILE B CA 1
ATOM 3017 C C . ILE B 1 7 ? 30.266 50.844 -44.531 1 36.47 7 ILE B C 1
ATOM 3019 O O . ILE B 1 7 ? 30.828 51.469 -43.656 1 36.47 7 ILE B O 1
ATOM 3023 N N . PHE B 1 8 ? 28.922 50.844 -44.406 1 35.78 8 PHE B N 1
ATOM 3024 C CA . PHE B 1 8 ? 28.266 50.625 -43.125 1 35.78 8 PHE B CA 1
ATOM 3025 C C . PHE B 1 8 ? 28.688 49.312 -42.531 1 35.78 8 PHE B C 1
ATOM 3027 O O . PHE B 1 8 ? 28.469 48.25 -43.094 1 35.78 8 PHE B O 1
ATOM 3034 N N . ILE B 1 9 ? 29.719 49.312 -41.688 1 35.94 9 ILE B N 1
ATOM 3035 C CA . ILE B 1 9 ? 30.094 48.188 -40.812 1 35.94 9 ILE B CA 1
ATOM 3036 C C . ILE B 1 9 ? 28.922 47.844 -39.875 1 35.94 9 ILE B C 1
ATOM 3038 O O . ILE B 1 9 ? 28.516 48.688 -39.062 1 35.94 9 ILE B O 1
ATOM 3042 N N . LEU B 1 10 ? 28.031 46.969 -40.312 1 36.44 10 LEU B N 1
ATOM 3043 C CA . LEU B 1 10 ? 27.047 46.344 -39.469 1 36.44 10 LEU B CA 1
ATOM 3044 C C . LEU B 1 10 ? 27.719 45.625 -38.312 1 36.44 10 LEU B C 1
ATOM 3046 O O . LEU B 1 10 ? 28.453 44.656 -38.5 1 36.44 10 LEU B O 1
ATOM 3050 N N . ILE B 1 11 ? 28.031 46.344 -37.25 1 39.12 11 ILE B N 1
ATOM 3051 C CA . ILE B 1 11 ? 28.438 45.719 -35.969 1 39.12 11 ILE B CA 1
ATOM 3052 C C . ILE B 1 11 ? 27.328 44.781 -35.5 1 39.12 11 ILE B C 1
ATOM 3054 O O . ILE B 1 11 ? 26.234 45.25 -35.125 1 39.12 11 ILE B O 1
ATOM 3058 N N . LEU B 1 12 ? 27.266 43.594 -35.969 1 35.56 12 LEU B N 1
ATOM 3059 C CA . LEU B 1 12 ? 26.484 42.531 -35.344 1 35.56 12 LEU B CA 1
ATOM 3060 C C . LEU B 1 12 ? 26.891 42.344 -33.875 1 35.56 12 LEU B C 1
ATOM 3062 O O . LEU B 1 12 ? 28.016 41.906 -33.594 1 35.56 12 LEU B O 1
ATOM 3066 N N . THR B 1 13 ? 26.375 43.188 -33 1 36.75 13 THR B N 1
ATOM 3067 C CA . THR B 1 13 ? 26.5 42.875 -31.578 1 36.75 13 THR B CA 1
ATOM 3068 C C . THR B 1 13 ? 25.984 41.469 -31.297 1 36.75 13 THR B C 1
ATOM 3070 O O . THR B 1 13 ? 24.797 41.188 -31.484 1 36.75 13 THR B O 1
ATOM 3073 N N . LEU B 1 14 ? 26.812 40.438 -31.453 1 38.97 14 LEU B N 1
ATOM 3074 C CA . LEU B 1 14 ? 26.547 39.125 -30.859 1 38.97 14 LEU B CA 1
ATOM 3075 C C . LEU B 1 14 ? 26.156 39.25 -29.391 1 38.97 14 LEU B C 1
ATOM 3077 O O . LEU B 1 14 ? 26.984 39.594 -28.547 1 38.97 14 LEU B O 1
ATOM 3081 N N . SER B 1 15 ? 24.969 39.719 -29.156 1 38.69 15 SER B N 1
ATOM 3082 C CA . SER B 1 15 ? 24.453 39.562 -27.797 1 38.69 15 SER B CA 1
ATOM 3083 C C . SER B 1 15 ? 24.641 38.125 -27.312 1 38.69 15 SER B C 1
ATOM 3085 O O . SER B 1 15 ? 24.031 37.188 -27.844 1 38.69 15 SER B O 1
ATOM 3087 N N . ILE B 1 16 ? 25.828 37.75 -26.875 1 38.25 16 ILE B N 1
ATOM 3088 C CA . ILE B 1 16 ? 25.984 36.531 -26.062 1 38.25 16 ILE B CA 1
ATOM 3089 C C . ILE B 1 16 ? 24.922 36.5 -24.969 1 38.25 16 ILE B C 1
ATOM 3091 O O . ILE B 1 16 ? 24.953 37.312 -24.047 1 38.25 16 ILE B O 1
ATOM 3095 N N . SER B 1 17 ? 23.734 36.219 -25.328 1 36.47 17 SER B N 1
ATOM 3096 C CA . SER B 1 17 ? 22.812 35.844 -24.281 1 36.47 17 SER B CA 1
ATOM 3097 C C . SER B 1 17 ? 23.438 34.812 -23.344 1 36.47 17 SER B C 1
ATOM 3099 O O . SER B 1 17 ? 23.703 33.688 -23.734 1 36.47 17 SER B O 1
ATOM 3101 N N . PHE B 1 18 ? 24.203 35.25 -22.406 1 35.09 18 PHE B N 1
ATOM 3102 C CA . PHE B 1 18 ? 24.484 34.406 -21.25 1 35.09 18 PHE B CA 1
ATOM 3103 C C . PHE B 1 18 ? 23.219 33.719 -20.766 1 35.09 18 PHE B C 1
ATOM 3105 O O . PHE B 1 18 ? 22.344 34.375 -20.172 1 35.09 18 PHE B O 1
ATOM 3112 N N . ILE B 1 19 ? 22.844 32.781 -21.484 1 36.66 19 ILE B N 1
ATOM 3113 C CA . ILE B 1 19 ? 21.922 31.891 -20.797 1 36.66 19 ILE B CA 1
ATOM 3114 C C . ILE B 1 19 ? 22.438 31.594 -19.391 1 36.66 19 ILE B C 1
ATOM 3116 O O . ILE B 1 19 ? 23.5 31.016 -19.219 1 36.66 19 ILE B O 1
ATOM 3120 N N . LEU B 1 20 ? 22.281 32.469 -18.453 1 33.41 20 LEU B N 1
ATOM 3121 C CA . LEU B 1 20 ? 22.391 32.031 -17.062 1 33.41 20 LEU B CA 1
ATOM 3122 C C . LEU B 1 20 ? 21.969 30.578 -16.906 1 33.41 20 LEU B C 1
ATOM 3124 O O . LEU B 1 20 ? 20.797 30.234 -17.125 1 33.41 20 LEU B O 1
ATOM 3128 N N . LEU B 1 21 ? 22.766 29.672 -17.266 1 34.31 21 LEU B N 1
ATOM 3129 C CA . LEU B 1 21 ? 22.531 28.328 -16.766 1 34.31 21 LEU B CA 1
ATOM 3130 C C . LEU B 1 21 ? 21.953 28.359 -15.352 1 34.31 21 LEU B C 1
ATOM 3132 O O . LEU B 1 21 ? 22.531 28.969 -14.453 1 34.31 21 LEU B O 1
ATOM 3136 N N . ALA B 1 22 ? 20.719 28.422 -15.219 1 37.94 22 ALA B N 1
ATOM 3137 C CA . ALA B 1 22 ? 20.125 28.266 -13.891 1 37.94 22 ALA B CA 1
ATOM 3138 C C . ALA B 1 22 ? 21.016 27.422 -12.984 1 37.94 22 ALA B C 1
ATOM 3140 O O . ALA B 1 22 ? 21.578 26.406 -13.414 1 37.94 22 ALA B O 1
ATOM 3141 N N . PRO B 1 23 ? 21.609 27.953 -11.906 1 47.41 23 PRO B N 1
ATOM 3142 C CA . PRO B 1 23 ? 22.422 27.141 -11.008 1 47.41 23 PRO B CA 1
ATOM 3143 C C . PRO B 1 23 ? 21.938 25.703 -10.898 1 47.41 23 PRO B C 1
ATOM 3145 O O . PRO B 1 23 ? 20.734 25.469 -10.734 1 47.41 23 PRO B O 1
ATOM 3148 N N . GLN B 1 24 ? 22.453 24.75 -11.617 1 53.31 24 GLN B N 1
ATOM 3149 C CA . GLN B 1 24 ? 22.172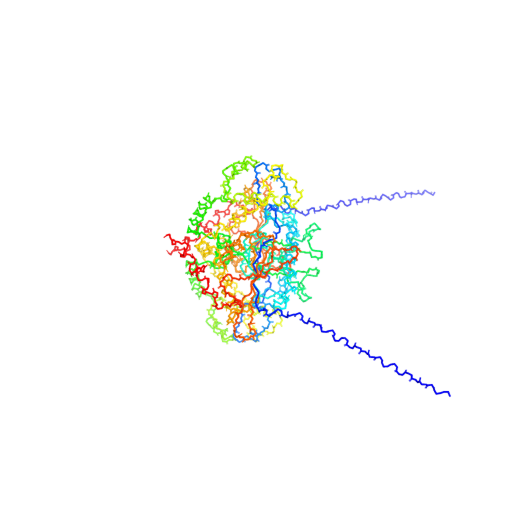 23.312 -11.602 1 53.31 24 GLN B CA 1
ATOM 3150 C C . GLN B 1 24 ? 21.984 22.812 -10.18 1 53.31 24 GLN B C 1
ATOM 3152 O O . GLN B 1 24 ? 22.828 23.062 -9.305 1 53.31 24 GLN B O 1
ATOM 3157 N N . ASN B 1 25 ? 20.734 22.531 -9.641 1 64 25 ASN B N 1
ATOM 3158 C CA . ASN B 1 25 ? 20.484 21.859 -8.375 1 64 25 ASN B CA 1
ATOM 3159 C C . ASN B 1 25 ? 21.547 20.797 -8.102 1 64 25 ASN B C 1
ATOM 3161 O O . ASN B 1 25 ? 21.703 19.859 -8.898 1 64 25 ASN B O 1
ATOM 3165 N N . SER B 1 26 ? 22.547 21.109 -7.285 1 82.5 26 SER B N 1
ATOM 3166 C CA . SER B 1 26 ? 23.641 20.219 -6.941 1 82.5 26 SER B CA 1
ATOM 3167 C C . SER B 1 26 ? 23.188 19.094 -6.023 1 82.5 26 SER B C 1
ATOM 3169 O O . SER B 1 26 ? 24 18.297 -5.547 1 82.5 26 SER B O 1
ATOM 3171 N N . ALA B 1 27 ? 21.828 19.047 -5.844 1 92.12 27 ALA B N 1
ATOM 3172 C CA . ALA B 1 27 ? 21.328 17.969 -5 1 92.12 27 ALA B CA 1
ATOM 3173 C C . ALA B 1 27 ? 21.547 16.609 -5.664 1 92.12 27 ALA B C 1
ATOM 3175 O O . ALA B 1 27 ? 21.375 16.469 -6.875 1 92.12 27 ALA B O 1
ATOM 3176 N N . ARG B 1 28 ? 21.891 15.648 -4.816 1 94.62 28 ARG B N 1
ATOM 3177 C CA . ARG B 1 28 ? 22.125 14.305 -5.344 1 94.62 28 ARG B CA 1
ATOM 3178 C C . ARG B 1 28 ? 21.016 13.352 -4.926 1 94.62 28 ARG B C 1
ATOM 3180 O O . ARG B 1 28 ? 20.75 12.367 -5.617 1 94.62 28 ARG B O 1
ATOM 3187 N N . GLN B 1 29 ? 20.422 13.602 -3.807 1 97.19 29 GLN B N 1
ATOM 3188 C CA . GLN B 1 29 ? 19.234 12.898 -3.33 1 97.19 29 GLN B CA 1
ATOM 3189 C C . GLN B 1 29 ? 18.203 13.875 -2.752 1 97.19 29 GLN B C 1
ATOM 3191 O O . GLN B 1 29 ? 18.578 14.859 -2.105 1 97.19 29 GLN B O 1
ATOM 3196 N N . VAL B 1 30 ? 17.016 13.57 -3.023 1 98.44 30 VAL B N 1
ATOM 3197 C CA . VAL B 1 30 ? 15.945 14.406 -2.494 1 98.44 30 VAL B CA 1
ATOM 3198 C C . VAL B 1 30 ? 14.859 13.531 -1.88 1 98.44 30 VAL B C 1
ATOM 3200 O O . VAL B 1 30 ? 14.414 12.562 -2.498 1 98.44 30 VAL B O 1
ATOM 3203 N N . ILE B 1 31 ? 14.461 13.852 -0.63 1 98.81 31 ILE B N 1
ATOM 3204 C CA . ILE B 1 31 ? 13.406 13.133 0.077 1 98.81 31 ILE B CA 1
ATOM 3205 C C . ILE B 1 31 ? 12.234 14.07 0.341 1 98.81 31 ILE B C 1
ATOM 3207 O O . ILE B 1 31 ? 12.414 15.18 0.858 1 98.81 31 ILE B O 1
ATOM 3211 N N . PHE B 1 32 ? 11.07 13.664 -0.081 1 98.88 32 PHE B N 1
ATOM 3212 C CA . PHE B 1 32 ? 9.852 14.461 0.091 1 98.88 32 PHE 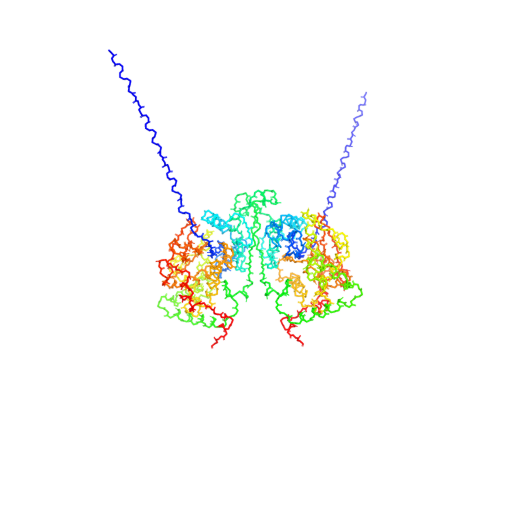B CA 1
ATOM 3213 C C . PHE B 1 32 ? 8.93 13.82 1.121 1 98.88 32 PHE B C 1
ATOM 3215 O O . PHE B 1 32 ? 8.641 12.625 1.041 1 98.88 32 PHE B O 1
ATOM 3222 N N . VAL B 1 33 ? 8.484 14.547 2.092 1 98.88 33 VAL B N 1
ATOM 3223 C CA . VAL B 1 33 ? 7.395 14.172 2.984 1 98.88 33 VAL B CA 1
ATOM 3224 C C . VAL B 1 33 ? 6.23 15.148 2.818 1 98.88 33 VAL B C 1
ATOM 3226 O O . VAL B 1 33 ? 6.375 16.344 3.092 1 98.88 33 VAL B O 1
ATOM 3229 N N . PHE B 1 34 ? 5.094 14.648 2.371 1 98.75 34 PHE B N 1
ATOM 3230 C CA . PHE B 1 34 ? 4.051 15.617 2.035 1 98.75 34 PHE B CA 1
ATOM 3231 C C . PHE B 1 34 ? 2.713 15.195 2.629 1 98.75 34 PHE B C 1
ATOM 3233 O O . PHE B 1 34 ? 2.451 14 2.805 1 98.75 34 PHE B O 1
ATOM 3240 N N . ARG B 1 35 ? 1.912 16.203 2.959 1 98.62 35 ARG B N 1
ATOM 3241 C CA . ARG B 1 35 ? 0.525 16.016 3.373 1 98.62 35 ARG B CA 1
ATOM 3242 C C . ARG B 1 35 ? -0.366 15.711 2.176 1 98.62 35 ARG B C 1
ATOM 3244 O O . ARG B 1 35 ? -0.144 16.219 1.077 1 98.62 35 ARG B O 1
ATOM 3251 N N . HIS B 1 36 ? -1.309 14.906 2.35 1 98.69 36 HIS B N 1
ATOM 3252 C CA . HIS B 1 36 ? -2.299 14.609 1.32 1 98.69 36 HIS B CA 1
ATOM 3253 C C . HIS B 1 36 ? -2.996 15.883 0.845 1 98.69 36 HIS B C 1
ATOM 3255 O O . HIS B 1 36 ? -2.869 16.938 1.473 1 98.69 36 HIS B O 1
ATOM 3261 N N . GLY B 1 37 ? -3.729 15.766 -0.276 1 98.12 37 GLY B N 1
ATOM 3262 C CA . GLY B 1 37 ? -4.488 16.875 -0.835 1 98.12 37 GLY B CA 1
ATOM 3263 C C . GLY B 1 37 ? -5.801 17.125 -0.113 1 98.12 37 GLY B C 1
ATOM 3264 O O . GLY B 1 37 ? -6.094 16.469 0.894 1 98.12 37 GLY B O 1
ATOM 3265 N N . ASP B 1 38 ? -6.547 18.047 -0.696 1 97.75 38 ASP B N 1
ATOM 3266 C CA . ASP B 1 38 ? -7.844 18.391 -0.132 1 97.75 38 ASP B CA 1
ATOM 3267 C C . ASP B 1 38 ? -8.711 17.156 0.075 1 97.75 38 ASP B C 1
ATOM 3269 O O . ASP B 1 38 ? -8.742 16.266 -0.774 1 97.75 38 ASP B O 1
ATOM 3273 N N . ARG B 1 39 ? -9.414 17.172 1.151 1 98.19 39 ARG B N 1
ATOM 3274 C CA . ARG B 1 39 ? -10.297 16.062 1.466 1 98.19 39 ARG B CA 1
ATOM 3275 C C . ARG B 1 39 ? -11.641 16.562 1.996 1 98.19 39 ARG B C 1
ATOM 3277 O O . ARG B 1 39 ? -11.766 17.719 2.381 1 98.19 39 ARG B O 1
ATOM 3284 N N . THR B 1 40 ? -12.625 15.719 2.006 1 98.06 40 THR B N 1
ATOM 3285 C CA . THR B 1 40 ? -13.883 15.953 2.709 1 98.06 40 THR B CA 1
ATOM 3286 C C . THR B 1 40 ? -13.695 15.797 4.215 1 98.06 40 THR B C 1
ATOM 3288 O O . THR B 1 40 ? -12.656 15.32 4.672 1 98.06 40 THR B O 1
ATOM 3291 N N . PRO B 1 41 ? -14.664 16.312 5.008 1 98.06 41 PRO B N 1
ATOM 3292 C CA . PRO B 1 41 ? -14.523 16.172 6.457 1 98.06 41 PRO B CA 1
ATOM 3293 C C . PRO B 1 41 ? -14.453 14.703 6.895 1 98.06 41 PRO B C 1
ATOM 3295 O O . PRO B 1 41 ? -15.055 13.836 6.258 1 98.06 41 PRO B O 1
ATOM 3298 N N . THR B 1 42 ? -13.727 14.492 7.953 1 96.88 42 THR B N 1
ATOM 3299 C CA . THR B 1 42 ? -13.648 13.141 8.492 1 96.88 42 THR B CA 1
ATOM 3300 C C . THR B 1 42 ? -14.789 12.891 9.477 1 96.88 42 THR B C 1
ATOM 3302 O O . THR B 1 42 ? -15.07 11.742 9.836 1 96.88 42 THR B O 1
ATOM 3305 N N . GLU B 1 43 ? -15.375 13.953 9.953 1 95.88 43 GLU B N 1
ATOM 3306 C CA . GLU B 1 43 ? -16.484 13.883 10.906 1 95.88 43 GLU B CA 1
ATOM 3307 C C . GLU B 1 43 ? -17.328 15.141 10.859 1 95.88 43 GLU B C 1
ATOM 3309 O O . GLU B 1 43 ? -16.969 16.125 10.203 1 95.88 43 GLU B O 1
ATOM 3314 N N . SER B 1 44 ? -18.469 15 11.492 1 96.94 44 SER B N 1
ATOM 3315 C CA . SER B 1 44 ? -19.375 16.125 11.711 1 96.94 44 SER B CA 1
ATOM 3316 C C . SER B 1 44 ? -19.734 16.266 13.188 1 96.94 44 SER B C 1
ATOM 3318 O O . SER B 1 44 ? -19.047 15.711 14.055 1 96.94 44 SER B O 1
ATOM 3320 N N . TYR B 1 45 ? -20.562 17.203 13.438 1 98.25 45 TYR B N 1
ATOM 3321 C CA . TYR B 1 45 ? -21.078 17.359 14.789 1 98.25 45 TYR B CA 1
ATOM 3322 C C . TYR B 1 45 ? -22.609 17.359 14.789 1 98.25 45 TYR B C 1
ATOM 3324 O O . TYR B 1 45 ? -23.234 17.609 13.758 1 98.25 45 TYR B O 1
ATOM 3332 N N . PRO B 1 46 ? -23.219 17.047 15.859 1 98.38 46 PRO B N 1
ATOM 3333 C CA . PRO B 1 46 ? -24.656 16.781 15.898 1 98.38 46 PRO B CA 1
ATOM 3334 C C . PRO B 1 46 ? -25.484 17.953 15.375 1 98.38 46 PRO B C 1
ATOM 3336 O O . PRO B 1 46 ? -26.453 17.75 14.625 1 98.38 46 PRO B O 1
ATOM 3339 N N . ASN B 1 47 ? -25.219 19.188 15.633 1 98.5 47 ASN B N 1
ATOM 3340 C CA . ASN B 1 47 ? -25.984 20.359 15.203 1 98.5 47 ASN B CA 1
ATOM 3341 C C . ASN B 1 47 ? -25.516 20.891 13.859 1 98.5 47 ASN B C 1
ATOM 3343 O O . ASN B 1 47 ? -25.906 21.984 13.445 1 98.5 47 ASN B O 1
ATOM 3347 N N . ASP B 1 48 ? -24.641 20.141 13.242 1 98.5 48 ASP B N 1
ATOM 3348 C CA . ASP B 1 48 ? -24.141 20.547 11.938 1 98.5 48 ASP B CA 1
ATOM 3349 C C . ASP B 1 48 ? -25.25 20.562 10.891 1 98.5 48 ASP B C 1
ATOM 3351 O O . ASP B 1 48 ? -25.859 19.531 10.617 1 98.5 48 ASP B O 1
ATOM 3355 N N . PRO B 1 49 ? -25.547 21.719 10.281 1 98.38 49 PRO B N 1
ATOM 3356 C CA . PRO B 1 49 ? -26.562 21.734 9.227 1 98.38 49 PRO B CA 1
ATOM 3357 C C . PRO B 1 49 ? -26.219 20.812 8.062 1 98.38 49 PRO B C 1
ATOM 3359 O O . PRO B 1 49 ? -27.094 20.484 7.25 1 98.38 49 PRO B O 1
ATOM 3362 N N . TYR B 1 50 ? -25.016 20.406 7.977 1 98 50 TYR B N 1
ATOM 3363 C CA . TYR B 1 50 ? -24.562 19.594 6.855 1 98 50 TYR B CA 1
ATOM 3364 C C . TYR B 1 50 ? -24.219 18.188 7.305 1 98 50 TYR B C 1
ATOM 3366 O O . TYR B 1 50 ? -23.406 17.5 6.672 1 98 50 TYR B O 1
ATOM 3374 N N . ARG B 1 51 ? -24.672 17.719 8.406 1 96.81 51 ARG B N 1
ATOM 3375 C CA . ARG B 1 51 ? -24.391 16.391 8.953 1 96.81 51 ARG B CA 1
ATOM 3376 C C . ARG B 1 51 ? -24.781 15.305 7.965 1 96.81 51 ARG B C 1
ATOM 3378 O O . ARG B 1 51 ? -24.156 14.242 7.918 1 96.81 51 ARG B O 1
ATOM 3385 N N . ASP B 1 52 ? -25.781 15.609 7.098 1 95.69 52 ASP B N 1
ATOM 3386 C CA . ASP B 1 52 ? -26.266 14.617 6.137 1 95.69 52 ASP B CA 1
ATOM 3387 C C . ASP B 1 52 ? -25.891 15.016 4.711 1 95.69 52 ASP B C 1
ATOM 3389 O O . ASP B 1 52 ? -26.469 14.492 3.75 1 95.69 52 ASP B O 1
ATOM 3393 N N . TYR B 1 53 ? -25.016 16.016 4.676 1 95.81 53 TYR B N 1
ATOM 3394 C CA . TYR B 1 53 ? -24.547 16.438 3.361 1 95.81 53 TYR B CA 1
ATOM 3395 C C . TYR B 1 53 ? -23.875 15.266 2.631 1 95.81 53 TYR B C 1
ATOM 3397 O O . TYR B 1 53 ? -23.125 14.5 3.23 1 95.81 53 TYR B O 1
ATOM 3405 N N . LYS B 1 54 ? -24.141 15.086 1.376 1 94.12 54 LYS B N 1
ATOM 3406 C CA . LYS B 1 54 ? -23.578 14 0.585 1 94.12 54 LYS B CA 1
ATOM 3407 C C . LYS B 1 54 ? -22.25 14.422 -0.044 1 94.12 54 LYS B C 1
ATOM 3409 O O . LYS B 1 54 ? -22.203 14.82 -1.21 1 94.12 54 LYS B O 1
ATOM 3414 N N . TRP B 1 55 ? -21.25 14.188 0.685 1 95 55 TRP B N 1
ATOM 3415 C CA . TRP B 1 55 ? -19.906 14.508 0.195 1 95 55 TRP B CA 1
ATOM 3416 C C . TRP B 1 55 ? -19.484 13.531 -0.902 1 95 55 TRP B C 1
ATOM 3418 O O . TRP B 1 55 ? -19.625 12.32 -0.75 1 95 55 TRP B O 1
ATOM 3428 N N . GLN B 1 56 ? -18.984 14.07 -1.97 1 90.31 56 GLN B N 1
ATOM 3429 C CA . GLN B 1 56 ? -18.469 13.203 -3.023 1 90.31 56 GLN B CA 1
ATOM 3430 C C . GLN B 1 56 ? -17.328 12.328 -2.514 1 90.31 56 GLN B C 1
ATOM 3432 O O . GLN B 1 56 ? -16.375 12.844 -1.926 1 90.31 56 GLN B O 1
ATOM 3437 N N . GLY B 1 57 ? -17.484 11.023 -2.686 1 90.5 57 GLY B N 1
ATOM 3438 C CA . GLY B 1 57 ? -16.469 10.086 -2.238 1 90.5 57 GLY B CA 1
ATOM 3439 C C . GLY B 1 57 ? -16.625 9.672 -0.788 1 90.5 57 GLY B C 1
ATOM 3440 O O . GLY B 1 57 ? -15.961 8.75 -0.319 1 90.5 57 GLY B O 1
ATOM 3441 N N . GLY B 1 58 ? -17.469 10.375 -0.102 1 93.25 58 GLY B N 1
ATOM 3442 C CA . GLY B 1 58 ? -17.719 10.031 1.288 1 93.25 58 GLY B CA 1
ATOM 3443 C C . GLY B 1 58 ? -16.875 10.836 2.264 1 93.25 58 GLY B C 1
ATOM 3444 O O . GLY B 1 58 ? -16.219 11.805 1.873 1 93.25 58 GLY B O 1
ATOM 3445 N N . TRP B 1 59 ? -16.891 10.445 3.541 1 94.69 59 TRP B N 1
ATOM 3446 C CA . TRP B 1 59 ? -16.219 11.148 4.625 1 94.69 59 TRP B CA 1
ATOM 3447 C C . TRP B 1 59 ? -14.711 10.914 4.559 1 94.69 59 TRP B C 1
ATOM 3449 O O . TRP B 1 59 ? -14.25 9.773 4.48 1 94.69 59 TRP B O 1
ATOM 3459 N N . GLY B 1 60 ? -13.93 11.984 4.586 1 96.81 60 GLY B N 1
ATOM 3460 C CA . GLY B 1 60 ? -12.477 11.914 4.609 1 96.81 60 GLY B CA 1
ATOM 3461 C C . GLY B 1 60 ? -11.875 11.602 3.25 1 96.81 60 GLY B C 1
ATOM 3462 O O . GLY B 1 60 ? -10.688 11.305 3.146 1 96.81 60 GLY B O 1
ATOM 3463 N N . ALA B 1 61 ? -12.656 11.719 2.199 1 97.44 61 ALA B N 1
ATOM 3464 C CA . ALA B 1 61 ? -12.227 11.312 0.863 1 97.44 61 ALA B CA 1
ATOM 3465 C C . ALA B 1 61 ? -11.414 12.406 0.183 1 97.44 61 ALA B C 1
ATOM 3467 O O . ALA B 1 61 ? -11.727 13.594 0.323 1 97.44 61 ALA B O 1
ATOM 3468 N N . LEU B 1 62 ? -10.375 11.969 -0.54 1 98.19 62 LEU B N 1
ATOM 3469 C CA . LEU B 1 62 ? -9.656 12.914 -1.389 1 98.19 62 LEU B CA 1
ATOM 3470 C C . LEU B 1 62 ? -10.586 13.531 -2.43 1 98.19 62 LEU B C 1
ATOM 3472 O O . LEU B 1 62 ? -11.297 12.805 -3.129 1 98.19 62 LEU B O 1
ATOM 3476 N N . THR B 1 63 ? -10.641 14.836 -2.541 1 97.31 63 THR B N 1
ATOM 3477 C CA . THR B 1 63 ? -11.516 15.523 -3.486 1 97.31 63 THR B CA 1
ATOM 3478 C C . THR B 1 63 ? -10.828 15.703 -4.832 1 97.31 63 THR B C 1
ATOM 3480 O O . THR B 1 63 ? -9.617 15.469 -4.953 1 97.31 63 THR B O 1
ATOM 3483 N N . LYS B 1 64 ? -11.594 16.125 -5.805 1 96.69 64 LYS B N 1
ATOM 3484 C CA . LYS B 1 64 ? -11.023 16.453 -7.109 1 96.69 64 LYS B CA 1
ATOM 3485 C C . LYS B 1 64 ? -10.008 17.578 -6.992 1 96.69 64 LYS B C 1
ATOM 3487 O O . LYS B 1 64 ? -8.945 17.531 -7.621 1 96.69 64 LYS B O 1
ATOM 3492 N N . GLU B 1 65 ? -10.344 18.562 -6.191 1 96.38 65 GLU B N 1
ATOM 3493 C CA . GLU B 1 65 ? -9.414 19.656 -5.938 1 96.38 65 GLU B CA 1
ATOM 3494 C C . GLU B 1 65 ? -8.117 19.156 -5.316 1 96.38 65 GLU B C 1
ATOM 3496 O O . GLU B 1 65 ? -7.039 19.656 -5.633 1 96.38 65 GLU B O 1
ATOM 3501 N N . GLY B 1 66 ? -8.273 18.188 -4.402 1 97.62 66 GLY B N 1
ATOM 3502 C CA . GLY B 1 66 ? -7.094 17.578 -3.82 1 97.62 66 GLY B CA 1
ATOM 3503 C C . GLY B 1 66 ? -6.234 16.844 -4.84 1 97.62 66 GLY B C 1
ATOM 3504 O O . GLY B 1 66 ? -5.004 16.922 -4.777 1 97.62 66 GLY B O 1
ATOM 3505 N N . MET B 1 67 ? -6.867 16.156 -5.746 1 98.44 67 MET B N 1
ATOM 3506 C CA . MET B 1 67 ? -6.141 15.469 -6.809 1 98.44 67 MET B CA 1
ATOM 3507 C C . MET B 1 67 ? -5.395 16.469 -7.691 1 98.44 67 MET B C 1
ATOM 3509 O O . MET B 1 67 ? -4.223 16.266 -8.008 1 98.44 67 MET B O 1
ATOM 3513 N N . ILE B 1 68 ? -6.066 17.547 -8.031 1 97.88 68 ILE B N 1
ATOM 3514 C CA . ILE B 1 68 ? -5.453 18.578 -8.867 1 97.88 68 ILE B CA 1
ATOM 3515 C C . ILE B 1 68 ? -4.25 19.172 -8.141 1 97.88 68 ILE B C 1
ATOM 3517 O O . ILE B 1 68 ? -3.182 19.328 -8.742 1 97.88 68 ILE B O 1
ATOM 3521 N N . ARG B 1 69 ? -4.434 19.469 -6.895 1 97.38 69 ARG B N 1
ATOM 3522 C CA . ARG B 1 69 ? -3.35 20.031 -6.098 1 97.38 69 ARG B CA 1
ATOM 3523 C C . ARG B 1 69 ? -2.133 19.109 -6.09 1 97.38 69 ARG B C 1
ATOM 3525 O O . ARG B 1 69 ? -1.009 19.562 -6.324 1 97.38 69 ARG B O 1
ATOM 3532 N N . MET B 1 70 ? -2.365 17.859 -5.832 1 98.44 70 MET B N 1
ATOM 3533 C CA . MET B 1 70 ? -1.259 16.906 -5.75 1 98.44 70 MET B CA 1
ATOM 3534 C C . MET B 1 70 ? -0.612 16.703 -7.117 1 98.44 70 MET B C 1
ATOM 3536 O O . MET B 1 70 ? 0.601 16.516 -7.211 1 98.44 70 MET B O 1
ATOM 3540 N N . TYR B 1 71 ? -1.413 16.719 -8.172 1 98.25 71 TYR B N 1
ATOM 3541 C CA . TYR B 1 71 ? -0.871 16.641 -9.523 1 98.25 71 TYR B CA 1
ATOM 3542 C C . TYR B 1 71 ? 0.051 17.828 -9.805 1 98.25 71 TYR B C 1
ATOM 3544 O O . TYR B 1 71 ? 1.143 17.656 -10.352 1 98.25 71 TYR B O 1
ATOM 3552 N N . ASN B 1 72 ? -0.391 18.984 -9.406 1 97.5 72 ASN B N 1
ATOM 3553 C CA . ASN B 1 72 ? 0.411 20.188 -9.586 1 97.5 72 ASN B CA 1
ATOM 3554 C C . ASN B 1 72 ? 1.723 20.109 -8.812 1 97.5 72 ASN B C 1
ATOM 3556 O O . ASN B 1 72 ? 2.764 20.562 -9.297 1 97.5 72 ASN B O 1
ATOM 3560 N N . ILE B 1 73 ? 1.652 19.578 -7.668 1 97.88 73 ILE B N 1
ATOM 3561 C CA . ILE B 1 73 ? 2.867 19.422 -6.875 1 97.88 73 ILE B CA 1
ATOM 3562 C C . ILE B 1 73 ? 3.801 18.422 -7.57 1 97.88 73 ILE B C 1
ATOM 3564 O O . ILE B 1 73 ? 5.012 18.641 -7.633 1 97.88 73 ILE B O 1
ATOM 3568 N N . GLY B 1 74 ? 3.23 17.344 -8.078 1 97.81 74 GLY B N 1
ATOM 3569 C CA . GLY B 1 74 ? 4.035 16.406 -8.859 1 97.81 74 GLY B CA 1
ATOM 3570 C C . GLY B 1 74 ? 4.715 17.062 -10.047 1 97.81 74 GLY B C 1
ATOM 3571 O O . GLY B 1 74 ? 5.891 16.812 -10.32 1 97.81 74 GLY B O 1
ATOM 3572 N N . GLN B 1 75 ? 4.012 17.906 -10.742 1 96.88 75 GLN B N 1
ATOM 3573 C CA . GLN B 1 75 ? 4.574 18.641 -11.867 1 96.88 75 GLN B CA 1
ATOM 3574 C C . GLN B 1 75 ? 5.691 19.578 -11.414 1 96.88 75 GLN B C 1
ATOM 3576 O O . GLN B 1 75 ? 6.723 19.688 -12.078 1 96.88 75 GLN B O 1
ATOM 3581 N N . TRP B 1 76 ? 5.426 20.234 -10.344 1 96.62 76 TRP B N 1
ATOM 3582 C CA . TRP B 1 76 ? 6.43 21.141 -9.797 1 96.62 76 TRP B CA 1
ATOM 3583 C C . TRP B 1 76 ? 7.711 20.391 -9.461 1 96.62 76 TRP B C 1
ATOM 3585 O O . TRP B 1 76 ? 8.812 20.844 -9.789 1 96.62 76 TRP B O 1
ATOM 3595 N N . ILE B 1 77 ? 7.566 19.25 -8.805 1 97.12 77 ILE B N 1
ATOM 3596 C CA . ILE B 1 77 ? 8.727 18.422 -8.469 1 97.12 77 ILE B CA 1
ATOM 3597 C C . ILE B 1 77 ? 9.461 18.031 -9.742 1 97.12 77 ILE B C 1
ATOM 3599 O O . ILE B 1 77 ? 10.695 18.078 -9.797 1 97.12 77 ILE B O 1
ATOM 3603 N N . ARG B 1 78 ? 8.75 17.609 -10.727 1 96.75 78 ARG B N 1
ATOM 3604 C CA . ARG B 1 78 ? 9.344 17.25 -12.008 1 96.75 78 ARG B CA 1
ATOM 3605 C C . ARG B 1 78 ? 10.164 18.406 -12.562 1 96.75 78 ARG B C 1
ATOM 3607 O O . ARG B 1 78 ? 11.297 18.219 -13.023 1 96.75 78 ARG B O 1
ATOM 3614 N N . ASN B 1 79 ? 9.648 19.516 -12.531 1 95 79 ASN B N 1
ATOM 3615 C CA . ASN B 1 79 ? 10.312 20.703 -13.086 1 95 79 ASN B CA 1
ATOM 3616 C C . ASN B 1 79 ? 11.555 21.078 -12.289 1 95 79 ASN B C 1
ATOM 3618 O O . ASN B 1 79 ? 12.594 21.406 -12.867 1 95 79 ASN B O 1
ATOM 3622 N N . GLU B 1 80 ? 11.445 20.984 -11 1 94.19 80 GLU B N 1
ATOM 3623 C CA . GLU B 1 80 ? 12.508 21.484 -10.133 1 94.19 80 GLU B CA 1
ATOM 3624 C C . GLU B 1 80 ? 13.586 20.422 -9.922 1 94.19 80 GLU B C 1
ATOM 3626 O O . GLU B 1 80 ? 14.766 20.75 -9.766 1 94.19 80 GLU B O 1
ATOM 3631 N N . TYR B 1 81 ? 13.148 19.125 -9.945 1 95.81 81 TYR B N 1
ATOM 3632 C CA . TYR B 1 81 ? 14.07 18.078 -9.5 1 95.81 81 TYR B CA 1
ATOM 3633 C C . TYR B 1 81 ? 14.18 16.969 -10.539 1 95.81 81 TYR B C 1
ATOM 3635 O O . TYR B 1 81 ? 14.828 15.953 -10.305 1 95.81 81 TYR B O 1
ATOM 3643 N N . GLY B 1 82 ? 13.562 17.109 -11.656 1 94.44 82 GLY B N 1
ATOM 3644 C CA . GLY B 1 82 ? 13.531 16.062 -12.68 1 94.44 82 GLY B CA 1
ATOM 3645 C C . GLY B 1 82 ? 14.914 15.586 -13.078 1 94.44 82 GLY B C 1
ATOM 3646 O O . GLY B 1 82 ? 15.117 14.391 -13.328 1 94.44 82 GLY B O 1
ATOM 3647 N N . SER B 1 83 ? 15.867 16.469 -13.117 1 92.69 83 SER B N 1
ATOM 3648 C CA . SER B 1 83 ? 17.219 16.125 -13.539 1 92.69 83 SER B CA 1
ATOM 3649 C C . SER B 1 83 ? 17.875 15.172 -12.547 1 92.69 83 SER B C 1
ATOM 3651 O O . SER B 1 83 ? 18.734 14.367 -12.922 1 92.69 83 SER B O 1
ATOM 3653 N N . ILE B 1 84 ? 17.438 15.211 -11.32 1 93.06 84 ILE B N 1
ATOM 3654 C CA . ILE B 1 84 ? 17.984 14.367 -10.266 1 93.06 84 ILE B CA 1
ATOM 3655 C C . ILE B 1 84 ? 17.219 13.047 -10.219 1 93.06 84 ILE B C 1
ATOM 3657 O O . ILE B 1 84 ? 17.828 11.969 -10.18 1 93.06 84 ILE B O 1
ATOM 3661 N N . ILE B 1 85 ? 15.961 13.156 -10.32 1 95.12 85 ILE B N 1
ATOM 3662 C CA . ILE B 1 85 ? 15.07 12.023 -10.078 1 95.12 85 ILE B CA 1
ATOM 3663 C C . ILE B 1 85 ? 15.055 11.109 -11.305 1 95.12 85 ILE B C 1
ATOM 3665 O O . ILE B 1 85 ? 15 9.883 -11.172 1 95.12 85 ILE B O 1
ATOM 3669 N N . GLY B 1 86 ? 15.195 11.664 -12.453 1 91.19 86 GLY B N 1
ATOM 3670 C CA . GLY B 1 86 ? 15.047 10.922 -13.695 1 91.19 86 GLY B CA 1
ATOM 3671 C C . GLY B 1 86 ? 13.641 10.984 -14.258 1 91.19 86 GLY B C 1
ATOM 3672 O O . GLY B 1 86 ? 12.695 11.359 -13.555 1 91.19 86 GLY B O 1
ATOM 3673 N N . ASN B 1 87 ? 13.5 10.547 -15.461 1 88.88 87 ASN B N 1
ATOM 3674 C CA . ASN B 1 87 ? 12.219 10.695 -16.156 1 88.88 87 ASN B CA 1
ATOM 3675 C C . ASN B 1 87 ? 11.406 9.406 -16.109 1 88.88 87 ASN B C 1
ATOM 3677 O O . ASN B 1 87 ? 10.188 9.43 -16.312 1 88.88 87 ASN B O 1
ATOM 3681 N N . LYS B 1 88 ? 12.117 8.359 -15.891 1 92.44 88 LYS B N 1
ATOM 3682 C CA . LYS B 1 88 ? 11.453 7.059 -15.852 1 92.44 88 LYS B CA 1
ATOM 3683 C C . LYS B 1 88 ? 11.492 6.465 -14.445 1 92.44 88 LYS B C 1
ATOM 3685 O O . LYS B 1 88 ? 12.508 6.551 -13.758 1 92.44 88 LYS B O 1
ATOM 3690 N N . TYR B 1 89 ? 10.383 5.926 -14.117 1 94.81 89 TYR B N 1
ATOM 3691 C CA . TYR B 1 89 ? 10.391 5.246 -12.828 1 94.81 89 TYR B CA 1
ATOM 3692 C C . TYR B 1 89 ? 11.242 3.986 -12.875 1 94.81 89 TYR B C 1
ATOM 3694 O O . TYR B 1 89 ? 11.109 3.17 -13.789 1 94.81 89 TYR B O 1
ATOM 3702 N N . GLU B 1 90 ? 12.039 3.908 -11.922 1 92.94 90 GLU B N 1
ATOM 3703 C CA . GLU B 1 90 ? 12.805 2.705 -11.617 1 92.94 90 GLU B CA 1
ATOM 3704 C C . GLU B 1 90 ? 12.836 2.43 -10.117 1 92.94 90 GLU B C 1
ATOM 3706 O O . GLU B 1 90 ? 13.125 3.326 -9.328 1 92.94 90 GLU B O 1
ATOM 3711 N N . SER B 1 91 ? 12.578 1.186 -9.828 1 92.94 91 SER B N 1
ATOM 3712 C CA . SER B 1 91 ? 12.508 0.832 -8.414 1 92.94 91 SER B CA 1
ATOM 3713 C C . SER B 1 91 ? 13.844 1.076 -7.711 1 92.94 91 SER B C 1
ATOM 3715 O O . SER B 1 91 ? 13.875 1.381 -6.516 1 92.94 91 SER B O 1
ATOM 3717 N N . GLY B 1 92 ? 14.93 0.984 -8.383 1 93.5 92 GLY B N 1
ATOM 3718 C CA . GLY B 1 92 ? 16.25 1.195 -7.812 1 93.5 92 GLY B CA 1
ATOM 3719 C C . GLY B 1 92 ? 16.594 2.662 -7.648 1 93.5 92 GLY B C 1
ATOM 3720 O O . GLY B 1 92 ? 17.625 2.998 -7.035 1 93.5 92 GLY B O 1
ATOM 3721 N N . LEU B 1 93 ? 15.711 3.559 -8.109 1 95.38 93 LEU B N 1
ATOM 3722 C CA . LEU B 1 93 ? 16.031 4.98 -8.094 1 95.38 93 LEU B CA 1
ATOM 3723 C C . LEU B 1 93 ? 15.023 5.754 -7.25 1 95.38 93 LEU B C 1
ATOM 3725 O O . LEU B 1 93 ? 15.273 6.898 -6.867 1 95.38 93 LEU B O 1
ATOM 3729 N N . SER B 1 94 ? 13.898 5.148 -7.012 1 97 94 SER B N 1
ATOM 3730 C CA . SER B 1 94 ? 12.836 5.852 -6.309 1 97 94 SER B CA 1
ATOM 3731 C C . SER B 1 94 ? 11.984 4.891 -5.484 1 97 94 SER B C 1
ATOM 3733 O O . SER B 1 94 ? 11.773 3.746 -5.883 1 97 94 SER B O 1
ATOM 3735 N N . LEU B 1 95 ? 11.562 5.305 -4.34 1 98.19 95 LEU B N 1
ATOM 3736 C CA . LEU B 1 95 ? 10.664 4.547 -3.482 1 98.19 95 LEU B CA 1
ATOM 3737 C C . LEU B 1 95 ? 9.609 5.461 -2.855 1 98.19 95 LEU B C 1
ATOM 3739 O O . LEU B 1 95 ? 9.938 6.547 -2.369 1 98.19 95 LEU B O 1
ATOM 3743 N N . THR B 1 96 ? 8.367 5.043 -2.93 1 98.81 96 THR B N 1
ATOM 3744 C CA . THR B 1 96 ? 7.273 5.816 -2.354 1 98.81 96 THR B CA 1
ATOM 3745 C C . THR B 1 96 ? 6.555 5.012 -1.274 1 98.81 96 THR B C 1
ATOM 3747 O O . THR B 1 96 ? 6.164 3.863 -1.502 1 98.81 96 THR B O 1
ATOM 3750 N N . GLN B 1 97 ? 6.406 5.613 -0.152 1 98.75 97 GLN B N 1
ATOM 3751 C CA . GLN B 1 97 ? 5.652 5.039 0.958 1 98.75 97 GLN B CA 1
ATOM 3752 C C . GLN B 1 97 ? 4.535 5.977 1.409 1 98.75 97 GLN B C 1
ATOM 3754 O O . GLN B 1 97 ? 4.691 7.199 1.373 1 98.75 97 GLN B O 1
ATOM 3759 N N . SER B 1 98 ? 3.434 5.406 1.798 1 98.81 98 SER B N 1
ATOM 3760 C CA . SER B 1 98 ? 2.273 6.168 2.254 1 98.81 98 SER B CA 1
ATOM 3761 C C . SER B 1 98 ? 1.712 5.594 3.551 1 98.81 98 SER B C 1
ATOM 3763 O O . SER B 1 98 ? 1.993 4.449 3.902 1 98.81 98 SER B O 1
ATOM 3765 N N . THR B 1 99 ? 1.064 6.484 4.273 1 98.69 99 THR B N 1
ATOM 3766 C CA . THR B 1 99 ? 0.191 5.918 5.297 1 98.69 99 THR B CA 1
ATOM 3767 C C . THR B 1 99 ? -0.911 5.074 4.656 1 98.69 99 THR B C 1
ATOM 3769 O O . THR B 1 99 ? -1.106 5.121 3.441 1 98.69 99 THR B O 1
ATOM 3772 N N . TYR B 1 100 ? -1.631 4.371 5.469 1 98.19 100 TYR B N 1
ATOM 3773 C CA . TYR B 1 100 ? -2.604 3.391 4.996 1 98.19 100 TYR B CA 1
ATOM 3774 C C . TYR B 1 100 ? -3.914 4.066 4.609 1 98.19 100 TYR B C 1
ATOM 3776 O O . TYR B 1 100 ? -4.832 3.416 4.105 1 98.19 100 TYR B O 1
ATOM 3784 N N . ALA B 1 101 ? -4.062 5.379 4.797 1 98.25 101 ALA B N 1
ATOM 3785 C CA . ALA B 1 101 ? -5.293 6.094 4.477 1 98.25 101 ALA B CA 1
ATOM 3786 C C . ALA B 1 101 ? -5.473 6.23 2.967 1 98.25 101 ALA B C 1
ATOM 3788 O O . ALA B 1 101 ? -4.527 6.582 2.254 1 98.25 101 ALA B O 1
ATOM 3789 N N . ASP B 1 102 ? -6.688 6.078 2.48 1 98.25 102 ASP B N 1
ATOM 3790 C CA . ASP B 1 102 ? -6.988 6.148 1.055 1 98.25 102 ASP B CA 1
ATOM 3791 C C . ASP B 1 102 ? -6.531 7.48 0.461 1 98.25 102 ASP B C 1
ATOM 3793 O O . ASP B 1 102 ? -5.891 7.508 -0.591 1 98.25 102 ASP B O 1
ATOM 3797 N N . ARG B 1 103 ? -6.871 8.508 1.165 1 98.56 103 ARG B N 1
ATOM 3798 C CA . ARG B 1 103 ? -6.582 9.836 0.631 1 98.56 103 ARG B CA 1
ATOM 3799 C C . ARG B 1 103 ? -5.078 10.055 0.5 1 98.56 103 ARG B C 1
ATOM 3801 O O . ARG B 1 103 ? -4.625 10.766 -0.397 1 98.56 103 ARG B O 1
ATOM 3808 N N . CYS B 1 104 ? -4.289 9.461 1.365 1 98.88 104 CYS B N 1
ATOM 3809 C CA . CYS B 1 104 ? -2.838 9.586 1.274 1 98.88 104 CYS B CA 1
ATOM 3810 C C . CYS B 1 104 ? -2.287 8.75 0.128 1 98.88 104 CYS B C 1
ATOM 3812 O O . CYS B 1 104 ? -1.447 9.219 -0.643 1 98.88 104 CYS B O 1
ATOM 3814 N N . ILE B 1 105 ? -2.744 7.508 -0 1 98.94 105 ILE B N 1
ATOM 3815 C CA . ILE B 1 105 ? -2.318 6.645 -1.095 1 98.94 105 ILE B CA 1
ATOM 3816 C C . ILE B 1 105 ? -2.682 7.285 -2.432 1 98.94 105 ILE B C 1
ATOM 3818 O O . ILE B 1 105 ? -1.839 7.387 -3.328 1 98.94 105 ILE B O 1
ATOM 3822 N N . MET B 1 106 ? -3.861 7.766 -2.539 1 98.88 106 MET B N 1
ATOM 3823 C CA . MET B 1 106 ? -4.34 8.398 -3.768 1 98.88 106 MET B CA 1
ATOM 3824 C C . MET B 1 106 ? -3.549 9.664 -4.074 1 98.88 106 MET B C 1
ATOM 3826 O O . MET B 1 106 ? -3.238 9.938 -5.234 1 98.88 106 MET B O 1
ATOM 3830 N N . SER B 1 107 ? -3.283 10.43 -3.031 1 98.88 107 SER B N 1
ATOM 3831 C CA . SER B 1 107 ? -2.475 11.633 -3.219 1 98.88 107 SER B CA 1
ATOM 3832 C C . SER B 1 107 ? -1.103 11.289 -3.791 1 98.88 107 SER B C 1
ATOM 3834 O O . SER B 1 107 ? -0.619 11.969 -4.699 1 98.88 107 SER B O 1
ATOM 3836 N N . ALA B 1 108 ? -0.508 10.258 -3.246 1 98.94 108 ALA B N 1
ATOM 3837 C CA . ALA B 1 108 ? 0.78 9.812 -3.771 1 98.94 108 ALA B CA 1
ATOM 3838 C C . ALA B 1 108 ? 0.65 9.352 -5.223 1 98.94 108 ALA B C 1
ATOM 3840 O O . ALA B 1 108 ? 1.49 9.688 -6.062 1 98.94 108 ALA B O 1
ATOM 3841 N N . GLN B 1 109 ? -0.362 8.586 -5.492 1 98.94 109 GLN B N 1
ATOM 3842 C CA . GLN B 1 109 ? -0.575 8.07 -6.844 1 98.94 109 GLN B CA 1
ATOM 3843 C C . GLN B 1 109 ? -0.709 9.219 -7.848 1 98.94 109 GLN B C 1
ATOM 3845 O O . GLN B 1 109 ? -0.123 9.172 -8.93 1 98.94 109 GLN B O 1
ATOM 3850 N N . VAL B 1 110 ? -1.426 10.227 -7.461 1 98.81 110 VAL B N 1
ATOM 3851 C CA . VAL B 1 110 ? -1.667 11.367 -8.344 1 98.81 110 VAL B CA 1
ATOM 3852 C C . VAL B 1 110 ? -0.371 12.148 -8.539 1 98.81 110 VAL B C 1
ATOM 3854 O O . VAL B 1 110 ? -0.027 12.516 -9.672 1 98.81 110 VAL B O 1
ATOM 3857 N N . LEU B 1 111 ? 0.271 12.406 -7.469 1 98.75 111 LEU B N 1
ATOM 3858 C CA . LEU B 1 111 ? 1.554 13.094 -7.559 1 98.75 111 LEU B CA 1
ATOM 3859 C C . LEU B 1 111 ? 2.508 12.352 -8.484 1 98.75 111 LEU B C 1
ATOM 3861 O O . LEU B 1 111 ? 3.152 12.969 -9.344 1 98.75 111 LEU B O 1
ATOM 3865 N N . LEU B 1 112 ? 2.59 11.047 -8.375 1 98.81 112 LEU B N 1
ATOM 3866 C CA . LEU B 1 112 ? 3.502 10.219 -9.156 1 98.81 112 LEU B CA 1
ATOM 3867 C C . LEU B 1 112 ? 3.1 10.203 -10.625 1 98.81 112 LEU B C 1
ATOM 3869 O O . LEU B 1 112 ? 3.955 10.102 -11.508 1 98.81 112 LEU B O 1
ATOM 3873 N N . ALA B 1 113 ? 1.802 10.273 -10.883 1 98.38 113 ALA B N 1
ATOM 3874 C CA . ALA B 1 113 ? 1.336 10.352 -12.266 1 98.38 113 ALA B CA 1
ATOM 3875 C C . ALA B 1 113 ? 1.907 11.586 -12.969 1 98.38 113 ALA B C 1
ATOM 3877 O O . ALA B 1 113 ? 2.211 11.539 -14.164 1 98.38 113 ALA B O 1
ATOM 3878 N N . ALA B 1 114 ? 2.016 12.625 -12.234 1 98 114 ALA B N 1
ATOM 3879 C CA . ALA B 1 114 ? 2.57 13.859 -12.789 1 98 114 ALA B CA 1
ATOM 3880 C C . ALA B 1 114 ? 4.094 13.812 -12.82 1 98 114 ALA B C 1
ATOM 3882 O O . ALA B 1 114 ? 4.723 14.367 -13.727 1 98 114 ALA B O 1
ATOM 3883 N N . LEU B 1 115 ? 4.664 13.164 -11.867 1 98.12 115 LEU B N 1
ATOM 3884 C CA . LEU B 1 115 ? 6.113 13.094 -11.734 1 98.12 115 LEU B CA 1
ATOM 3885 C C . LEU B 1 115 ? 6.719 12.203 -12.82 1 98.12 115 LEU B C 1
ATOM 3887 O O . LEU B 1 115 ? 7.828 12.453 -13.289 1 98.12 115 LEU B O 1
ATOM 3891 N N . TYR B 1 116 ? 5.98 11.109 -13.156 1 97.5 116 TYR B N 1
ATOM 3892 C CA . TYR B 1 116 ? 6.5 10.117 -14.102 1 97.5 116 TYR B CA 1
ATOM 3893 C C . TYR B 1 116 ? 5.543 9.93 -15.273 1 97.5 116 TYR B C 1
ATOM 3895 O O . TYR B 1 116 ? 5.066 8.82 -15.516 1 97.5 116 TYR B O 1
ATOM 3903 N N . PRO B 1 117 ? 5.309 10.961 -16.062 1 94.81 117 PRO B N 1
ATOM 3904 C CA . PRO B 1 117 ? 4.543 10.719 -17.281 1 94.81 117 PRO B CA 1
ATOM 3905 C C . PRO B 1 117 ? 5.242 9.742 -18.234 1 94.81 117 PRO B C 1
ATOM 3907 O O . PRO B 1 117 ? 6.469 9.781 -18.375 1 94.81 117 PRO B O 1
ATOM 3910 N N . PRO B 1 118 ? 4.441 8.852 -18.828 1 95.62 118 PRO B N 1
ATOM 3911 C CA . PRO B 1 118 ? 5.086 7.867 -19.688 1 95.62 118 PRO B CA 1
ATOM 3912 C C . PRO B 1 118 ? 5.633 8.484 -20.984 1 95.62 118 PRO B C 1
ATOM 3914 O O . PRO B 1 118 ? 5.016 9.391 -21.547 1 95.62 118 PRO B O 1
ATOM 3917 N N . ASN B 1 119 ? 6.816 8.039 -21.359 1 93.19 119 ASN B N 1
ATOM 3918 C CA . ASN B 1 119 ? 7.293 8.344 -22.703 1 93.19 119 ASN B CA 1
ATOM 3919 C C . ASN B 1 119 ? 6.672 7.418 -23.75 1 93.19 119 ASN B C 1
ATOM 3921 O O . ASN B 1 119 ? 5.859 6.555 -23.406 1 93.19 119 ASN B O 1
ATOM 3925 N N . SER B 1 120 ? 7.062 7.582 -24.953 1 92.62 120 SER B N 1
ATOM 3926 C CA . SER B 1 120 ? 6.445 6.844 -26.047 1 92.62 120 SER B CA 1
ATOM 3927 C C . SER B 1 120 ? 6.652 5.34 -25.891 1 92.62 120 SER B C 1
ATOM 3929 O O . SER B 1 120 ? 5.766 4.547 -26.203 1 92.62 120 SER B O 1
ATOM 3931 N N . GLU B 1 121 ? 7.746 4.945 -25.312 1 91.5 121 GLU B N 1
ATOM 3932 C CA . GLU B 1 121 ? 8.062 3.529 -25.156 1 91.5 121 GLU B CA 1
ATOM 3933 C C . GLU B 1 121 ? 7.32 2.932 -23.969 1 91.5 121 GLU B C 1
ATOM 3935 O O . GLU B 1 121 ? 7.113 1.718 -23.906 1 91.5 121 GLU B O 1
ATOM 3940 N N . GLU B 1 122 ? 6.867 3.762 -23.078 1 94.06 122 GLU B N 1
ATOM 3941 C CA . GLU B 1 122 ? 6.262 3.301 -21.828 1 94.06 122 GLU B CA 1
ATOM 3942 C C . GLU B 1 122 ? 4.742 3.23 -21.953 1 94.06 122 GLU B C 1
ATOM 3944 O O . GLU B 1 122 ? 4.074 2.615 -21.125 1 94.06 122 GLU B O 1
ATOM 3949 N N . ILE B 1 123 ? 4.242 3.885 -22.984 1 96.25 123 ILE B N 1
ATOM 3950 C CA . ILE B 1 123 ? 2.801 3.834 -23.203 1 96.25 123 ILE B CA 1
ATOM 3951 C C . ILE B 1 123 ? 2.381 2.408 -23.547 1 96.25 123 ILE B C 1
ATOM 3953 O O . ILE B 1 123 ? 2.863 1.834 -24.531 1 96.25 123 ILE B O 1
ATOM 3957 N N . PHE B 1 124 ? 1.493 1.773 -22.781 1 96.12 124 PHE B N 1
ATOM 3958 C CA . PHE B 1 124 ? 1.143 0.375 -23 1 96.12 124 PHE B CA 1
ATOM 3959 C C . PHE B 1 124 ? -0.297 0.247 -23.484 1 96.12 124 PHE B C 1
ATOM 3961 O O . PHE B 1 124 ? -0.701 -0.809 -23.969 1 96.12 124 PHE B O 1
ATOM 3968 N N . VAL B 1 125 ? -1.072 1.226 -23.281 1 95.81 125 VAL B N 1
ATOM 3969 C CA . VAL B 1 125 ? -2.404 1.374 -23.859 1 95.81 125 VAL B CA 1
ATOM 3970 C C . VAL B 1 125 ? -2.5 2.699 -24.609 1 95.81 125 VAL B C 1
ATOM 3972 O O . VAL B 1 125 ? -2.264 3.766 -24.031 1 95.81 125 VAL B O 1
ATOM 3975 N N . PRO B 1 126 ? -2.857 2.627 -25.891 1 93.62 126 PRO B N 1
ATOM 3976 C CA . PRO B 1 126 ? -2.932 3.879 -26.656 1 93.62 126 PRO B CA 1
ATOM 3977 C C . PRO B 1 126 ? -3.844 4.914 -26 1 93.62 126 PRO B C 1
ATOM 3979 O O . PRO B 1 126 ? -4.969 4.594 -25.609 1 93.62 126 PRO B O 1
ATOM 3982 N N . GLY B 1 127 ? -3.305 6.109 -25.844 1 91.56 127 GLY B N 1
ATOM 3983 C CA . GLY B 1 127 ? -4.098 7.211 -25.328 1 91.56 127 GLY B CA 1
ATOM 3984 C C . GLY B 1 127 ? -4.031 7.34 -23.812 1 91.56 127 GLY B C 1
ATOM 3985 O O . GLY B 1 127 ? -4.406 8.367 -23.25 1 91.56 127 GLY B O 1
ATOM 3986 N N . LEU B 1 128 ? -3.537 6.348 -23.156 1 96.19 128 LEU B N 1
ATOM 3987 C CA . LEU B 1 128 ? -3.422 6.41 -21.703 1 96.19 128 LEU B CA 1
ATOM 3988 C C . LEU B 1 128 ? -2.074 6.988 -21.281 1 96.19 128 LEU B C 1
ATOM 3990 O O . LEU B 1 128 ? -1.068 6.273 -21.266 1 96.19 128 LEU B O 1
ATOM 3994 N N . MET B 1 129 ? -2.086 8.242 -20.922 1 95.75 129 MET B N 1
ATOM 3995 C CA . MET B 1 129 ? -0.861 8.938 -20.531 1 95.75 129 MET B CA 1
ATOM 3996 C C . MET B 1 129 ? -0.581 8.758 -19.047 1 95.75 129 MET B C 1
ATOM 3998 O O . MET B 1 129 ? -0.406 9.742 -18.312 1 95.75 129 MET B O 1
ATOM 4002 N N . TRP B 1 130 ? -0.523 7.547 -18.641 1 97.75 130 TRP B N 1
ATOM 4003 C CA . TRP B 1 130 ? -0.287 7.164 -17.25 1 97.75 130 TRP B CA 1
ATOM 4004 C C . TRP B 1 130 ? 0.517 5.871 -17.172 1 97.75 130 TRP B C 1
ATOM 4006 O O . TRP B 1 130 ? 0.334 4.969 -18 1 97.75 130 TRP B O 1
ATOM 4016 N N . HIS B 1 131 ? 1.425 5.789 -16.25 1 97.31 131 HIS B N 1
ATOM 4017 C CA . HIS B 1 131 ? 2.248 4.629 -15.938 1 97.31 131 HIS B CA 1
ATOM 4018 C C . HIS B 1 131 ? 2.176 4.289 -14.445 1 97.31 131 HIS B C 1
ATOM 4020 O O . HIS B 1 131 ? 2.221 5.184 -13.602 1 97.31 131 HIS B O 1
ATOM 4026 N N . PRO B 1 132 ? 1.974 2.988 -14.141 1 98.25 132 PRO B N 1
ATOM 4027 C CA . PRO B 1 132 ? 1.881 2.641 -12.719 1 98.25 132 PRO B CA 1
ATOM 4028 C C . PRO B 1 132 ? 3.203 2.83 -11.977 1 98.25 132 PRO B C 1
ATOM 4030 O O . PRO B 1 132 ? 4.262 2.455 -12.492 1 98.25 132 PRO B O 1
ATOM 4033 N N . VAL B 1 133 ? 3.174 3.451 -10.859 1 98.5 133 VAL B N 1
ATOM 4034 C CA . VAL B 1 133 ? 4.27 3.559 -9.898 1 98.5 133 VAL B CA 1
ATOM 4035 C C . VAL B 1 133 ? 3.807 3.062 -8.531 1 98.5 133 VAL B C 1
ATOM 4037 O O . VAL B 1 133 ? 2.801 3.537 -7.996 1 98.5 133 VAL B O 1
ATOM 4040 N N . PRO B 1 134 ? 4.5 2.086 -8.008 1 98.56 134 PRO B N 1
ATOM 4041 C CA . PRO B 1 134 ? 4.004 1.48 -6.77 1 98.56 134 PRO B CA 1
ATOM 4042 C C . PRO B 1 134 ? 4.047 2.443 -5.586 1 98.56 134 PRO B C 1
ATOM 4044 O O . PRO B 1 134 ? 5.008 3.205 -5.441 1 98.56 134 PRO B O 1
ATOM 4047 N N . VAL B 1 135 ? 3.021 2.463 -4.809 1 98.88 135 VAL B N 1
ATOM 4048 C CA . VAL B 1 135 ? 2.926 3.139 -3.52 1 98.88 135 VAL B CA 1
ATOM 4049 C C . VAL B 1 135 ? 2.752 2.107 -2.406 1 98.88 135 VAL B C 1
ATOM 4051 O O . VAL B 1 135 ? 1.711 1.452 -2.318 1 98.88 135 VAL B O 1
ATOM 4054 N N . HIS B 1 136 ? 3.752 2.004 -1.551 1 98.69 136 HIS B N 1
ATOM 4055 C CA . HIS B 1 136 ? 3.719 1.024 -0.471 1 98.69 136 HIS B CA 1
ATOM 4056 C C . HIS B 1 136 ? 3.09 1.613 0.787 1 98.69 136 HIS B C 1
ATOM 4058 O O . HIS B 1 136 ? 3.275 2.795 1.084 1 98.69 136 HIS B O 1
ATOM 4064 N N . SER B 1 137 ? 2.326 0.809 1.474 1 98.38 137 SER B N 1
ATOM 4065 C CA . SER B 1 137 ? 1.755 1.266 2.736 1 98.38 137 SER B CA 1
ATOM 4066 C C . SER B 1 137 ? 1.88 0.198 3.818 1 98.38 137 SER B C 1
ATOM 4068 O O . SER B 1 137 ? 2.262 -0.939 3.535 1 98.38 137 SER B O 1
ATOM 4070 N N . THR B 1 138 ? 1.655 0.589 5.016 1 98.06 138 THR B N 1
ATOM 4071 C CA . THR B 1 138 ? 1.61 -0.281 6.184 1 98.06 138 THR B CA 1
ATOM 4072 C C . THR B 1 138 ? 0.318 -0.068 6.969 1 98.06 138 THR B C 1
ATOM 4074 O O . THR B 1 138 ? -0.058 1.069 7.258 1 98.06 138 THR B O 1
ATOM 4077 N N . PRO B 1 139 ? -0.348 -1.205 7.285 1 97.88 139 PRO B N 1
ATOM 4078 C CA . PRO B 1 139 ? -1.557 -1.032 8.094 1 97.88 139 PRO B CA 1
ATOM 4079 C C . PRO B 1 139 ? -1.317 -0.173 9.336 1 97.88 139 PRO B C 1
ATOM 4081 O O . PRO B 1 139 ? -0.275 -0.294 9.984 1 97.88 139 PRO B O 1
ATOM 4084 N N . ARG B 1 140 ? -2.316 0.622 9.609 1 97.12 140 ARG B N 1
ATOM 4085 C CA . ARG B 1 140 ? -2.199 1.669 10.617 1 97.12 140 ARG B CA 1
ATOM 4086 C C . ARG B 1 140 ? -1.745 1.093 11.961 1 97.12 140 ARG B C 1
ATOM 4088 O O . ARG B 1 140 ? -0.84 1.632 12.594 1 97.12 140 ARG B O 1
ATOM 4095 N N . HIS B 1 141 ? -2.273 -0.03 12.398 1 96.62 141 HIS B N 1
ATOM 4096 C CA . HIS B 1 141 ? -2.006 -0.596 13.719 1 96.62 141 HIS B CA 1
ATOM 4097 C C . HIS B 1 141 ? -0.635 -1.261 13.766 1 96.62 141 HIS B C 1
ATOM 4099 O O . HIS B 1 141 ? -0.164 -1.647 14.836 1 96.62 141 HIS B O 1
ATOM 4105 N N . LEU B 1 142 ? -0.002 -1.363 12.609 1 96.94 142 LEU B N 1
ATOM 4106 C CA . LEU B 1 142 ? 1.323 -1.968 12.523 1 96.94 142 LEU B CA 1
ATOM 4107 C C . LEU B 1 142 ? 2.385 -0.913 12.227 1 96.94 142 LEU B C 1
ATOM 4109 O O . LEU B 1 142 ? 3.58 -1.211 12.234 1 96.94 142 LEU B O 1
ATOM 4113 N N . ASP B 1 143 ? 2.018 0.262 11.969 1 97.88 143 ASP B N 1
ATOM 4114 C CA . ASP B 1 143 ? 2.922 1.3 11.484 1 97.88 143 ASP B CA 1
ATOM 4115 C C . ASP B 1 143 ? 3.668 1.959 12.648 1 97.88 143 ASP B C 1
ATOM 4117 O O . ASP B 1 143 ? 3.064 2.656 13.461 1 97.88 143 ASP B O 1
ATOM 4121 N N . LYS B 1 144 ? 4.977 1.87 12.672 1 97.75 144 LYS B N 1
ATOM 4122 C CA . LYS B 1 144 ? 5.84 2.469 13.68 1 97.75 144 LYS B CA 1
ATOM 4123 C C . LYS B 1 144 ? 6.629 3.641 13.109 1 97.75 144 LYS B C 1
ATOM 4125 O O . LYS B 1 144 ? 7.484 4.211 13.789 1 97.75 144 LYS B O 1
ATOM 4130 N N . THR B 1 145 ? 6.355 3.959 11.859 1 98.19 145 THR B N 1
ATOM 4131 C CA . THR B 1 145 ? 7.285 4.859 11.188 1 98.19 145 THR B CA 1
ATOM 4132 C C . THR B 1 145 ? 6.582 6.148 10.766 1 98.19 145 THR B C 1
ATOM 4134 O O . THR B 1 145 ? 6.961 7.238 11.195 1 98.19 145 THR B O 1
ATOM 4137 N N . ILE B 1 146 ? 5.496 6.031 10 1 98.38 146 ILE B N 1
ATOM 4138 C CA . ILE B 1 146 ? 4.922 7.242 9.422 1 98.38 146 ILE B CA 1
ATOM 4139 C C . ILE B 1 146 ? 3.822 7.777 10.344 1 98.38 146 ILE B C 1
ATOM 4141 O O . ILE B 1 146 ? 3.934 8.883 10.875 1 98.38 146 ILE B O 1
ATOM 4145 N N . VAL B 1 147 ? 2.814 6.91 10.656 1 97.31 147 VAL B N 1
ATOM 4146 C CA . VAL B 1 147 ? 1.714 7.391 11.484 1 97.31 147 VAL B CA 1
ATOM 4147 C C . VAL B 1 147 ? 1.98 7.039 12.945 1 97.31 147 VAL B C 1
ATOM 4149 O O . VAL B 1 147 ? 1.404 7.648 13.852 1 97.31 147 VAL B O 1
ATOM 4152 N N . VAL B 1 148 ? 2.799 6.016 13.219 1 96.94 148 VAL B N 1
ATOM 4153 C CA . VAL B 1 148 ? 3.197 5.555 14.539 1 96.94 148 VAL B CA 1
ATOM 4154 C C . VAL B 1 148 ? 1.957 5.258 15.383 1 96.94 148 VAL B C 1
ATOM 4156 O O . VAL B 1 148 ? 1.802 5.793 16.484 1 96.94 148 VAL B O 1
ATOM 4159 N N . LYS B 1 149 ? 1.163 4.34 14.891 1 96.75 149 LYS B N 1
ATOM 4160 C CA . LYS B 1 149 ? -0.05 3.955 15.602 1 96.75 149 LYS B CA 1
ATOM 4161 C C . LYS B 1 149 ? 0.053 2.523 16.125 1 96.75 149 LYS B C 1
ATOM 4163 O O . LYS B 1 149 ? -0.916 1.982 16.656 1 96.75 149 LYS B O 1
ATOM 4168 N N . ALA B 1 150 ? 1.205 1.896 15.898 1 96.56 150 ALA B N 1
ATOM 4169 C CA . ALA B 1 150 ? 1.467 0.675 16.656 1 96.56 150 ALA B CA 1
ATOM 4170 C C . ALA B 1 150 ? 1.366 0.929 18.156 1 96.56 150 ALA B C 1
ATOM 4172 O O . ALA B 1 150 ? 1.744 2 18.641 1 96.56 150 ALA B O 1
ATOM 4173 N N . PRO B 1 151 ? 0.902 -0.036 18.906 1 95.75 151 PRO B N 1
ATOM 4174 C CA . PRO B 1 151 ? 0.722 0.181 20.344 1 95.75 151 PRO B CA 1
ATOM 4175 C C . PRO B 1 151 ? 2.023 0.55 21.047 1 95.75 151 PRO B C 1
ATOM 4177 O O . PRO B 1 151 ? 3.049 -0.102 20.844 1 95.75 151 PRO B O 1
ATOM 4180 N N . CYS B 1 152 ? 1.914 1.615 21.844 1 97.81 152 CYS B N 1
ATOM 4181 C CA . CYS B 1 152 ? 3.033 2.092 22.656 1 97.81 152 CYS B CA 1
ATOM 4182 C C . CYS B 1 152 ? 2.541 2.717 23.953 1 97.81 152 CYS B C 1
ATOM 4184 O O . CYS B 1 152 ? 2.203 3.902 24 1 97.81 152 CYS B O 1
ATOM 4186 N N . PRO B 1 153 ? 2.562 1.915 25.016 1 96.81 153 PRO B N 1
ATOM 4187 C CA . PRO B 1 153 ? 2.053 2.396 26.297 1 96.81 153 PRO B CA 1
ATOM 4188 C C . PRO B 1 153 ? 2.762 3.662 26.766 1 96.81 153 PRO B C 1
ATOM 4190 O O . PRO B 1 153 ? 2.127 4.547 27.359 1 96.81 153 PRO B O 1
ATOM 4193 N N . ARG B 1 154 ? 3.994 3.758 26.562 1 97.06 154 ARG B N 1
ATOM 4194 C CA . ARG B 1 154 ? 4.75 4.918 27.016 1 97.06 154 ARG B CA 1
ATOM 4195 C C . ARG B 1 154 ? 4.281 6.188 26.312 1 97.06 154 ARG B C 1
ATOM 4197 O O . ARG B 1 154 ? 4.199 7.254 26.922 1 97.06 154 ARG B O 1
ATOM 4204 N N . LEU B 1 155 ? 3.977 6.082 25.047 1 97.56 155 LEU B N 1
ATOM 4205 C CA . LEU B 1 155 ? 3.453 7.227 24.312 1 97.56 155 LEU B CA 1
ATOM 4206 C C . LEU B 1 155 ? 2.064 7.605 24.812 1 97.56 155 LEU B C 1
ATOM 4208 O O . LEU B 1 155 ? 1.72 8.789 24.875 1 97.56 155 LEU B O 1
ATOM 4212 N N . GLU B 1 156 ? 1.309 6.609 25.125 1 96.56 156 GLU B N 1
ATOM 4213 C CA . GLU B 1 156 ? -0.031 6.879 25.641 1 96.56 156 GLU B CA 1
ATOM 4214 C C . GLU B 1 156 ? 0.026 7.656 26.953 1 96.56 156 GLU B C 1
ATOM 4216 O O . GLU B 1 156 ? -0.721 8.617 27.141 1 96.56 156 GLU B O 1
ATOM 4221 N N . GLU B 1 157 ? 0.916 7.227 27.781 1 96.94 157 GLU B N 1
ATOM 4222 C CA . GLU B 1 157 ? 1.083 7.914 29.062 1 96.94 157 GLU B CA 1
ATOM 4223 C C . GLU B 1 157 ? 1.609 9.328 28.859 1 96.94 157 GLU B C 1
ATOM 4225 O O . GLU B 1 157 ? 1.136 10.273 29.5 1 96.94 157 GLU B O 1
ATOM 4230 N N . ALA B 1 158 ? 2.574 9.453 28.016 1 97.62 158 ALA B N 1
ATOM 4231 C CA . ALA B 1 158 ? 3.15 10.766 27.75 1 97.62 158 ALA B CA 1
ATOM 4232 C C . ALA B 1 158 ? 2.102 11.711 27.172 1 97.62 158 ALA B C 1
ATOM 4234 O O . ALA B 1 158 ? 2.127 12.914 27.453 1 97.62 158 ALA B O 1
ATOM 4235 N N . LEU B 1 159 ? 1.232 11.195 26.391 1 97.44 159 LEU B N 1
ATOM 4236 C CA . LEU B 1 159 ? 0.194 12.023 25.781 1 97.44 159 LEU B CA 1
ATOM 4237 C C . LEU B 1 159 ? -0.794 12.5 26.844 1 97.44 15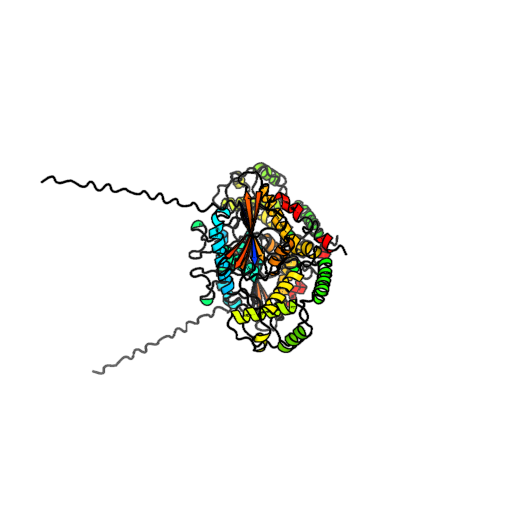9 LEU B C 1
ATOM 4239 O O . LEU B 1 159 ? -1.231 13.656 26.812 1 97.44 159 LEU B O 1
ATOM 4243 N N . LYS B 1 160 ? -1.124 11.617 27.734 1 96.94 160 LYS B N 1
ATOM 4244 C CA . LYS B 1 160 ? -1.991 12.016 28.844 1 96.94 160 LYS B CA 1
ATOM 4245 C C . LYS B 1 160 ? -1.379 13.164 29.625 1 96.94 160 LYS B C 1
ATOM 4247 O O . LYS B 1 160 ? -2.07 14.125 29.969 1 96.94 160 LYS B O 1
ATOM 4252 N N . GLU B 1 161 ? -0.173 13.008 29.875 1 97.25 161 GLU B N 1
ATOM 4253 C CA . GLU B 1 161 ? 0.543 14.055 30.594 1 97.25 161 GLU B CA 1
ATOM 4254 C C . GLU B 1 161 ? 0.57 15.359 29.797 1 97.25 161 GLU B C 1
ATOM 4256 O O . GLU B 1 161 ? 0.431 16.438 30.359 1 97.25 161 GLU B O 1
ATOM 4261 N N . ALA B 1 162 ? 0.75 15.242 28.562 1 97.38 162 ALA B N 1
ATOM 4262 C CA . ALA B 1 162 ? 0.788 16.422 27.688 1 97.38 162 ALA B CA 1
ATOM 4263 C C . ALA B 1 162 ? -0.54 17.172 27.719 1 97.38 162 ALA B C 1
ATOM 4265 O O . ALA B 1 162 ? -0.562 18.406 27.766 1 97.38 162 ALA B O 1
ATOM 4266 N N . TYR B 1 163 ? -1.575 16.453 27.719 1 96.69 163 TYR B N 1
ATOM 4267 C CA . TYR B 1 163 ? -2.889 17.078 27.797 1 96.69 163 TYR B CA 1
ATOM 4268 C C . TYR B 1 163 ? -3.082 17.766 29.141 1 96.69 163 TYR B C 1
ATOM 4270 O O . TYR B 1 163 ? -3.633 18.875 29.203 1 96.69 163 TYR B O 1
ATOM 4278 N N . ALA B 1 164 ? -2.658 17.078 30.172 1 96.06 164 ALA B N 1
ATOM 4279 C CA . ALA B 1 164 ? -2.752 17.672 31.5 1 96.06 164 ALA B CA 1
ATOM 4280 C C . ALA B 1 164 ? -1.965 18.969 31.578 1 96.06 164 ALA B C 1
ATOM 4282 O O . ALA B 1 164 ? -2.451 19.969 32.125 1 96.06 164 ALA B O 1
ATOM 4283 N N . ASN B 1 165 ? -0.805 18.953 31.031 1 96.12 165 ASN B N 1
ATOM 4284 C CA . ASN B 1 165 ? 0.031 20.156 31.016 1 96.12 165 ASN B CA 1
ATOM 4285 C C . ASN B 1 165 ? -0.582 21.25 30.172 1 96.12 165 ASN B C 1
ATOM 4287 O O . ASN B 1 165 ? -0.531 22.438 30.531 1 96.12 165 ASN B O 1
ATOM 4291 N N . GLU B 1 166 ? -1.107 20.844 29.031 1 93.88 166 GLU B N 1
ATOM 4292 C CA . GLU B 1 166 ? -1.741 21.797 28.141 1 93.88 166 GLU B CA 1
ATOM 4293 C C . GLU B 1 166 ? -2.918 22.5 28.812 1 93.88 166 GLU B C 1
ATOM 4295 O O . GLU B 1 166 ? -3.125 23.703 28.609 1 93.88 166 GLU B O 1
ATOM 4300 N N . SER B 1 167 ? -3.641 21.828 29.578 1 92.19 167 SER B N 1
ATOM 4301 C CA . SER B 1 167 ? -4.828 22.359 30.219 1 92.19 167 SER B CA 1
ATOM 4302 C C . SER B 1 167 ? -4.453 23.406 31.281 1 92.19 167 SER B C 1
ATOM 4304 O O . SER B 1 167 ? -5.285 24.234 31.672 1 92.19 167 SER B O 1
ATOM 4306 N N . LYS B 1 168 ? -3.24 23.375 31.719 1 93.31 168 LYS B N 1
ATOM 4307 C CA . LYS B 1 168 ? -2.787 24.266 32.781 1 93.31 168 LYS B CA 1
ATOM 4308 C C . LYS B 1 168 ? -2.129 25.516 32.188 1 93.31 168 LYS B C 1
ATOM 4310 O O . LYS B 1 168 ? -1.833 26.469 32.906 1 93.31 168 LYS B O 1
ATOM 4315 N N . ARG B 1 169 ? -1.966 25.5 30.922 1 92 169 ARG B N 1
ATOM 4316 C CA . ARG B 1 169 ? -1.333 26.641 30.281 1 92 169 ARG B CA 1
ATOM 4317 C C . ARG B 1 169 ? -2.244 27.875 30.328 1 92 169 ARG B C 1
ATOM 4319 O O . ARG B 1 169 ? -3.459 27.75 30.156 1 92 169 ARG B O 1
ATOM 4326 N N . PRO B 1 170 ? -1.664 29.031 30.453 1 90.31 170 PRO B N 1
ATOM 4327 C CA . PRO B 1 170 ? -2.471 30.25 30.516 1 90.31 170 PRO B CA 1
ATOM 4328 C C . PRO B 1 170 ? -3.229 30.516 29.219 1 90.31 170 PRO B C 1
ATOM 4330 O O . PRO B 1 170 ? -4.324 31.094 29.234 1 90.31 170 PRO B O 1
ATOM 4333 N N . GLU B 1 171 ? -2.658 30.125 28.109 1 89.31 171 GLU B N 1
ATOM 4334 C CA . GLU B 1 171 ? -3.246 30.406 26.797 1 89.31 171 GLU B CA 1
ATOM 4335 C C . GLU B 1 171 ? -4.285 29.344 26.422 1 89.31 171 GLU B C 1
ATOM 4337 O O . GLU B 1 171 ? -4.902 29.422 25.359 1 89.31 171 GLU B O 1
ATOM 4342 N N . SER B 1 172 ? -4.438 28.391 27.359 1 92.25 172 SER B N 1
ATOM 4343 C CA . SER B 1 172 ? -5.434 27.359 27.094 1 92.25 172 SER B CA 1
ATOM 4344 C C . SER B 1 172 ? -6.84 27.953 27.047 1 92.25 172 SER B C 1
ATOM 4346 O O . SER B 1 172 ? -7.16 28.859 27.812 1 92.25 172 SER B O 1
ATOM 4348 N N . PRO B 1 173 ? -7.668 27.391 26.156 1 95 173 PRO B N 1
ATOM 4349 C CA . PRO B 1 173 ? -9.055 27.875 26.141 1 95 173 PRO B CA 1
ATOM 4350 C C . PRO B 1 173 ? -9.75 27.734 27.484 1 95 173 PRO B C 1
ATOM 4352 O O . PRO B 1 173 ? -9.523 26.75 28.203 1 95 173 PRO B O 1
ATOM 4355 N N . SER B 1 174 ? -10.617 28.719 27.781 1 94.38 174 SER B N 1
ATOM 4356 C CA . SER B 1 174 ? -11.336 28.703 29.047 1 94.38 174 SER B CA 1
ATOM 4357 C C . SER B 1 174 ? -12.414 27.625 29.062 1 94.38 174 SER B C 1
ATOM 4359 O O . SER B 1 174 ? -12.828 27.141 28.016 1 94.38 174 SER B O 1
ATOM 4361 N N . ALA B 1 175 ? -12.82 27.297 30.266 1 95.31 175 ALA B N 1
ATOM 4362 C CA . ALA B 1 175 ? -13.945 26.375 30.422 1 95.31 175 ALA B CA 1
ATOM 4363 C C . ALA B 1 175 ? -15.18 26.906 29.703 1 95.31 175 ALA B C 1
ATOM 4365 O O . ALA B 1 175 ? -15.945 26.125 29.125 1 95.31 175 ALA B O 1
ATOM 4366 N N . GLU B 1 176 ? -15.352 28.156 29.734 1 97 176 GLU B N 1
ATOM 4367 C CA . GLU B 1 176 ? -16.484 28.781 29.062 1 97 176 GLU B CA 1
ATOM 4368 C C . GLU B 1 176 ? -16.391 28.609 27.547 1 97 176 GLU B C 1
ATOM 4370 O O . GLU B 1 176 ? -17.406 28.375 26.875 1 97 176 GLU B O 1
ATOM 4375 N N . TYR B 1 177 ? -15.203 28.75 27 1 97.75 177 TYR B N 1
ATOM 4376 C CA . TYR B 1 177 ? -14.977 28.562 25.578 1 97.75 177 TYR B CA 1
ATOM 4377 C C . TYR B 1 177 ? -15.391 27.156 25.141 1 97.75 177 TYR B C 1
ATOM 4379 O O . TYR B 1 177 ? -16.141 27 24.172 1 97.75 177 TYR B O 1
ATOM 4387 N N . PHE B 1 178 ? -15 26.141 25.891 1 98.12 178 PHE B N 1
ATOM 4388 C CA . PHE B 1 178 ? -15.336 24.75 25.594 1 98.12 178 PHE B CA 1
ATOM 4389 C C . PHE B 1 178 ? -16.828 24.516 25.75 1 98.12 178 PHE B C 1
ATOM 4391 O O . PHE B 1 178 ? -17.453 23.859 24.906 1 98.12 178 PHE B O 1
ATOM 4398 N N . GLN B 1 179 ? -17.391 25.047 26.781 1 98.25 179 GLN B N 1
ATOM 4399 C CA . GLN B 1 179 ? -18.812 24.875 27.062 1 98.25 179 GLN B CA 1
ATOM 4400 C C . GLN B 1 179 ? -19.672 25.484 25.953 1 98.25 179 GLN B C 1
ATOM 4402 O O . GLN B 1 179 ? -20.656 24.891 25.516 1 98.25 179 GLN B O 1
ATOM 4407 N N . GLU B 1 180 ? -19.328 26.656 25.547 1 98.25 180 GLU B N 1
ATOM 4408 C CA . GLU B 1 180 ? -20.078 27.328 24.484 1 98.25 180 GLU B CA 1
ATOM 4409 C C . GLU B 1 180 ? -20.016 26.531 23.172 1 98.25 180 GLU B C 1
ATOM 4411 O O . GLU B 1 180 ? -21.031 26.312 22.516 1 98.25 180 GLU B O 1
ATOM 4416 N N . LEU B 1 181 ? -18.797 26.109 22.797 1 98.69 181 LEU B N 1
ATOM 4417 C CA . LEU B 1 181 ? -18.656 25.297 21.578 1 98.69 181 LEU B CA 1
ATOM 4418 C C . LEU B 1 181 ? -19.469 24.016 21.703 1 98.69 181 LEU B C 1
ATOM 4420 O O . LEU B 1 181 ? -20.078 23.578 20.719 1 98.69 181 LEU B O 1
ATOM 4424 N N . SER B 1 182 ? -19.406 23.391 22.891 1 98.81 182 SER B N 1
ATOM 4425 C CA . SER B 1 182 ? -20.188 22.188 23.109 1 98.81 182 SER B CA 1
ATOM 4426 C C . SER B 1 182 ? -21.688 22.453 22.922 1 98.81 182 SER B C 1
ATOM 4428 O O . SER B 1 182 ? -22.391 21.641 22.328 1 98.81 182 SER B O 1
ATOM 4430 N N . ASN B 1 183 ? -22.141 23.562 23.438 1 98.62 183 ASN B N 1
ATOM 4431 C CA . ASN B 1 183 ? -23.547 23.922 23.328 1 98.62 183 ASN B CA 1
ATOM 4432 C C . ASN B 1 183 ? -23.953 24.156 21.875 1 98.62 183 ASN B C 1
ATOM 4434 O O . ASN B 1 183 ? -24.984 23.656 21.422 1 98.62 183 ASN B O 1
ATOM 4438 N N . TYR B 1 184 ? -23.141 24.891 21.141 1 98.62 184 TYR B N 1
ATOM 4439 C CA . TYR B 1 184 ? -23.469 25.219 19.75 1 98.62 184 TYR B CA 1
ATOM 4440 C C . TYR B 1 184 ? -23.453 23.969 18.875 1 98.62 184 TYR B C 1
ATOM 4442 O O . TYR B 1 184 ? -24.25 23.844 17.953 1 98.62 184 TYR B O 1
ATOM 4450 N N . THR B 1 185 ? -22.547 23.031 19.188 1 98.69 185 THR B N 1
ATOM 4451 C CA . THR B 1 185 ? -22.328 21.875 18.312 1 98.69 185 THR B CA 1
ATOM 4452 C C . THR B 1 185 ? -23.109 20.672 18.812 1 98.69 185 THR B C 1
ATOM 4454 O O . THR B 1 185 ? -23.297 19.703 18.078 1 98.69 185 THR B O 1
ATOM 4457 N N . ALA B 1 186 ? -23.531 20.688 20.047 1 98.69 186 ALA B N 1
ATOM 4458 C CA . ALA B 1 186 ? -24.141 19.547 20.75 1 98.69 186 ALA B CA 1
ATOM 4459 C C . ALA B 1 186 ? -23.172 18.375 20.828 1 98.69 186 ALA B C 1
ATOM 4461 O O . ALA B 1 186 ? -23.594 17.219 20.953 1 98.69 186 ALA B O 1
ATOM 4462 N N . LYS B 1 187 ? -21.953 18.625 20.594 1 98.19 187 LYS B N 1
ATOM 4463 C CA . LYS B 1 187 ? -20.859 17.688 20.781 1 98.19 187 LYS B CA 1
ATOM 4464 C C . LYS B 1 187 ? -20.031 18.047 22.016 1 98.19 187 LYS B C 1
ATOM 4466 O O . LYS B 1 187 ? -19.812 19.219 22.312 1 98.19 187 LYS B O 1
ATOM 4471 N N . ASN B 1 188 ? -19.609 17.031 22.719 1 98 188 ASN B N 1
ATOM 4472 C CA . ASN B 1 188 ? -18.734 17.297 23.859 1 98 188 ASN B CA 1
ATOM 4473 C C . ASN B 1 188 ? -17.359 17.781 23.406 1 98 188 ASN B C 1
ATOM 4475 O O . ASN B 1 188 ? -16.547 17 22.906 1 98 188 ASN B O 1
ATOM 4479 N N . ILE B 1 189 ? -17.125 19.047 23.5 1 98.25 189 ILE B N 1
ATOM 4480 C CA . ILE B 1 189 ? -15.836 19.672 23.219 1 98.25 189 ILE B CA 1
ATOM 4481 C C . ILE B 1 189 ? -15.117 19.969 24.531 1 98.25 189 ILE B C 1
ATOM 4483 O O . ILE B 1 189 ? -15.531 20.859 25.297 1 98.25 189 ILE B O 1
ATOM 4487 N N . SER B 1 190 ? -13.977 19.219 24.781 1 96.56 190 SER B N 1
ATOM 4488 C CA . SER B 1 190 ? -13.359 19.375 26.094 1 96.56 190 SER B CA 1
ATOM 4489 C C . SER B 1 190 ? -11.844 19.453 25.984 1 96.56 190 SER B C 1
ATOM 4491 O O . SER B 1 190 ? -11.156 19.766 26.969 1 96.56 190 SER B O 1
ATOM 4493 N N . THR B 1 191 ? -11.25 19.203 24.844 1 96.81 191 THR B N 1
ATOM 4494 C CA . THR B 1 191 ? -9.812 19.281 24.625 1 96.81 191 THR B CA 1
ATOM 4495 C C . THR B 1 191 ? -9.5 20.141 23.406 1 96.81 191 THR B C 1
ATOM 4497 O O . THR B 1 191 ? -10.383 20.422 22.594 1 96.81 191 THR B O 1
ATOM 4500 N N . ILE B 1 192 ? -8.289 20.516 23.281 1 97.62 192 ILE B N 1
ATOM 4501 C CA . ILE B 1 192 ? -7.883 21.312 22.125 1 97.62 192 ILE B CA 1
ATOM 4502 C C . ILE B 1 192 ? -7.953 20.469 20.859 1 97.62 192 ILE B C 1
ATOM 4504 O O . ILE B 1 192 ? -8.156 20.984 19.766 1 97.62 192 ILE B O 1
ATOM 4508 N N . THR B 1 193 ? -7.84 19.172 20.969 1 98.06 193 THR B N 1
ATOM 4509 C CA . THR B 1 193 ? -7.98 18.266 19.828 1 98.06 193 THR B CA 1
ATOM 4510 C C . THR B 1 193 ? -9.414 18.281 19.297 1 98.06 193 THR B C 1
ATOM 4512 O O . THR B 1 193 ? -9.641 18.266 18.094 1 98.06 193 THR B O 1
ATOM 4515 N N . ASP B 1 194 ? -10.344 18.312 20.25 1 98.19 194 ASP B N 1
ATOM 4516 C CA . ASP B 1 194 ? -11.734 18.469 19.828 1 98.19 194 ASP B CA 1
ATOM 4517 C C . ASP B 1 194 ? -11.938 19.75 19.031 1 98.19 194 ASP B C 1
ATOM 4519 O O . ASP B 1 194 ? -12.68 19.766 18.047 1 98.19 194 ASP B O 1
ATOM 4523 N N . VAL B 1 195 ? -11.297 20.797 19.5 1 98.44 195 VAL B N 1
ATOM 4524 C CA . VAL B 1 195 ? -11.398 22.078 18.828 1 98.44 195 VAL B CA 1
ATOM 4525 C C . VAL B 1 195 ? -10.766 22 17.453 1 98.44 195 VAL B C 1
ATOM 4527 O O . VAL B 1 195 ? -11.305 22.547 16.484 1 98.44 195 VAL B O 1
ATOM 4530 N N . GLU B 1 196 ? -9.656 21.328 17.328 1 98.38 196 GLU B N 1
ATOM 4531 C CA . GLU B 1 196 ? -9.016 21.141 16.031 1 98.38 196 GLU B CA 1
ATOM 4532 C C . GLU B 1 196 ? -9.961 20.453 15.055 1 98.38 196 GLU B C 1
ATOM 4534 O O . GLU B 1 196 ? -10.078 20.875 13.898 1 98.38 196 GLU B O 1
ATOM 4539 N N . PHE B 1 197 ? -10.586 19.391 15.484 1 98.31 197 PHE B N 1
ATOM 4540 C CA . PHE B 1 197 ? -11.477 18.625 14.609 1 98.31 197 PHE B CA 1
ATOM 4541 C C . PHE B 1 197 ? -12.633 19.5 14.141 1 98.31 197 PHE B C 1
ATOM 4543 O O . PHE B 1 197 ? -13.031 19.438 12.977 1 98.31 197 PHE B O 1
ATOM 4550 N N . LEU B 1 198 ? -13.141 20.281 15.078 1 98.69 198 LEU B N 1
ATOM 4551 C CA . LEU B 1 198 ? -14.203 21.203 14.719 1 98.69 198 LEU B CA 1
ATOM 4552 C C . LEU B 1 198 ? -13.711 22.234 13.711 1 98.69 198 LEU B C 1
ATOM 4554 O O . LEU B 1 198 ? -14.383 22.516 12.711 1 98.69 198 LEU B O 1
ATOM 4558 N N . TYR B 1 199 ? -12.57 22.797 13.992 1 98.56 199 TYR B N 1
ATOM 4559 C CA . TYR B 1 199 ? -11.984 23.766 13.078 1 98.56 199 TYR B CA 1
ATOM 4560 C C . TYR B 1 199 ? -11.859 23.188 11.672 1 98.56 199 TYR B C 1
ATOM 4562 O O . TYR B 1 199 ? -12.227 23.828 10.688 1 98.56 199 TYR B O 1
ATOM 4570 N N . ASN B 1 200 ? -11.312 22.016 11.594 1 98.25 200 ASN B N 1
ATOM 4571 C CA . ASN B 1 200 ? -11.125 21.359 10.312 1 98.25 200 ASN B CA 1
ATOM 4572 C C . ASN B 1 200 ? -12.445 21.172 9.57 1 98.25 200 ASN B C 1
ATOM 4574 O O . ASN B 1 200 ? -12.523 21.422 8.359 1 98.25 200 ASN B O 1
ATOM 4578 N N . THR B 1 201 ? -13.445 20.734 10.281 1 98.56 201 THR B N 1
ATOM 4579 C CA . THR B 1 201 ? -14.766 20.547 9.68 1 98.56 201 THR B CA 1
ATOM 4580 C C . THR B 1 201 ? -15.305 21.859 9.117 1 98.56 201 THR B C 1
ATOM 4582 O O . THR B 1 201 ? -15.734 21.922 7.965 1 98.56 201 THR B O 1
ATOM 4585 N N . LEU B 1 202 ? -15.234 22.906 9.93 1 98.69 202 LEU B N 1
ATOM 4586 C CA . LEU B 1 202 ? -15.734 24.219 9.516 1 98.69 202 LEU B CA 1
ATOM 4587 C C . LEU B 1 202 ? -14.945 24.75 8.328 1 98.69 202 LEU B C 1
ATOM 4589 O O . LEU B 1 202 ? -15.523 25.281 7.379 1 98.69 202 LEU B O 1
ATOM 4593 N N . GLU B 1 203 ? -13.648 24.578 8.359 1 98.06 203 GLU B N 1
ATOM 4594 C CA . GLU B 1 203 ? -12.789 25.047 7.273 1 98.06 203 GLU B CA 1
ATOM 4595 C C . GLU B 1 203 ? -13.148 24.375 5.953 1 98.06 203 GLU B C 1
ATOM 4597 O O . GLU B 1 203 ? -13.234 25.031 4.918 1 98.06 203 GLU B O 1
ATOM 4602 N N . ILE B 1 204 ? -13.32 23.094 5.957 1 98.31 204 ILE B N 1
ATOM 4603 C CA . ILE B 1 204 ? -13.641 22.328 4.762 1 98.31 204 ILE B CA 1
ATOM 4604 C C . ILE B 1 204 ? -15.016 22.734 4.234 1 98.31 204 ILE B C 1
ATOM 4606 O O . ILE B 1 204 ? -15.195 22.922 3.029 1 98.31 204 ILE B O 1
ATOM 4610 N N . GLU B 1 205 ? -16 22.859 5.16 1 98.44 205 GLU B N 1
ATOM 4611 C CA . GLU B 1 205 ? -17.344 23.297 4.758 1 98.44 205 GLU B CA 1
ATOM 4612 C C . GLU B 1 205 ? -17.297 24.672 4.086 1 98.44 205 GLU B C 1
ATOM 4614 O O . GLU B 1 205 ? -17.859 24.859 3.014 1 98.44 205 GLU B O 1
ATOM 4619 N N . GLU B 1 206 ? -16.578 25.547 4.695 1 97.81 206 GLU B N 1
ATOM 4620 C CA . GLU B 1 206 ? -16.438 26.875 4.125 1 97.81 206 GLU B CA 1
ATOM 4621 C C . GLU B 1 206 ? -15.773 26.828 2.75 1 97.81 206 GLU B C 1
ATOM 4623 O O . GLU B 1 206 ? -16.234 27.469 1.804 1 97.81 206 GLU B O 1
ATOM 4628 N N . ARG B 1 207 ? -14.719 26.094 2.648 1 95.31 207 ARG B N 1
ATOM 4629 C CA . ARG B 1 207 ? -13.961 26 1.407 1 95.31 207 ARG B CA 1
ATOM 4630 C C . ARG B 1 207 ? -14.797 25.375 0.298 1 95.31 207 ARG B C 1
ATOM 4632 O O . ARG B 1 207 ? -14.523 25.578 -0.886 1 95.31 207 ARG B O 1
ATOM 4639 N N . ASN B 1 208 ? -15.766 24.656 0.69 1 95.94 208 ASN B N 1
ATOM 4640 C CA . ASN B 1 208 ? -16.641 24 -0.291 1 95.94 208 ASN B CA 1
ATOM 4641 C C . ASN B 1 208 ? -17.906 24.812 -0.535 1 95.94 208 ASN B C 1
ATOM 4643 O O . ASN B 1 208 ? -18.891 24.281 -1.045 1 95.94 208 ASN B O 1
ATOM 4647 N N . GLY B 1 209 ? -17.953 26.031 -0.056 1 96.25 209 GLY B N 1
ATOM 4648 C CA . GLY B 1 209 ? -19.016 26.969 -0.383 1 96.25 209 GLY B CA 1
ATOM 4649 C C . GLY B 1 209 ? -20.25 26.812 0.497 1 96.25 209 GLY B C 1
ATOM 4650 O O . GLY B 1 209 ? -21.312 27.359 0.186 1 96.25 209 GLY B O 1
ATOM 4651 N N . LEU B 1 210 ? -20.109 26.078 1.484 1 97.94 210 LEU B N 1
ATOM 4652 C CA . LEU B 1 210 ? -21.234 25.906 2.385 1 97.94 210 LEU B CA 1
ATOM 4653 C C . LEU B 1 210 ? -21.312 27.047 3.396 1 97.94 210 LEU B C 1
ATOM 4655 O O . LEU B 1 210 ? -20.281 27.453 3.951 1 97.94 210 LEU B O 1
ATOM 4659 N N . LYS B 1 211 ? -22.516 27.594 3.619 1 98.25 211 LYS B N 1
ATOM 4660 C CA . LYS B 1 211 ? -22.688 28.672 4.586 1 98.25 211 LYS B CA 1
ATOM 4661 C C . LYS B 1 211 ? -22.609 28.156 6.016 1 98.25 211 LYS B C 1
ATOM 4663 O O . LYS B 1 211 ? -23.391 27.297 6.418 1 98.25 211 LYS B O 1
ATOM 4668 N N . LEU B 1 212 ? -21.781 28.703 6.773 1 98.5 212 LEU B N 1
ATOM 4669 C CA . LEU B 1 212 ? -21.594 28.234 8.148 1 98.5 212 LEU B CA 1
ATOM 4670 C C . LEU B 1 212 ? -22.641 28.844 9.07 1 98.5 212 LEU B C 1
ATOM 4672 O O . LEU B 1 212 ? -23.188 29.906 8.773 1 98.5 212 LEU B O 1
ATOM 4676 N N . PRO B 1 213 ? -22.922 28.203 10.148 1 98.38 213 PRO B N 1
ATOM 4677 C CA . PRO B 1 213 ? -23.859 28.766 11.125 1 98.38 213 PRO B CA 1
ATOM 4678 C C . PRO B 1 213 ? -23.391 30.109 11.688 1 98.38 213 PRO B C 1
ATOM 4680 O O . PRO B 1 213 ? -22.188 30.359 11.758 1 98.38 213 PRO B O 1
ATOM 4683 N N . GLU B 1 214 ? -24.266 30.859 12.25 1 98.12 214 GLU B N 1
ATOM 4684 C CA . GLU B 1 214 ? -24 32.219 12.711 1 98.12 214 GLU B CA 1
ATOM 4685 C C . GLU B 1 214 ? -23 32.25 13.859 1 98.12 214 GLU B C 1
ATOM 4687 O O . GLU B 1 214 ? -22.172 33.156 13.961 1 98.12 214 GLU B O 1
ATOM 4692 N N . TRP B 1 215 ? -23.109 31.25 14.703 1 98.06 215 TRP B N 1
ATOM 4693 C CA . TRP B 1 215 ? -22.234 31.203 15.875 1 98.06 215 TRP B CA 1
ATOM 4694 C C . TRP B 1 215 ? -20.766 31.172 15.461 1 98.06 215 TRP B C 1
ATOM 4696 O O . TRP B 1 215 ? -19.891 31.562 16.234 1 98.06 215 TRP B O 1
ATOM 4706 N N . THR B 1 216 ? -20.469 30.672 14.273 1 98.56 216 THR B N 1
ATOM 4707 C CA . THR B 1 216 ? -19.094 30.516 13.82 1 98.56 216 THR B CA 1
ATOM 4708 C C . THR B 1 216 ? -18.453 31.891 13.586 1 98.56 216 THR B C 1
ATOM 4710 O O . THR B 1 216 ? -17.219 32 13.562 1 98.56 216 THR B O 1
ATOM 4713 N N . ASN B 1 217 ? -19.219 32.906 13.383 1 98 217 ASN B N 1
ATOM 4714 C CA . ASN B 1 217 ? -18.688 34.25 13.234 1 98 217 ASN B CA 1
ATOM 4715 C C . ASN B 1 217 ? -17.828 34.656 14.438 1 98 217 ASN B C 1
ATOM 4717 O O . ASN B 1 217 ? -16.859 35.375 14.289 1 98 217 ASN B O 1
ATOM 4721 N N . LYS B 1 218 ? -18.188 34.156 15.508 1 97.44 218 LYS B N 1
ATOM 4722 C CA . LYS B 1 218 ? -17.5 34.5 16.75 1 97.44 218 LYS B CA 1
ATOM 4723 C C . LYS B 1 218 ? -16.328 33.562 17 1 97.44 218 LYS B C 1
ATOM 4725 O O . LYS B 1 218 ? -15.297 33.969 17.531 1 97.44 218 LYS B O 1
ATOM 4730 N N . TYR B 1 219 ? -16.453 32.344 16.562 1 98.06 219 TYR B N 1
ATOM 4731 C CA . TYR B 1 219 ? -15.531 31.328 17.094 1 98.06 219 TYR B CA 1
ATOM 4732 C C . TYR B 1 219 ? -14.617 30.797 16.016 1 98.06 219 TYR B C 1
ATOM 4734 O O . TYR B 1 219 ? -13.484 30.391 16.281 1 98.06 219 TYR B O 1
ATOM 4742 N N . TYR B 1 220 ? -15.102 30.688 14.812 1 98.25 220 TYR B N 1
ATOM 4743 C CA . TYR B 1 220 ? -14.266 30.25 13.695 1 98.25 220 TYR B CA 1
ATOM 4744 C C . TYR B 1 220 ? -13.398 31.391 13.188 1 98.25 220 TYR B C 1
ATOM 4746 O O . TYR B 1 220 ? -13.797 32.125 12.289 1 98.25 220 TYR B O 1
ATOM 4754 N N . ASN B 1 221 ? -12.203 31.531 13.742 1 97.88 221 ASN B N 1
ATOM 4755 C CA . ASN B 1 221 ? -11.281 32.625 13.508 1 97.88 221 ASN B CA 1
ATOM 4756 C C . ASN B 1 221 ? -9.828 32.219 13.703 1 97.88 221 ASN B C 1
ATOM 4758 O O . ASN B 1 221 ? -9.523 31.031 13.766 1 97.88 221 ASN B O 1
ATOM 4762 N N . GLN B 1 222 ? -8.992 33.188 13.742 1 97 222 GLN B N 1
ATOM 4763 C CA . GLN B 1 222 ? -7.566 32.938 13.875 1 97 222 GLN B CA 1
ATOM 4764 C C . GLN B 1 222 ? -7.242 32.281 15.219 1 97 222 GLN B C 1
ATOM 4766 O O . GLN B 1 222 ? -6.336 31.469 15.312 1 97 222 GLN B O 1
ATOM 4771 N N . HIS B 1 223 ? -7.926 32.688 16.203 1 96.88 223 HIS B N 1
ATOM 4772 C CA . HIS B 1 223 ? -7.707 32.125 17.516 1 96.88 223 HIS B CA 1
ATOM 4773 C C . HIS B 1 223 ? -7.973 30.609 17.5 1 96.88 223 HIS B C 1
ATOM 4775 O O . HIS B 1 223 ? -7.184 29.828 18.047 1 96.88 223 HIS B O 1
ATOM 4781 N N . MET B 1 224 ? -9.062 30.188 16.938 1 98.25 224 MET B N 1
ATOM 4782 C CA . MET B 1 224 ? -9.383 28.766 16.812 1 98.25 224 MET B CA 1
ATOM 4783 C C . MET B 1 224 ? -8.32 28.047 16 1 98.25 224 MET B C 1
ATOM 4785 O O . MET B 1 224 ? -7.949 26.906 16.312 1 98.25 224 MET B O 1
ATOM 4789 N N . ARG B 1 225 ? -7.887 28.656 14.961 1 97.88 225 ARG B N 1
ATOM 4790 C CA . ARG B 1 225 ? -6.836 28.062 14.141 1 97.88 225 ARG B CA 1
ATOM 4791 C C . ARG B 1 225 ? -5.566 27.844 14.953 1 97.88 225 ARG B C 1
ATOM 4793 O O . ARG B 1 225 ? -4.883 26.828 14.781 1 97.88 225 ARG B O 1
ATOM 4800 N N . GLU B 1 226 ? -5.23 28.797 15.773 1 96.94 226 GLU B N 1
ATOM 4801 C CA . GLU B 1 226 ? -4.055 28.672 16.625 1 96.94 226 GLU B CA 1
ATOM 4802 C C . GLU B 1 226 ? -4.207 27.516 17.625 1 96.94 226 GLU B C 1
ATOM 4804 O O . GLU B 1 226 ? -3.24 26.812 17.906 1 96.94 226 GLU B O 1
ATOM 4809 N N . ILE B 1 227 ? -5.406 27.344 18.141 1 97.81 227 ILE B N 1
ATOM 4810 C CA . ILE B 1 227 ? -5.676 26.219 19.031 1 97.81 227 ILE B CA 1
ATOM 4811 C C . ILE B 1 227 ? -5.488 24.906 18.266 1 97.81 227 ILE B C 1
ATOM 4813 O O . ILE B 1 227 ? -4.902 23.953 18.781 1 97.81 227 ILE B O 1
ATOM 4817 N N . ALA B 1 228 ? -5.941 24.922 17.016 1 98.19 228 ALA B N 1
ATOM 4818 C CA . ALA B 1 228 ? -5.777 23.734 16.172 1 98.19 228 ALA B CA 1
ATOM 4819 C C . ALA B 1 228 ? -4.301 23.438 15.945 1 98.19 228 ALA B C 1
ATOM 4821 O O . ALA B 1 228 ? -3.887 22.266 15.992 1 98.19 228 ALA B O 1
ATOM 4822 N N . ALA B 1 229 ? -3.551 24.422 15.68 1 97.94 229 ALA B N 1
ATOM 4823 C CA . ALA B 1 229 ? -2.113 24.25 15.492 1 97.94 229 ALA B CA 1
ATOM 4824 C C . ALA B 1 229 ? -1.46 23.688 16.75 1 97.94 229 ALA B C 1
ATOM 4826 O O . ALA B 1 229 ? -0.598 22.812 16.672 1 97.94 229 ALA B O 1
ATOM 4827 N N . ARG B 1 230 ? -1.843 24.188 17.875 1 97.25 230 ARG B N 1
ATOM 4828 C CA . ARG B 1 230 ? -1.318 23.703 19.141 1 97.25 230 ARG B CA 1
ATOM 4829 C C . ARG B 1 230 ? -1.711 22.25 19.391 1 97.25 230 ARG B C 1
ATOM 4831 O O . ARG B 1 230 ? -0.941 21.484 19.969 1 97.25 230 ARG B O 1
ATOM 4838 N N . SER B 1 231 ? -2.912 21.953 18.984 1 98.06 231 SER B N 1
ATOM 4839 C CA . SER B 1 231 ? -3.375 20.562 19.094 1 98.06 231 SER B CA 1
ATOM 4840 C C . SER B 1 231 ? -2.434 19.609 18.375 1 98.06 231 SER B C 1
ATOM 4842 O O . SER B 1 231 ? -2.07 18.562 18.906 1 98.06 231 SER B O 1
ATOM 4844 N N . LEU B 1 232 ? -2.006 19.984 17.188 1 98.19 232 LEU B N 1
ATOM 4845 C CA . LEU B 1 232 ? -1.081 19.156 16.422 1 98.19 232 LEU B CA 1
ATOM 4846 C C . LEU B 1 232 ? 0.245 19 17.156 1 98.19 232 LEU B C 1
ATOM 4848 O O . LEU B 1 232 ? 0.881 17.938 17.078 1 98.19 232 LEU B O 1
ATOM 4852 N N . ALA B 1 233 ? 0.596 19.984 17.859 1 97.94 233 ALA B N 1
ATOM 4853 C CA . ALA B 1 233 ? 1.905 20.016 18.5 1 97.94 233 ALA B CA 1
ATOM 4854 C C . ALA B 1 233 ? 1.901 19.203 19.797 1 97.94 233 ALA B C 1
ATOM 4856 O O . ALA B 1 233 ? 2.961 18.828 20.297 1 97.94 233 ALA B O 1
ATOM 4857 N N . ILE B 1 234 ? 0.752 18.844 20.359 1 97.5 234 ILE B N 1
ATOM 4858 C CA . ILE B 1 234 ? 0.661 18.219 21.672 1 97.5 234 ILE B CA 1
ATOM 4859 C C . ILE B 1 234 ? 1.274 16.828 21.625 1 97.5 234 ILE B C 1
ATOM 4861 O O . ILE B 1 234 ? 1.735 16.312 22.641 1 97.5 234 ILE B O 1
ATOM 4865 N N . PHE B 1 235 ? 1.413 16.25 20.453 1 97.75 235 PHE B N 1
ATOM 4866 C CA . PHE B 1 235 ? 1.881 14.883 20.281 1 97.75 235 PHE B CA 1
ATOM 4867 C C . PHE B 1 235 ? 3.404 14.82 20.328 1 97.75 235 PHE B C 1
ATOM 4869 O O . PHE B 1 235 ? 3.986 13.734 20.312 1 97.75 235 PHE B O 1
ATOM 4876 N N . THR B 1 236 ? 4.02 15.961 20.375 1 98.19 236 THR B N 1
ATOM 4877 C CA . THR B 1 236 ? 5.473 16.062 20.469 1 98.19 236 THR B CA 1
ATOM 4878 C C . THR B 1 236 ? 5.871 17.125 21.484 1 98.19 236 THR B C 1
ATOM 4880 O O . THR B 1 236 ? 6.801 17.906 21.25 1 98.19 236 THR B O 1
ATOM 4883 N N . SER B 1 237 ? 5.199 17.109 22.609 1 96.25 237 SER B N 1
ATOM 4884 C CA . SER B 1 237 ? 5.344 18.172 23.594 1 96.25 237 SER B CA 1
ATOM 4885 C C . SER B 1 237 ? 6.605 17.984 24.438 1 96.25 237 SER B C 1
ATOM 4887 O O . SER B 1 237 ? 7.055 18.906 25.109 1 96.25 237 SER B O 1
ATOM 4889 N N . ASN B 1 238 ? 7.145 16.797 24.469 1 96.81 238 ASN B N 1
ATOM 4890 C CA . ASN B 1 238 ? 8.367 16.531 25.203 1 96.81 238 ASN B CA 1
ATOM 4891 C C . ASN B 1 238 ? 9.32 15.633 24.422 1 96.81 238 ASN B C 1
ATOM 4893 O O . ASN B 1 238 ? 8.969 15.148 23.328 1 96.81 238 ASN B O 1
ATOM 4897 N N . THR B 1 239 ? 10.438 15.445 24.969 1 97.5 239 THR B N 1
ATOM 4898 C CA . THR B 1 239 ? 11.492 14.727 24.25 1 97.5 239 THR B CA 1
ATOM 4899 C C . THR B 1 239 ? 11.094 13.273 24.016 1 97.5 239 THR B C 1
ATOM 4901 O O . THR B 1 239 ? 11.391 12.703 22.953 1 97.5 239 THR B O 1
ATOM 4904 N N . LEU B 1 240 ? 10.43 12.711 24.984 1 97.69 240 LEU B N 1
ATOM 4905 C CA . LEU B 1 240 ? 9.992 11.32 24.844 1 97.69 240 LEU B CA 1
ATOM 4906 C C . LEU B 1 240 ? 9.039 11.172 23.672 1 97.69 240 LEU B C 1
ATOM 4908 O O . LEU B 1 240 ? 9.188 10.258 22.859 1 97.69 240 LEU B O 1
ATOM 4912 N N . GLN B 1 241 ? 8.078 12.023 23.578 1 98.56 241 GLN B N 1
ATOM 4913 C CA . GLN B 1 241 ? 7.129 11.992 22.469 1 98.56 241 GLN B CA 1
ATOM 4914 C C . GLN B 1 241 ? 7.828 12.25 21.141 1 98.56 241 GLN B C 1
ATOM 4916 O O . GLN B 1 241 ? 7.531 11.586 20.141 1 98.56 241 GLN B O 1
ATOM 4921 N N . GLN B 1 242 ? 8.703 13.258 21.156 1 98.75 242 GLN B N 1
ATOM 4922 C CA . GLN B 1 242 ? 9.469 13.516 19.938 1 98.75 242 GLN B CA 1
ATOM 4923 C C . GLN B 1 242 ? 10.234 12.273 19.484 1 98.75 242 GLN B C 1
ATOM 4925 O O . GLN B 1 242 ? 10.188 11.891 18.312 1 98.75 242 GLN B O 1
ATOM 4930 N N . ARG B 1 243 ? 10.859 11.594 20.391 1 98.62 243 ARG B N 1
ATOM 4931 C CA . ARG B 1 243 ? 11.703 10.43 20.156 1 98.62 243 ARG B CA 1
ATOM 4932 C C . ARG B 1 243 ? 10.883 9.258 19.625 1 98.62 243 ARG B C 1
ATOM 4934 O O . ARG B 1 243 ? 11.281 8.594 18.656 1 98.62 243 ARG B O 1
ATOM 4941 N N . LEU B 1 244 ? 9.703 9.055 20.156 1 98.56 244 LEU B N 1
ATOM 4942 C CA . LEU B 1 244 ? 8.977 7.832 19.844 1 98.56 244 LEU B CA 1
ATOM 4943 C C . LEU B 1 244 ? 7.898 8.094 18.797 1 98.56 244 LEU B C 1
ATOM 4945 O O . LEU B 1 244 ? 7.418 7.16 18.156 1 98.56 244 LEU B O 1
ATOM 4949 N N . ARG B 1 245 ? 7.484 9.336 18.594 1 98.19 245 ARG B N 1
ATOM 4950 C CA . ARG B 1 245 ? 6.438 9.664 17.625 1 98.19 245 ARG B CA 1
ATOM 4951 C C . ARG B 1 245 ? 7.039 10.18 16.312 1 98.19 245 ARG B C 1
ATOM 4953 O O . ARG B 1 245 ? 6.676 9.711 15.234 1 98.19 245 ARG B O 1
ATOM 4960 N N . GLY B 1 246 ? 7.898 11.141 16.438 1 98.5 246 GLY B N 1
ATOM 4961 C CA . GLY B 1 246 ? 8.531 11.719 15.258 1 98.5 246 GLY B CA 1
ATOM 4962 C C . GLY B 1 246 ? 9.867 11.078 14.922 1 98.5 246 GLY B C 1
ATOM 4963 O O . GLY B 1 246 ? 10.305 11.125 13.766 1 98.5 246 GLY B O 1
ATOM 4964 N N . GLY B 1 247 ? 10.492 10.453 15.859 1 98.75 247 GLY B N 1
ATOM 4965 C CA . GLY B 1 247 ? 11.844 9.922 15.758 1 98.75 247 GLY B CA 1
ATOM 4966 C C . GLY B 1 247 ? 11.984 8.836 14.711 1 98.75 247 GLY B C 1
ATOM 4967 O O . GLY B 1 247 ? 12.945 8.82 13.945 1 98.75 247 GLY B O 1
ATOM 4968 N N . PRO B 1 248 ? 11.039 7.926 14.68 1 98.81 248 PRO B N 1
ATOM 4969 C CA . PRO B 1 248 ? 11.18 6.812 13.742 1 98.81 248 PRO B CA 1
ATOM 4970 C C . PRO B 1 248 ? 11.297 7.277 12.289 1 98.81 248 PRO B C 1
ATOM 4972 O O . PRO B 1 248 ? 12.172 6.816 11.562 1 98.81 248 PRO B O 1
ATOM 4975 N N . LEU B 1 249 ? 10.469 8.18 11.836 1 98.88 249 LEU B N 1
ATOM 4976 C CA . LEU B 1 249 ? 10.539 8.664 10.461 1 98.88 249 LEU B CA 1
ATOM 4977 C C . LEU B 1 249 ? 11.805 9.477 10.234 1 98.88 249 LEU B C 1
ATOM 4979 O O . LEU B 1 249 ? 12.453 9.344 9.195 1 98.88 249 LEU B O 1
ATOM 4983 N N . LEU B 1 250 ? 12.141 10.312 11.203 1 98.88 250 LEU B N 1
ATOM 4984 C CA . LEU B 1 250 ? 13.375 11.078 11.102 1 98.88 250 LEU B CA 1
ATOM 4985 C C . LEU B 1 250 ? 14.578 10.156 10.977 1 98.88 250 LEU B C 1
ATOM 4987 O O . LEU B 1 250 ? 15.477 10.398 10.164 1 98.88 250 LEU B O 1
ATOM 4991 N N . LYS B 1 251 ? 14.578 9.148 11.789 1 98.75 251 LYS B N 1
ATOM 4992 C CA . LYS B 1 251 ? 15.656 8.164 11.75 1 98.75 251 LYS B CA 1
ATOM 4993 C C . LYS B 1 251 ? 15.75 7.512 10.375 1 98.75 251 LYS B C 1
ATOM 4995 O O . LYS B 1 251 ? 16.844 7.359 9.82 1 98.75 251 LYS B O 1
ATOM 5000 N N . GLU B 1 252 ? 14.633 7.113 9.883 1 98.69 252 GLU B N 1
ATOM 5001 C CA . GLU B 1 252 ? 14.617 6.484 8.562 1 98.69 252 GLU B CA 1
ATOM 5002 C C . GLU B 1 252 ? 15.164 7.43 7.496 1 98.69 252 GLU B C 1
ATOM 5004 O O . GLU B 1 252 ? 15.953 7.023 6.645 1 98.69 252 GLU B O 1
ATOM 5009 N N . ILE B 1 253 ? 14.734 8.664 7.516 1 98.81 253 ILE B N 1
ATOM 5010 C CA . ILE B 1 253 ? 15.203 9.664 6.562 1 98.81 253 ILE B CA 1
ATOM 5011 C C . ILE B 1 253 ? 16.719 9.82 6.684 1 98.81 253 ILE B C 1
ATOM 5013 O O . ILE B 1 253 ? 17.438 9.789 5.684 1 98.81 253 ILE B O 1
ATOM 5017 N N . LEU B 1 254 ? 17.172 9.953 7.898 1 98.69 254 LEU B N 1
ATOM 5018 C CA . LEU B 1 254 ? 18.594 10.125 8.148 1 98.69 254 LEU B CA 1
ATOM 5019 C C . LEU B 1 254 ? 19.375 8.914 7.652 1 98.69 254 LEU B C 1
ATOM 5021 O O . LEU B 1 254 ? 20.438 9.062 7.043 1 98.69 254 LEU B O 1
ATOM 5025 N N . GLU B 1 255 ? 18.875 7.75 7.918 1 98.38 255 GLU B N 1
ATOM 5026 C CA . GLU B 1 255 ? 19.531 6.523 7.477 1 98.38 255 GLU B CA 1
ATOM 5027 C C . GLU B 1 255 ? 19.594 6.449 5.953 1 98.38 255 GLU B C 1
ATOM 5029 O O . GLU B 1 255 ? 20.594 5.996 5.391 1 98.38 255 GLU B O 1
ATOM 5034 N N . ARG B 1 256 ? 18.547 6.855 5.309 1 98.56 256 ARG B N 1
ATOM 5035 C CA . ARG B 1 256 ? 18.531 6.863 3.848 1 98.56 256 ARG B CA 1
ATOM 5036 C C . ARG B 1 256 ? 19.547 7.852 3.293 1 98.56 256 ARG B C 1
ATOM 5038 O O . ARG B 1 256 ? 20.234 7.555 2.314 1 98.56 256 ARG B O 1
ATOM 5045 N N . LEU B 1 257 ? 19.688 8.977 3.887 1 98.12 257 LEU B N 1
ATOM 5046 C CA . LEU B 1 257 ? 20.672 9.977 3.475 1 98.12 257 LEU B CA 1
ATOM 5047 C C . LEU B 1 257 ? 22.078 9.438 3.641 1 98.12 257 LEU B C 1
ATOM 5049 O O . LEU B 1 257 ? 22.906 9.555 2.732 1 98.12 257 LEU B O 1
ATOM 5053 N N . HIS B 1 258 ? 22.328 8.828 4.773 1 97.44 258 HIS B N 1
ATOM 5054 C CA . HIS B 1 258 ? 23.656 8.266 5.023 1 97.44 258 HIS B CA 1
ATOM 5055 C C . HIS B 1 258 ? 23.953 7.117 4.062 1 97.44 258 HIS B C 1
ATOM 5057 O O . HIS B 1 258 ? 25.062 7.012 3.547 1 97.44 258 HIS B O 1
ATOM 5063 N N . ALA B 1 259 ? 22.969 6.254 3.861 1 97.69 259 ALA B N 1
ATOM 5064 C CA . ALA B 1 259 ? 23.156 5.117 2.969 1 97.69 259 ALA B CA 1
ATOM 5065 C C . ALA B 1 259 ? 23.516 5.578 1.557 1 97.69 259 ALA B C 1
ATOM 5067 O O . ALA B 1 259 ? 24.375 5 0.903 1 97.69 259 ALA B O 1
ATOM 5068 N N . PHE B 1 260 ? 22.875 6.598 1.098 1 97.06 260 PHE B N 1
ATOM 5069 C CA . PHE B 1 260 ? 23.156 7.152 -0.217 1 97.06 260 PHE B CA 1
ATOM 5070 C C . PHE B 1 260 ? 24.547 7.781 -0.24 1 97.06 260 PHE B C 1
ATOM 5072 O O . PHE B 1 260 ? 25.328 7.539 -1.161 1 97.06 260 PHE B O 1
ATOM 5079 N N . ASN B 1 261 ? 24.781 8.547 0.768 1 94.62 261 ASN B N 1
ATOM 5080 C CA . ASN B 1 261 ? 26.078 9.211 0.882 1 94.62 261 ASN B CA 1
ATOM 5081 C C . ASN B 1 261 ? 27.219 8.211 0.888 1 94.62 261 ASN B C 1
ATOM 5083 O O . ASN B 1 261 ? 28.297 8.492 0.365 1 94.62 261 ASN B O 1
ATOM 5087 N N . ASP B 1 262 ? 27 7.074 1.456 1 94.19 262 ASP B N 1
ATOM 5088 C CA . ASP B 1 262 ? 28.047 6.059 1.604 1 94.19 262 ASP B CA 1
ATOM 5089 C C . ASP B 1 262 ? 28.031 5.09 0.424 1 94.19 262 ASP B C 1
ATOM 5091 O O . ASP B 1 262 ? 28.812 4.137 0.39 1 94.19 262 ASP B O 1
ATOM 5095 N N . GLY B 1 263 ? 27.141 5.238 -0.45 1 94.75 263 GLY B N 1
ATOM 5096 C CA . GLY B 1 263 ? 27.094 4.402 -1.639 1 94.75 263 GLY B CA 1
ATOM 5097 C C . GLY B 1 263 ? 26.375 3.086 -1.414 1 94.75 263 GLY B C 1
ATOM 5098 O O . GLY B 1 263 ? 26.484 2.166 -2.229 1 94.75 263 GLY B O 1
ATOM 5099 N N . GLN B 1 264 ? 25.609 3.031 -0.329 1 96.62 264 GLN B N 1
ATOM 5100 C CA . GLN B 1 264 ? 24.906 1.804 0.012 1 96.62 264 GLN B CA 1
ATOM 5101 C C . GLN B 1 264 ? 23.484 1.822 -0.534 1 96.62 264 GLN B C 1
ATOM 5103 O O . GLN B 1 264 ? 22.781 0.807 -0.5 1 96.62 264 GLN B O 1
ATOM 5108 N N . ASP B 1 265 ? 23.031 2.934 -0.935 1 95.38 265 ASP B N 1
ATOM 5109 C CA . ASP B 1 265 ? 21.719 3.162 -1.53 1 95.38 265 ASP B CA 1
ATOM 5110 C C . ASP B 1 265 ? 21.828 4.012 -2.793 1 95.38 265 ASP B C 1
ATOM 5112 O O . ASP B 1 265 ? 22.562 5 -2.822 1 95.38 265 ASP B O 1
ATOM 5116 N N . THR B 1 266 ? 21.156 3.582 -3.859 1 94.62 266 THR B N 1
ATOM 5117 C CA . THR B 1 266 ? 21.266 4.273 -5.141 1 94.62 266 THR B CA 1
ATOM 5118 C C . THR B 1 266 ? 20.031 5.137 -5.398 1 94.62 266 THR B C 1
ATOM 5120 O O . THR B 1 266 ? 19.969 5.855 -6.395 1 94.62 266 THR B O 1
ATOM 5123 N N . ARG B 1 267 ? 19.062 5.039 -4.527 1 97 267 ARG B N 1
ATOM 5124 C CA . ARG B 1 267 ? 17.812 5.75 -4.777 1 97 267 ARG B CA 1
ATOM 5125 C C . ARG B 1 267 ? 18 7.262 -4.676 1 97 267 ARG B C 1
ATOM 5127 O O . ARG B 1 267 ? 18.5 7.758 -3.658 1 97 267 ARG B O 1
ATOM 5134 N N . ARG B 1 268 ? 17.562 7.93 -5.672 1 97.38 268 ARG B N 1
ATOM 5135 C CA . ARG B 1 268 ? 17.719 9.375 -5.773 1 97.38 268 ARG B CA 1
ATOM 5136 C C . ARG B 1 268 ? 16.578 10.109 -5.078 1 97.38 268 ARG B C 1
ATOM 5138 O O . ARG B 1 268 ? 16.688 11.297 -4.773 1 97.38 268 ARG B O 1
ATOM 5145 N N . THR B 1 269 ? 15.5 9.344 -4.895 1 98.44 269 THR B N 1
ATOM 5146 C CA . THR B 1 269 ? 14.359 10.031 -4.297 1 98.44 269 THR B CA 1
ATOM 5147 C C . THR B 1 269 ? 13.531 9.062 -3.457 1 98.44 269 THR B C 1
ATOM 5149 O O . THR B 1 269 ? 13.406 7.887 -3.803 1 98.44 269 THR B O 1
ATOM 5152 N N . TYR B 1 270 ? 13.117 9.562 -2.34 1 98.75 270 TYR B N 1
ATOM 5153 C CA . TYR B 1 270 ? 12.094 8.938 -1.501 1 98.75 270 TYR B CA 1
ATOM 5154 C C . TYR B 1 270 ? 10.891 9.859 -1.329 1 98.75 270 TYR B C 1
ATOM 5156 O O . TYR B 1 270 ? 11.055 11.078 -1.176 1 98.75 270 TYR B O 1
ATOM 5164 N N . LEU B 1 271 ? 9.727 9.32 -1.426 1 98.88 271 LEU B N 1
ATOM 5165 C CA . LEU B 1 271 ? 8.5 10.086 -1.218 1 98.88 271 LEU B CA 1
ATOM 5166 C C . LEU B 1 271 ? 7.652 9.461 -0.117 1 98.88 271 LEU B C 1
ATOM 5168 O O . LEU B 1 271 ? 7.395 8.25 -0.135 1 98.88 271 LEU B O 1
ATOM 5172 N N . TYR B 1 272 ? 7.273 10.273 0.841 1 98.94 272 TYR B N 1
ATOM 5173 C CA . TYR B 1 272 ? 6.379 9.859 1.914 1 98.94 272 TYR B CA 1
ATOM 5174 C C . TYR B 1 272 ? 5.066 10.633 1.857 1 98.94 272 TYR B C 1
ATOM 5176 O O . TYR B 1 272 ? 5.051 11.859 2.023 1 98.94 272 TYR B O 1
ATOM 5184 N N . SER B 1 273 ? 3.967 9.945 1.585 1 98.94 273 SER B N 1
ATOM 5185 C CA . SER B 1 273 ? 2.631 10.539 1.625 1 98.94 273 SER B CA 1
ATOM 5186 C C . SER B 1 273 ? 2.002 10.383 3.006 1 98.94 273 SER B C 1
ATOM 5188 O O . SER B 1 273 ? 1.796 9.266 3.48 1 98.94 273 SER B O 1
ATOM 5190 N N . ALA B 1 274 ? 1.681 11.492 3.584 1 98.75 274 ALA B N 1
ATOM 5191 C CA . ALA B 1 274 ? 1.322 11.445 5 1 98.75 274 ALA B CA 1
ATOM 5192 C C . ALA B 1 274 ? 0.286 12.508 5.344 1 98.75 274 ALA B C 1
ATOM 5194 O O . ALA B 1 274 ? -0.619 12.781 4.551 1 98.75 274 ALA B O 1
ATOM 5195 N N . HIS B 1 275 ? 0.25 12.898 6.621 1 98.44 275 HIS B N 1
ATOM 5196 C CA . HIS B 1 275 ? -0.745 13.812 7.168 1 98.44 275 HIS B CA 1
ATOM 5197 C C . HIS B 1 275 ? -0.091 15.086 7.699 1 98.44 275 HIS B C 1
ATOM 5199 O O . HIS B 1 275 ? 1.137 15.172 7.777 1 98.44 275 HIS B O 1
ATOM 5205 N N . ASP B 1 276 ? -0.9 16.094 8 1 97.56 276 ASP B N 1
ATOM 5206 C CA . ASP B 1 276 ? -0.402 17.312 8.617 1 97.56 276 ASP B CA 1
ATOM 5207 C C . ASP B 1 276 ? 0.345 17.016 9.914 1 97.56 276 ASP B C 1
ATOM 5209 O O . ASP B 1 276 ? 1.441 17.531 10.141 1 97.56 276 ASP B O 1
ATOM 5213 N N . ILE B 1 277 ? -0.228 16.125 10.688 1 98.12 277 ILE B N 1
ATOM 5214 C CA . ILE B 1 277 ? 0.355 15.805 11.984 1 98.12 277 ILE B CA 1
ATOM 5215 C C . ILE B 1 277 ? 1.735 15.18 11.797 1 98.12 277 ILE B C 1
ATOM 5217 O O . ILE B 1 277 ? 2.635 15.375 12.617 1 98.12 277 ILE B O 1
ATOM 5221 N N . THR B 1 278 ? 1.968 14.422 10.727 1 98.62 278 THR B N 1
ATOM 5222 C CA . THR B 1 278 ? 3.27 13.828 10.438 1 98.62 278 THR B CA 1
ATOM 5223 C C . THR B 1 278 ? 4.312 14.914 10.18 1 98.62 278 THR B C 1
ATOM 5225 O O . THR B 1 278 ? 5.434 14.836 10.688 1 98.62 278 THR B O 1
ATOM 5228 N N . LEU B 1 279 ? 3.93 15.914 9.438 1 98.5 279 LEU B N 1
ATOM 5229 C CA . LEU B 1 279 ? 4.836 17.016 9.164 1 98.5 279 LEU B CA 1
ATOM 5230 C C . LEU B 1 279 ? 5.191 17.766 10.445 1 98.5 279 LEU B C 1
ATOM 5232 O O . LEU B 1 279 ? 6.359 18.094 10.68 1 98.5 279 LEU B O 1
ATOM 5236 N N . VAL B 1 280 ? 4.191 18.016 11.242 1 98.5 280 VAL B N 1
ATOM 5237 C CA . VAL B 1 280 ? 4.402 18.734 12.5 1 98.5 280 VAL B CA 1
ATOM 5238 C C . VAL B 1 280 ? 5.305 17.922 13.422 1 98.5 280 VAL B C 1
ATOM 5240 O O . VAL B 1 280 ? 6.254 18.453 14 1 98.5 280 VAL B O 1
ATOM 5243 N N . ASN B 1 281 ? 5.023 16.609 13.531 1 98.56 281 ASN B N 1
ATOM 5244 C CA . ASN B 1 281 ? 5.859 15.734 14.352 1 98.56 281 ASN B CA 1
ATOM 5245 C C . ASN B 1 281 ? 7.316 15.766 13.891 1 98.56 281 ASN B C 1
ATOM 5247 O O . ASN B 1 281 ? 8.227 15.844 14.719 1 98.56 281 ASN B O 1
ATOM 5251 N N . LEU B 1 282 ? 7.527 15.734 12.633 1 98.62 282 LEU B N 1
ATOM 5252 C CA . LEU B 1 282 ? 8.875 15.734 12.07 1 98.62 282 LEU B CA 1
ATOM 5253 C C . LEU B 1 282 ? 9.586 17.062 12.359 1 98.62 282 LEU B C 1
ATOM 5255 O O . LEU B 1 282 ? 10.719 17.062 12.836 1 98.62 282 LEU B O 1
ATOM 5259 N N . LEU B 1 283 ? 8.906 18.141 12.086 1 98.5 283 LEU B N 1
ATOM 5260 C CA . LEU B 1 283 ? 9.484 19.469 12.32 1 98.5 283 LEU B CA 1
ATOM 5261 C C . LEU B 1 283 ? 9.875 19.641 13.781 1 98.5 283 LEU B C 1
ATOM 5263 O O . LEU B 1 283 ? 11 20.047 14.086 1 98.5 283 LEU B O 1
ATOM 5267 N N . ARG B 1 284 ? 8.977 19.312 14.594 1 98.69 284 ARG B N 1
ATOM 5268 C CA . ARG B 1 284 ? 9.227 19.516 16.016 1 98.69 284 ARG B CA 1
ATOM 5269 C C . ARG B 1 284 ? 10.297 18.562 16.531 1 98.69 284 ARG B C 1
ATOM 5271 O O . ARG B 1 284 ? 11.086 18.922 17.406 1 98.69 284 ARG B O 1
ATOM 5278 N N . THR B 1 285 ? 10.344 17.359 16.016 1 98.81 285 THR B N 1
ATOM 5279 C CA . THR B 1 285 ? 11.383 16.391 16.359 1 98.81 285 THR B CA 1
ATOM 5280 C C . THR B 1 285 ? 12.75 16.891 15.898 1 98.81 285 THR B C 1
ATOM 5282 O O . THR B 1 285 ? 13.758 16.641 16.562 1 98.81 285 THR B O 1
ATOM 5285 N N . MET B 1 286 ? 12.805 17.656 14.836 1 98.69 286 MET B N 1
ATOM 5286 C CA . MET B 1 286 ? 14.055 18.203 14.32 1 98.69 286 MET B CA 1
ATOM 5287 C C . MET B 1 286 ? 14.453 19.469 15.094 1 98.69 286 MET B C 1
ATOM 5289 O O . MET B 1 286 ? 15.492 20.062 14.812 1 98.69 286 MET B O 1
ATOM 5293 N N . GLY B 1 287 ? 13.578 19.953 15.953 1 98.19 287 GLY B N 1
ATOM 5294 C CA . GLY B 1 287 ? 13.945 21.062 16.812 1 98.19 287 GLY B CA 1
ATOM 5295 C C . GLY B 1 287 ? 13.109 22.312 16.562 1 98.19 287 GLY B C 1
ATOM 5296 O O . GLY B 1 287 ? 13.258 23.312 17.25 1 98.19 287 GLY B O 1
ATOM 5297 N N . PHE B 1 288 ? 12.234 22.281 15.617 1 97.88 288 PHE B N 1
ATOM 5298 C CA . PHE B 1 288 ? 11.375 23.422 15.328 1 97.88 288 PHE B CA 1
ATOM 5299 C C . PHE B 1 288 ? 10.219 23.5 16.312 1 97.88 288 PHE B C 1
ATOM 5301 O O . PHE B 1 288 ? 9.055 23.344 15.93 1 97.88 288 PHE B O 1
ATOM 5308 N N . THR B 1 289 ? 10.547 23.859 17.562 1 96.62 289 THR B N 1
ATOM 5309 C CA . THR B 1 289 ? 9.562 23.75 18.625 1 96.62 289 THR B CA 1
ATOM 5310 C C . THR B 1 289 ? 9.047 25.141 19.016 1 96.62 289 THR B C 1
ATOM 5312 O O . THR B 1 289 ? 8.133 25.25 19.844 1 96.62 289 THR B O 1
ATOM 5315 N N . ASN B 1 290 ? 9.586 26.172 18.359 1 93 290 ASN B N 1
ATOM 5316 C CA . ASN B 1 290 ? 9.25 27.531 18.766 1 93 290 ASN B CA 1
ATOM 5317 C C . ASN B 1 290 ? 7.949 28 18.125 1 93 290 ASN B C 1
ATOM 5319 O O . ASN B 1 290 ? 7.352 28.984 18.578 1 93 290 ASN B O 1
ATOM 5323 N N . GLU B 1 291 ? 7.566 27.312 17.109 1 92.25 291 GLU B N 1
ATOM 5324 C CA . GLU B 1 291 ? 6.355 27.719 16.406 1 92.25 291 GLU B CA 1
ATOM 5325 C C . GLU B 1 291 ? 5.367 26.562 16.281 1 92.25 291 GLU B C 1
ATOM 5327 O O . GLU B 1 291 ? 5.766 25.391 16.297 1 92.25 291 GLU B O 1
ATOM 5332 N N . TYR B 1 292 ? 4.098 27.047 16.297 1 94.94 292 TYR B N 1
ATOM 5333 C CA . TYR B 1 292 ? 3.053 26.062 16.016 1 94.94 292 TYR B CA 1
ATOM 5334 C C . TYR B 1 292 ? 2.68 26.078 14.539 1 94.94 292 TYR B C 1
ATOM 5336 O O . TYR B 1 292 ? 2.375 27.141 13.977 1 94.94 292 TYR B O 1
ATOM 5344 N N . PHE B 1 293 ? 2.734 24.891 13.953 1 93.12 293 PHE B N 1
ATOM 5345 C CA . PHE B 1 293 ? 2.459 24.75 12.523 1 93.12 293 PHE B CA 1
ATOM 5346 C C . PHE B 1 293 ? 1.073 24.156 12.297 1 93.12 293 PHE B C 1
ATOM 5348 O O . PHE B 1 293 ? 0.642 23.266 13.031 1 93.12 293 PHE B O 1
ATOM 5355 N N . LYS B 1 294 ? 0.367 24.672 11.359 1 95.88 294 LYS B N 1
ATOM 5356 C CA . LYS B 1 294 ? -0.826 24.062 10.773 1 95.88 294 LYS B CA 1
ATOM 5357 C C . LYS B 1 294 ? -0.685 23.922 9.266 1 95.88 294 LYS B C 1
ATOM 5359 O O . LYS B 1 294 ? -1.239 24.703 8.5 1 95.88 294 LYS B O 1
ATOM 5364 N N . PRO B 1 295 ? -0.009 22.859 8.812 1 96.12 295 PRO B N 1
ATOM 5365 C CA . PRO B 1 295 ? 0.299 22.688 7.391 1 96.12 295 PRO B CA 1
ATOM 5366 C C . PRO B 1 295 ? -0.953 22.656 6.52 1 96.12 295 PRO B C 1
ATOM 5368 O O . PRO B 1 295 ? -1.94 22 6.879 1 96.12 295 PRO B O 1
ATOM 5371 N N . ASP B 1 296 ? -0.888 23.297 5.398 1 94.69 296 ASP B N 1
ATOM 5372 C CA . ASP B 1 296 ? -1.973 23.25 4.422 1 94.69 296 ASP B CA 1
ATOM 5373 C C . ASP B 1 296 ? -1.949 21.938 3.641 1 94.69 296 ASP B C 1
ATOM 5375 O O . ASP B 1 296 ? -1 21.156 3.752 1 94.69 296 ASP B O 1
ATOM 5379 N N . TYR B 1 297 ? -3.018 21.766 2.908 1 96.62 297 TYR B N 1
ATOM 5380 C CA . TYR B 1 297 ? -3.055 20.594 2.053 1 96.62 297 TYR B CA 1
ATOM 5381 C C . TYR B 1 297 ? -1.904 20.609 1.053 1 96.62 297 TYR B C 1
ATOM 5383 O O . TYR B 1 297 ? -1.566 21.656 0.502 1 96.62 297 TYR B O 1
ATOM 5391 N N . GLY B 1 298 ? -1.29 19.438 0.883 1 97.44 298 GLY B N 1
ATOM 5392 C CA . GLY B 1 298 ? -0.227 19.281 -0.099 1 97.44 298 GLY B CA 1
ATOM 5393 C C . GLY B 1 298 ? 1.104 19.844 0.374 1 97.44 298 GLY B C 1
ATOM 5394 O O . GLY B 1 298 ? 2.109 19.734 -0.332 1 97.44 298 GLY B O 1
ATOM 5395 N N . SER B 1 299 ? 1.108 20.438 1.596 1 97.56 299 SER B N 1
ATOM 5396 C CA . SER B 1 299 ? 2.385 20.938 2.105 1 97.56 299 SER B CA 1
ATOM 5397 C C . SER B 1 299 ? 3.445 19.844 2.092 1 97.56 299 SER B C 1
ATOM 5399 O O . SER B 1 299 ? 3.137 18.672 2.32 1 97.56 299 SER B O 1
ATOM 5401 N N . THR B 1 300 ? 4.73 20.25 1.816 1 98.31 300 THR B N 1
ATOM 5402 C CA . THR B 1 300 ? 5.789 19.281 1.582 1 98.31 300 THR B CA 1
ATOM 5403 C C . THR B 1 300 ? 7.082 19.703 2.27 1 98.31 300 THR B C 1
ATOM 5405 O O . THR B 1 300 ? 7.531 20.844 2.102 1 98.31 300 THR B O 1
ATOM 5408 N N . LEU B 1 301 ? 7.613 18.828 3.098 1 98.56 301 LEU B N 1
ATOM 5409 C CA . LEU B 1 301 ? 8.992 18.953 3.553 1 98.56 301 LEU B CA 1
ATOM 5410 C C . LEU B 1 301 ? 9.953 18.312 2.561 1 98.56 301 LEU B C 1
ATOM 5412 O O . LEU B 1 301 ? 9.727 17.188 2.109 1 98.56 301 LEU B O 1
ATOM 5416 N N . ILE B 1 302 ? 11.008 19.031 2.232 1 98.5 302 ILE B N 1
ATOM 5417 C CA . ILE B 1 302 ? 11.969 18.578 1.235 1 98.5 302 ILE B CA 1
ATOM 5418 C C . ILE B 1 302 ? 13.367 18.531 1.847 1 98.5 302 ILE B C 1
ATOM 5420 O O . ILE B 1 302 ? 13.883 19.547 2.314 1 98.5 302 ILE B O 1
ATOM 5424 N N . PHE B 1 303 ? 13.977 17.375 1.861 1 98.62 303 PHE B N 1
ATOM 5425 C CA . PHE B 1 303 ? 15.359 17.156 2.277 1 98.62 303 PHE B CA 1
ATOM 5426 C C . PHE B 1 303 ? 16.266 17 1.068 1 98.62 303 PHE B C 1
ATOM 5428 O O . PHE B 1 303 ? 16.125 16.047 0.299 1 98.62 303 PHE B O 1
ATOM 5435 N N . GLU B 1 304 ? 17.188 17.891 0.895 1 97.62 304 GLU B N 1
ATOM 5436 C CA . GLU B 1 304 ? 18.141 17.812 -0.207 1 97.62 304 GLU B CA 1
ATOM 5437 C C . GLU B 1 304 ? 19.547 17.484 0.3 1 97.62 304 GLU B C 1
ATOM 5439 O O . GLU B 1 304 ? 20.078 18.188 1.171 1 97.62 304 GLU B O 1
ATOM 5444 N N . LEU B 1 305 ? 20.078 16.5 -0.272 1 97.12 305 LEU B N 1
ATOM 5445 C CA . LEU B 1 305 ? 21.469 16.172 0.022 1 97.12 305 LEU B CA 1
ATOM 5446 C C . LEU B 1 305 ? 22.406 16.719 -1.054 1 97.12 305 LEU B C 1
ATOM 5448 O O . LEU B 1 305 ? 22.281 16.344 -2.225 1 97.12 305 LEU B O 1
ATOM 5452 N N . HIS B 1 306 ? 23.328 17.609 -0.633 1 94 306 HIS B N 1
ATOM 5453 C CA . HIS B 1 306 ? 24.266 18.25 -1.554 1 94 306 HIS B CA 1
ATOM 5454 C C . HIS B 1 306 ? 25.703 17.859 -1.257 1 94 306 HIS B C 1
ATOM 5456 O O . HIS B 1 306 ? 26.078 17.688 -0.096 1 94 306 HIS B O 1
ATOM 5462 N N . VAL B 1 307 ? 26.453 17.641 -2.389 1 82.06 307 VAL B N 1
ATOM 5463 C CA . VAL B 1 307 ? 27.891 17.531 -2.197 1 82.06 307 VAL B CA 1
ATOM 5464 C C . VAL B 1 307 ? 28.516 18.922 -2.068 1 82.06 307 VAL B C 1
ATOM 5466 O O . VAL B 1 307 ? 28.172 19.828 -2.824 1 82.06 307 VAL B O 1
ATOM 5469 N N . ALA B 1 308 ? 29.234 19.109 -1.01 1 64.38 308 ALA B N 1
ATOM 5470 C CA . ALA B 1 308 ? 29.828 20.422 -0.767 1 64.38 308 ALA B CA 1
ATOM 5471 C C . ALA B 1 308 ? 30.953 20.703 -1.754 1 64.38 308 ALA B C 1
ATOM 5473 O O . ALA B 1 308 ? 31.656 19.781 -2.18 1 64.38 308 ALA B O 1
ATOM 5474 N N . SER B 1 309 ? 30.938 21.953 -2.404 1 57.81 309 SER B N 1
ATOM 5475 C CA . SER B 1 309 ? 31.906 22.375 -3.406 1 57.81 309 SER B CA 1
ATOM 5476 C C . SER B 1 309 ? 33.344 22.078 -2.963 1 57.81 309 SER B C 1
ATOM 5478 O O . SER B 1 309 ? 34.156 21.656 -3.771 1 57.81 309 SER B O 1
ATOM 5480 N N . ASN B 1 310 ? 33.688 22.641 -1.854 1 53.12 310 ASN B N 1
ATOM 5481 C CA . ASN B 1 310 ? 35.125 22.688 -1.51 1 53.12 310 ASN B CA 1
ATOM 5482 C C . ASN B 1 310 ? 35.5 21.547 -0.581 1 53.12 310 ASN B C 1
ATOM 5484 O O . ASN B 1 310 ? 36.625 21.516 -0.047 1 53.12 310 ASN B O 1
ATOM 5488 N N . SER B 1 311 ? 34.625 20.656 -0.238 1 55.19 311 SER B N 1
ATOM 5489 C CA . SER B 1 311 ? 35 19.609 0.697 1 55.19 311 SER B CA 1
ATOM 5490 C C . SER B 1 311 ? 34.188 18.344 0.492 1 55.19 311 SER B C 1
ATOM 5492 O O . SER B 1 311 ? 33.125 18.391 -0.166 1 55.19 311 SER B O 1
ATOM 5494 N N . ALA B 1 312 ? 34.812 17.266 0.779 1 60.69 312 ALA B N 1
ATOM 5495 C CA . ALA B 1 312 ? 34.25 15.906 0.782 1 60.69 312 ALA B CA 1
ATOM 5496 C C . ALA B 1 312 ? 33.031 15.82 1.702 1 60.69 312 ALA B C 1
ATOM 5498 O O . ALA B 1 312 ? 32.406 14.766 1.79 1 60.69 312 ALA B O 1
ATOM 5499 N N . ASP B 1 313 ? 32.562 17.094 2.154 1 82.31 313 ASP B N 1
ATOM 5500 C CA . ASP B 1 313 ? 31.484 16.984 3.143 1 82.31 313 ASP B CA 1
ATOM 5501 C C . ASP B 1 313 ? 30.109 17.203 2.5 1 82.31 313 ASP B C 1
ATOM 5503 O O . ASP B 1 313 ? 29.953 18.078 1.646 1 82.31 313 ASP B O 1
ATOM 5507 N N . THR B 1 314 ? 29.172 16.422 2.902 1 92.62 314 THR B N 1
ATOM 5508 C CA . THR B 1 314 ? 27.812 16.484 2.377 1 92.62 314 THR B CA 1
ATOM 5509 C C . THR B 1 314 ? 26.938 17.375 3.242 1 92.62 314 THR B C 1
ATOM 5511 O O . THR B 1 314 ? 27.062 17.391 4.469 1 92.62 314 THR B O 1
ATOM 5514 N N . GLU B 1 315 ? 26.203 18.281 2.555 1 94.88 315 GLU B N 1
ATOM 5515 C CA . GLU B 1 315 ? 25.297 19.234 3.205 1 94.88 315 GLU B CA 1
ATOM 5516 C C . GLU B 1 315 ? 23.844 18.812 3.041 1 94.88 315 GLU B C 1
ATOM 5518 O O . GLU B 1 315 ? 23.453 18.328 1.981 1 94.88 315 GLU B O 1
ATOM 5523 N N . LEU B 1 316 ? 23.094 19.031 4.172 1 97.12 316 LEU B N 1
ATOM 5524 C CA . LEU B 1 316 ? 21.656 18.828 4.113 1 97.12 316 LEU B CA 1
ATOM 5525 C C . LEU B 1 316 ? 20.922 20.172 4.094 1 97.12 316 LEU B C 1
ATOM 5527 O O . LEU B 1 316 ? 21.172 21.031 4.945 1 97.12 316 LEU B O 1
ATOM 5531 N N . LYS B 1 317 ? 20.062 20.359 3.104 1 97 317 LYS B N 1
ATOM 5532 C CA . LYS B 1 317 ? 19.172 21.5 3.062 1 97 317 LYS B CA 1
ATOM 5533 C C . LYS B 1 317 ? 17.719 21.062 3.273 1 97 317 LYS B C 1
ATOM 5535 O O . LYS B 1 317 ? 17.281 20.047 2.725 1 97 317 LYS B O 1
ATOM 5540 N N . LEU B 1 318 ? 17.062 21.797 4.137 1 98 318 LEU B N 1
ATOM 5541 C CA . LEU B 1 318 ? 15.648 21.562 4.406 1 98 318 LEU B CA 1
ATOM 5542 C C . LEU B 1 318 ? 14.781 22.688 3.857 1 98 318 LEU B C 1
ATOM 5544 O O . LEU B 1 318 ? 15.047 23.859 4.121 1 98 318 LEU B O 1
ATOM 5548 N N . MET B 1 319 ? 13.82 22.328 3.047 1 97.38 319 MET B N 1
ATOM 5549 C CA . MET B 1 319 ? 12.852 23.297 2.533 1 97.38 319 MET B CA 1
ATOM 5550 C C . MET B 1 319 ? 11.43 22.891 2.908 1 97.38 319 MET B C 1
ATOM 5552 O O . MET B 1 319 ? 11.164 21.719 3.182 1 97.38 319 MET B O 1
ATOM 5556 N N . TYR B 1 320 ? 10.578 23.891 2.924 1 96.69 320 TYR B N 1
ATOM 5557 C CA . TYR B 1 320 ? 9.164 23.688 3.25 1 96.69 320 TYR B CA 1
ATOM 5558 C C . TYR B 1 320 ? 8.273 24.375 2.223 1 96.69 320 TYR B C 1
ATOM 5560 O O . TYR B 1 320 ? 8.297 25.594 2.08 1 96.69 320 TYR B O 1
ATOM 5568 N N . LEU B 1 321 ? 7.578 23.484 1.457 1 94.5 321 LEU B N 1
ATOM 5569 C CA . LEU B 1 321 ? 6.527 23.969 0.563 1 94.5 321 LEU B CA 1
ATOM 5570 C C . LEU B 1 321 ? 5.195 24.078 1.297 1 94.5 321 LEU B C 1
ATOM 5572 O O . LEU B 1 321 ? 4.473 23.094 1.431 1 94.5 321 LEU B O 1
ATOM 5576 N N . ASN B 1 322 ? 4.805 25.203 1.77 1 83.44 322 ASN B N 1
ATOM 5577 C CA . ASN B 1 322 ? 3.641 25.359 2.637 1 83.44 322 ASN B CA 1
ATOM 5578 C C . ASN B 1 322 ? 2.412 25.812 1.848 1 83.44 322 ASN B C 1
ATOM 5580 O O . ASN B 1 322 ? 1.311 25.312 2.068 1 83.44 322 ASN B O 1
ATOM 5584 N N . ASP B 1 323 ? 2.604 26.766 0.975 1 74.94 323 ASP B N 1
ATOM 5585 C CA . ASP B 1 323 ? 1.518 27.219 0.117 1 74.94 323 ASP B CA 1
ATOM 5586 C C . ASP B 1 323 ? 1.544 26.516 -1.234 1 74.94 323 ASP B C 1
ATOM 5588 O O . ASP B 1 323 ? 2.373 26.828 -2.09 1 74.94 323 ASP B O 1
ATOM 5592 N N . THR B 1 324 ? 0.612 25.734 -1.483 1 78.56 324 THR B N 1
ATOM 5593 C CA . THR B 1 324 ? 0.667 24.875 -2.656 1 78.56 324 THR B CA 1
ATOM 5594 C C . THR B 1 324 ? -0.149 25.453 -3.803 1 78.56 324 THR B C 1
ATOM 5596 O O . THR B 1 324 ? -0.156 24.922 -4.91 1 78.56 324 THR B O 1
ATOM 5599 N N . GLU B 1 325 ? -0.766 26.531 -3.447 1 77.5 325 GLU B N 1
ATOM 5600 C CA . GLU B 1 325 ? -1.394 27.266 -4.535 1 77.5 325 GLU B CA 1
ATOM 5601 C C . GLU B 1 325 ? -0.374 28.141 -5.273 1 77.5 325 GLU B C 1
ATOM 5603 O O . GLU B 1 325 ? -0.337 28.141 -6.504 1 77.5 325 GLU B O 1
ATOM 5608 N N . LYS B 1 326 ? 0.547 28.734 -4.531 1 81.25 326 LYS B N 1
ATOM 5609 C CA . LYS B 1 326 ? 1.563 29.625 -5.109 1 81.25 326 LYS B CA 1
ATOM 5610 C C . LYS B 1 326 ? 2.908 28.906 -5.211 1 81.25 326 LYS B C 1
ATOM 5612 O O . LYS B 1 326 ? 3.848 29.422 -5.816 1 81.25 326 LYS B O 1
ATOM 5617 N N . MET B 1 327 ? 3.016 27.75 -4.762 1 86.62 327 MET B N 1
ATOM 5618 C CA . MET B 1 327 ? 4.242 26.953 -4.738 1 86.62 327 MET B CA 1
ATOM 5619 C C . MET B 1 327 ? 5.391 27.75 -4.121 1 86.62 327 MET B C 1
ATOM 5621 O O . MET B 1 327 ? 6.48 27.828 -4.691 1 86.62 327 MET B O 1
ATOM 5625 N N . THR B 1 328 ? 5.141 28.328 -2.98 1 85.62 328 THR B N 1
ATOM 5626 C CA . THR B 1 328 ? 6.148 29.094 -2.268 1 85.62 328 THR B CA 1
ATOM 5627 C C . THR B 1 328 ? 7.066 28.188 -1.464 1 85.62 328 THR B C 1
ATOM 5629 O O . THR B 1 328 ? 6.602 27.438 -0.597 1 85.62 328 THR B O 1
ATOM 5632 N N . LEU B 1 329 ? 8.289 28.266 -1.736 1 91.06 329 LEU B N 1
ATOM 5633 C CA . LEU B 1 329 ? 9.297 27.422 -1.09 1 91.06 329 LEU B CA 1
ATOM 5634 C C . LEU B 1 329 ? 10.07 28.219 -0.04 1 91.06 329 LEU B C 1
ATOM 5636 O O . LEU B 1 329 ? 10.57 29.312 -0.32 1 91.06 329 LEU B O 1
ATOM 5640 N N . TYR B 1 330 ? 10.102 27.719 1.169 1 92.88 330 TYR B N 1
ATOM 5641 C CA . TYR B 1 330 ? 10.844 28.344 2.256 1 92.88 330 TYR B CA 1
ATOM 5642 C C . TYR B 1 330 ? 12.055 27.5 2.646 1 92.88 330 TYR B C 1
ATOM 5644 O O . TYR B 1 330 ? 11.93 26.297 2.895 1 92.88 330 TYR B O 1
ATOM 5652 N N . HIS B 1 331 ? 13.188 28.172 2.734 1 95.06 331 HIS B N 1
ATOM 5653 C CA . HIS B 1 331 ? 14.367 27.516 3.287 1 95.06 331 HIS B CA 1
ATOM 5654 C C . HIS B 1 331 ? 14.312 27.469 4.812 1 95.06 331 HIS B C 1
ATOM 5656 O O . HIS B 1 331 ? 14.008 28.484 5.449 1 95.06 331 HIS B O 1
ATOM 5662 N N . MET B 1 332 ? 14.578 26.312 5.348 1 96.44 332 MET B N 1
ATOM 5663 C CA . MET B 1 332 ? 14.516 26.156 6.797 1 96.44 332 MET B CA 1
ATOM 5664 C C . MET B 1 332 ? 15.898 25.828 7.371 1 96.44 332 MET B C 1
ATOM 5666 O O . MET B 1 332 ? 16.516 24.844 6.977 1 96.44 332 MET B O 1
ATOM 5670 N N . ASN B 1 333 ? 16.328 26.672 8.305 1 96.81 333 ASN B N 1
ATOM 5671 C CA . ASN B 1 333 ? 17.562 26.344 9.023 1 96.81 333 ASN B CA 1
ATOM 5672 C C . ASN B 1 333 ? 17.312 25.391 10.18 1 96.81 333 ASN B C 1
ATOM 5674 O O . ASN B 1 333 ? 16.609 25.734 11.133 1 96.81 333 ASN B O 1
ATOM 5678 N N . ILE B 1 334 ? 17.875 24.25 10.094 1 97.94 334 ILE B N 1
ATOM 5679 C CA . ILE B 1 334 ? 17.703 23.266 11.164 1 97.94 334 ILE B CA 1
ATOM 5680 C C . ILE B 1 334 ? 18.312 23.797 12.453 1 97.94 334 ILE B C 1
ATOM 5682 O O . ILE B 1 334 ? 19.5 24.156 12.492 1 97.94 334 ILE B O 1
ATOM 5686 N N . PRO B 1 335 ? 17.5 23.781 13.492 1 97.94 335 PRO B N 1
ATOM 5687 C CA . PRO B 1 335 ? 17.984 24.359 14.75 1 97.94 335 PRO B CA 1
ATOM 5688 C C . PRO B 1 335 ? 19.25 23.688 15.266 1 97.94 335 PRO B C 1
ATOM 5690 O O . PRO B 1 335 ? 19.312 22.453 15.328 1 97.94 335 PRO B O 1
ATOM 5693 N N . LYS B 1 336 ? 20.312 24.484 15.523 1 97.12 336 LYS B N 1
ATOM 5694 C CA . LYS B 1 336 ? 21.562 24.094 16.172 1 97.12 336 LYS B CA 1
ATOM 5695 C C . LYS B 1 336 ? 22.438 23.281 15.227 1 97.12 336 LYS B C 1
ATOM 5697 O O . LYS B 1 336 ? 23.438 22.703 15.648 1 97.12 336 LYS B O 1
ATOM 5702 N N . CYS B 1 337 ? 22.125 23.25 13.984 1 96.38 337 CYS B N 1
ATOM 5703 C CA . CYS B 1 337 ? 22.922 22.453 13.055 1 96.38 337 CYS B CA 1
ATOM 5704 C C . CYS B 1 337 ? 24.047 23.281 12.445 1 96.38 337 CYS B C 1
ATOM 5706 O O . CYS B 1 337 ? 25.062 22.734 12.023 1 96.38 337 CYS B O 1
ATOM 5708 N N . GLY B 1 338 ? 23.875 24.562 12.328 1 92.25 338 GLY B N 1
ATOM 5709 C CA . GLY B 1 338 ? 24.844 25.422 11.664 1 92.25 338 GLY B CA 1
ATOM 5710 C C . GLY B 1 338 ? 24.578 25.594 10.18 1 92.25 338 GLY B C 1
ATOM 5711 O O . GLY B 1 338 ? 23.688 24.953 9.633 1 92.25 338 GLY B O 1
ATOM 5712 N N . ILE B 1 339 ? 25.281 26.516 9.547 1 90.12 339 ILE B N 1
ATOM 5713 C CA . ILE B 1 339 ? 25.188 26.781 8.117 1 90.12 339 ILE B CA 1
ATOM 5714 C C . ILE B 1 339 ? 26.562 26.719 7.477 1 90.12 339 ILE B C 1
ATOM 5716 O O . ILE B 1 339 ? 27.453 27.516 7.797 1 90.12 339 ILE B O 1
ATOM 5720 N N . PRO B 1 340 ? 26.875 25.797 6.691 1 92.06 340 PRO B N 1
ATOM 5721 C CA . PRO B 1 340 ? 25.938 24.781 6.219 1 92.06 340 PRO B CA 1
ATOM 5722 C C . PRO B 1 340 ? 25.703 23.672 7.246 1 92.06 340 PRO B C 1
ATOM 5724 O O . PRO B 1 340 ? 26.562 23.422 8.102 1 92.06 340 PRO B O 1
ATOM 5727 N N . CYS B 1 341 ? 24.547 23.109 7.129 1 95.75 341 CYS B N 1
ATOM 5728 C CA . CYS B 1 341 ? 24.234 21.953 7.957 1 95.75 341 CYS B CA 1
ATOM 5729 C C . CYS B 1 341 ? 24.828 20.672 7.359 1 95.75 341 CYS B C 1
ATOM 5731 O O . CYS B 1 341 ? 24.406 20.234 6.285 1 95.75 341 CYS B O 1
ATOM 5733 N N . ARG B 1 342 ? 25.75 20.094 8.07 1 95.25 342 ARG B N 1
ATOM 5734 C CA . ARG B 1 342 ? 26.469 18.922 7.551 1 95.25 342 ARG B CA 1
ATOM 5735 C C . ARG B 1 342 ? 25.766 17.625 7.965 1 95.25 342 ARG B C 1
ATOM 5737 O O . ARG B 1 342 ? 25.297 17.5 9.094 1 95.25 342 ARG B O 1
ATOM 5744 N N . LEU B 1 343 ? 25.703 16.672 7.062 1 95.88 343 LEU B N 1
ATOM 5745 C CA . LEU B 1 343 ? 25.047 15.391 7.309 1 95.88 343 LEU B CA 1
ATOM 5746 C C . LEU B 1 343 ? 25.656 14.688 8.508 1 95.88 343 LEU B C 1
ATOM 5748 O O . LEU B 1 343 ? 24.938 14.117 9.336 1 95.88 343 LEU B O 1
ATOM 5752 N N . LYS B 1 344 ? 26.984 14.727 8.656 1 93.06 344 LYS B N 1
ATOM 5753 C CA . LYS B 1 344 ? 27.719 14 9.688 1 93.06 344 LYS B CA 1
ATOM 5754 C C . LYS B 1 344 ? 27.359 14.516 11.078 1 93.06 344 LYS B C 1
ATOM 5756 O O . LYS B 1 344 ? 27.5 13.797 12.07 1 93.06 344 LYS B O 1
ATOM 5761 N N . THR B 1 345 ? 26.875 15.758 11.172 1 95.19 345 THR B N 1
ATOM 5762 C CA . THR B 1 345 ? 26.578 16.375 12.453 1 95.19 345 THR B CA 1
ATOM 5763 C C . THR B 1 345 ? 25.188 15.977 12.938 1 95.19 345 THR B C 1
ATOM 5765 O O . THR B 1 345 ? 24.891 16.047 14.133 1 95.19 345 THR B O 1
ATOM 5768 N N . LEU B 1 346 ? 24.359 15.516 12.102 1 97.44 346 LEU B N 1
ATOM 5769 C CA . LEU B 1 346 ? 22.938 15.375 12.383 1 97.44 346 LEU B CA 1
ATOM 5770 C C . LEU B 1 346 ? 22.688 14.18 13.305 1 97.44 346 LEU B C 1
ATOM 5772 O O . LEU B 1 346 ? 21.766 14.203 14.125 1 97.44 346 LEU B O 1
ATOM 5776 N N . THR B 1 347 ? 23.5 13.148 13.164 1 96.19 347 THR B N 1
ATOM 5777 C CA . THR B 1 347 ? 23.328 11.984 14.031 1 96.19 347 THR B CA 1
ATOM 5778 C C . THR B 1 347 ? 23.531 12.375 15.492 1 96.19 347 THR B C 1
ATOM 5780 O O . THR B 1 347 ? 22.75 11.969 16.359 1 96.19 347 THR B O 1
ATOM 5783 N N . LYS B 1 348 ? 24.562 13.125 15.703 1 97.19 348 LYS B N 1
ATOM 5784 C CA . LYS B 1 348 ? 24.828 13.594 17.062 1 97.19 348 LYS B CA 1
ATOM 5785 C C . LYS B 1 348 ? 23.781 14.609 17.5 1 97.19 348 LYS B C 1
ATOM 5787 O O . LYS B 1 348 ? 23.297 14.562 18.641 1 97.19 348 LYS B O 1
ATOM 5792 N N . LEU B 1 349 ? 23.469 15.508 1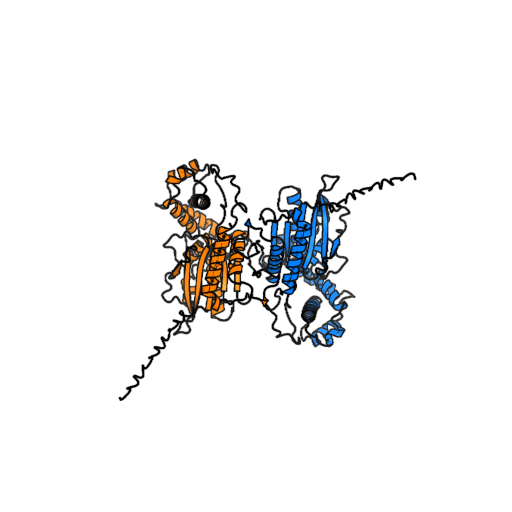6.625 1 98.19 349 LEU B N 1
ATOM 5793 C CA . LEU B 1 349 ? 22.5 16.562 16.922 1 98.19 349 LEU B CA 1
ATOM 5794 C C . LEU B 1 349 ? 21.172 15.984 17.375 1 98.19 349 LEU B C 1
ATOM 5796 O O . LEU B 1 349 ? 20.531 16.5 18.281 1 98.19 349 LEU B O 1
ATOM 5800 N N . TRP B 1 350 ? 20.734 14.828 16.703 1 98.56 350 TRP B N 1
ATOM 5801 C CA . TRP B 1 350 ? 19.391 14.281 16.938 1 98.56 350 TRP B CA 1
ATOM 5802 C C . TRP B 1 350 ? 19.469 13.016 17.781 1 98.56 350 TRP B C 1
ATOM 5804 O O . TRP B 1 350 ? 18.516 12.234 17.828 1 98.56 350 TRP B O 1
ATOM 5814 N N . LYS B 1 351 ? 20.484 12.797 18.469 1 98.12 351 LYS B N 1
ATOM 5815 C CA . LYS B 1 351 ? 20.719 11.562 19.203 1 98.12 351 LYS B CA 1
ATOM 5816 C C . LYS B 1 351 ? 19.594 11.289 20.203 1 98.12 351 LYS B C 1
ATOM 5818 O O . LYS B 1 351 ? 19.156 10.156 20.359 1 98.12 351 LYS B O 1
ATOM 5823 N N . ASP B 1 352 ? 19.094 12.312 20.812 1 98.25 352 ASP B N 1
ATOM 5824 C CA . ASP B 1 352 ? 18.125 12.148 21.891 1 98.25 352 ASP B CA 1
ATOM 5825 C C . ASP B 1 352 ? 16.734 11.844 21.344 1 98.25 352 ASP B C 1
ATOM 5827 O O . ASP B 1 352 ? 15.867 11.367 22.078 1 98.25 352 ASP B O 1
ATOM 5831 N N . VAL B 1 353 ? 16.531 12.109 20.047 1 98.69 353 VAL B N 1
ATOM 5832 C CA . VAL B 1 353 ? 15.18 11.93 19.516 1 98.69 353 VAL B CA 1
ATOM 5833 C C . VAL B 1 353 ? 15.172 10.797 18.484 1 98.69 353 VAL B C 1
ATOM 5835 O O . VAL B 1 353 ? 14.164 10.57 17.812 1 98.69 353 VAL B O 1
ATOM 5838 N N . LEU B 1 354 ? 16.234 10.086 18.328 1 98.62 354 LEU B N 1
ATOM 5839 C CA . LEU B 1 354 ? 16.297 8.906 17.469 1 98.62 354 LEU B CA 1
ATOM 5840 C C . LEU B 1 354 ? 16.219 7.625 18.297 1 98.62 354 LEU B C 1
ATOM 5842 O O . LEU B 1 354 ? 17.141 7.316 19.062 1 98.62 354 LEU B O 1
ATOM 5846 N N . PRO B 1 355 ? 15.164 6.918 18.078 1 98.12 355 PRO B N 1
ATOM 5847 C CA . PRO B 1 355 ? 15.07 5.691 18.875 1 98.12 355 PRO B CA 1
ATOM 5848 C C . PRO B 1 355 ? 16.094 4.633 18.453 1 98.12 355 PRO B C 1
ATOM 5850 O O . PRO B 1 355 ? 16.375 4.492 17.266 1 98.12 355 PRO B O 1
ATOM 5853 N N . GLU B 1 356 ? 16.609 3.91 19.391 1 96.56 356 GLU B N 1
ATOM 5854 C CA . GLU B 1 356 ? 17.469 2.77 19.094 1 96.56 356 GLU B CA 1
ATOM 5855 C C . GLU B 1 356 ? 16.656 1.511 18.828 1 96.56 356 GLU B C 1
ATOM 5857 O O . GLU B 1 356 ? 16.734 0.926 17.75 1 96.56 356 GLU B O 1
ATOM 5862 N N . ASN B 1 357 ? 15.852 1.146 19.812 1 96.69 357 ASN B N 1
ATOM 5863 C CA . ASN B 1 357 ? 14.875 0.066 19.703 1 96.69 357 ASN B CA 1
ATOM 5864 C C . ASN B 1 357 ? 13.477 0.528 20.094 1 96.69 357 ASN B C 1
ATOM 5866 O O . ASN B 1 357 ? 13.109 0.46 21.281 1 96.69 357 ASN B O 1
ATOM 5870 N N . TRP B 1 358 ? 12.719 0.884 19.125 1 97.69 358 TRP B N 1
ATOM 5871 C CA . TRP B 1 358 ? 11.414 1.498 19.344 1 97.69 358 TRP B CA 1
ATOM 5872 C C . TRP B 1 358 ? 10.531 0.601 20.219 1 97.69 358 TRP B C 1
ATOM 5874 O O . TRP B 1 358 ? 9.875 1.075 21.141 1 97.69 358 TRP B O 1
ATOM 5884 N N . ASP B 1 359 ? 10.555 -0.72 19.938 1 96.38 359 ASP B N 1
ATOM 5885 C CA . ASP B 1 359 ? 9.711 -1.658 20.672 1 96.38 359 ASP B CA 1
ATOM 5886 C C . ASP B 1 359 ? 10.078 -1.694 22.156 1 96.38 359 ASP B C 1
ATOM 5888 O O . ASP B 1 359 ? 9.195 -1.669 23.016 1 96.38 359 ASP B O 1
ATOM 5892 N N . ASP B 1 360 ? 11.312 -1.749 22.422 1 96.56 360 ASP B N 1
ATOM 5893 C CA . ASP B 1 360 ? 11.781 -1.776 23.797 1 96.56 360 ASP B CA 1
ATOM 5894 C C . ASP B 1 360 ? 11.461 -0.463 24.516 1 96.56 360 ASP B C 1
ATOM 5896 O O . ASP B 1 360 ? 11.031 -0.465 25.672 1 96.56 360 ASP B O 1
ATOM 5900 N N . GLU B 1 361 ? 11.719 0.632 23.812 1 96.81 361 GLU B N 1
ATOM 5901 C CA . GLU B 1 361 ? 11.516 1.95 24.406 1 96.81 361 GLU B CA 1
ATOM 5902 C C . GLU B 1 361 ? 10.039 2.219 24.656 1 96.81 361 GLU B C 1
ATOM 5904 O O . GLU B 1 361 ? 9.688 2.979 25.562 1 96.81 361 GLU B O 1
ATOM 5909 N N . CYS B 1 362 ? 9.227 1.593 23.859 1 95.94 362 CYS B N 1
ATOM 5910 C CA . CYS B 1 362 ? 7.781 1.757 24 1 95.94 362 CYS B CA 1
ATOM 5911 C C . CYS B 1 362 ? 7.273 1.051 25.25 1 95.94 362 CYS B C 1
ATOM 5913 O O . CYS B 1 362 ? 6.203 1.384 25.766 1 95.94 362 CYS B O 1
ATOM 5915 N N . LEU B 1 363 ? 7.996 0.02 25.766 1 90.5 363 LEU B N 1
ATOM 5916 C CA . LEU B 1 363 ? 7.535 -0.785 26.891 1 90.5 363 LEU B CA 1
ATOM 5917 C C . LEU B 1 363 ? 8.141 -0.286 28.203 1 90.5 363 LEU B C 1
ATOM 5919 O O . LEU B 1 363 ? 7.684 -0.654 29.281 1 90.5 363 LEU B O 1
ATOM 5923 N N . LEU B 1 364 ? 9.188 0.433 28.109 1 74.56 364 LEU B N 1
ATOM 5924 C CA . LEU B 1 364 ? 9.922 0.833 29.297 1 74.56 364 LEU B CA 1
ATOM 5925 C C . LEU B 1 364 ? 9.102 1.8 30.141 1 74.56 364 LEU B C 1
ATOM 5927 O O . LEU B 1 364 ? 8.742 2.885 29.688 1 74.56 364 LEU B O 1
ATOM 5931 N N . LEU B 1 365 ? 8.164 1.252 31.062 1 58.69 365 LEU B N 1
ATOM 5932 C CA . LEU B 1 365 ? 7.461 2.104 32 1 58.69 365 LEU B CA 1
ATOM 5933 C C . LEU B 1 365 ? 8.406 2.584 33.094 1 58.69 365 LEU B C 1
ATOM 5935 O O . LEU B 1 365 ? 9.352 1.886 33.469 1 58.69 365 LEU B O 1
#

Foldseek 3Di:
DPPPPPPPPPPPPPPPPPPPPPPPQLFQAKEKEWEAFDFAAQAAFDLFPCRVPDDVVDHGAQDPRRLVLLLLVLLVCCVVCCVNQDQADDPQAEAAEEEPDPRLQSSVQSSVQNNHFDDPVQDPDPPDRGDDDDYHYDHQCPDQAQQRNPDFQVLVVLLVVLQVVLCPDPLRDDPVLQVVVCVNRVHRRDGLCSLLSVLVNVVSCVVVPHDGDPVCVPPNDPSSVQSNLVSLLSQPVDLLSLQRRQQRNVVVVLVQLVCVLVVNGNHRYYYYRHHQSSVSSNCVLLPVNPDRDDAHHGKMWMWTWHCDPPDNWIFIWIWIQRDSVVRDIGTDDRPPQDVRRTSVCSCVVNVSRHDPDSVVSSPPD/DPPPPPPPPPPPPPPPPPPPPPPPQLFQAKEKEWEAFDFAAQAAFDLFPCRVPDDVVDHGAQDPRRLVLLLLVLLVCCVVCCVNQDQADDPQAEAAEEEPDPRLQSSVQSSVQNNHFDDPVQDPDPPDRGDDDDYHYDHQCPDQAQQRNPDFQVLVVLLVVLQVVLCPDPLRDDPVLQVVVCVNRVHRRDGLCSLLSVLVNVVSCVVVPHDGDPVCVPPNDPSSVQSNLVSLLSQPVDLLSLQRRQQRNVVVVLVQLVCVLVVNGNHRYYYYRHHQSSVSSNCVLLPVNPDRDDAHHGKMWMWTWHCDPPDNWIFIWIWIQRDSVVRDIGTDDRPPQDVRRTSVCSCVVNVSRHDPDSVVSSPPD

Organism: Bombus terrestris (NCBI:txid30195)

Solvent-accessible surface area (backbone atoms only — not comparable to full-atom values): 39026 Å² total; per-residue (Å²): 138,84,80,78,81,77,79,77,77,77,75,75,74,76,73,72,71,74,69,71,69,67,82,72,78,63,46,62,32,39,37,39,42,25,21,26,31,40,49,41,45,76,62,77,42,76,59,41,92,58,62,80,58,83,52,74,69,34,72,40,19,53,33,63,67,9,44,41,49,21,25,51,50,15,39,50,45,33,72,76,40,28,89,56,54,45,63,63,87,38,73,70,32,38,50,40,40,22,40,59,48,56,32,16,36,28,27,44,46,34,16,45,35,43,41,30,48,48,50,83,86,57,46,67,48,94,80,40,66,56,46,80,68,54,58,42,24,36,50,55,68,70,20,61,35,70,78,38,50,30,91,36,64,41,55,55,52,52,42,53,50,36,51,57,53,48,68,68,37,87,86,37,80,49,73,64,58,30,49,51,52,16,63,69,28,66,36,92,38,84,48,51,55,48,47,27,54,49,50,51,31,52,51,44,40,46,76,70,71,44,84,73,65,75,72,39,76,78,52,68,48,71,68,46,51,51,42,25,13,46,35,50,45,45,63,43,69,45,62,66,32,14,14,65,46,17,8,39,40,52,43,51,53,51,49,52,52,51,30,36,74,71,67,74,37,72,46,22,30,40,38,35,22,36,43,51,55,45,52,46,29,40,42,37,44,58,52,52,67,90,60,73,59,70,65,43,57,43,15,29,43,37,40,32,37,26,68,38,90,90,42,98,47,43,30,50,46,40,34,38,32,48,43,61,86,76,64,44,74,39,83,49,81,58,62,92,53,59,87,76,23,42,54,85,51,46,60,67,74,41,48,82,28,41,57,89,51,60,73,61,61,25,63,59,123,137,84,81,77,81,77,78,78,78,77,77,74,76,77,72,75,72,72,70,70,68,65,82,72,78,64,46,62,31,41,37,39,41,26,20,25,32,39,48,41,44,76,61,78,42,75,60,41,93,56,61,80,56,84,53,73,72,35,72,40,19,53,32,65,68,10,45,41,50,23,26,51,50,15,40,49,45,32,74,76,41,27,90,56,54,45,64,63,87,37,73,70,30,39,50,40,38,24,40,59,48,56,33,18,36,29,26,42,48,34,16,45,37,41,40,31,47,47,51,84,84,58,46,66,47,94,79,40,66,57,47,78,67,54,59,43,25,35,50,54,68,70,19,62,36,70,78,39,51,30,90,36,64,40,54,54,53,51,43,54,50,38,52,58,54,47,68,67,38,87,86,38,80,49,73,64,56,31,51,50,52,16,63,69,29,67,35,93,37,85,49,50,56,48,47,24,56,49,49,51,31,52,51,45,40,46,76,69,70,44,84,72,62,74,72,39,75,77,52,69,46,69,70,43,51,52,41,26,12,45,36,50,44,44,65,42,69,44,63,68,32,14,14,66,48,16,8,39,40,51,43,52,53,52,49,52,53,50,30,34,74,71,68,75,36,73,48,21,29,39,39,36,23,37,43,51,54,46,54,46,29,39,43,38,45,56,52,52,67,89,58,74,59,69,65,41,55,44,14,30,41,37,42,32,36,25,70,39,90,90,42,99,48,44,31,50,45,41,34,39,32,47,43,62,88,77,64,45,72,39,83,50,82,59,61,93,52,60,90,74,25,41,54,84,52,45,60,69,75,40,48,82,27,39,59,88,50,60,72,60,61,25,63,57,123